Protein AF-A0A1Z4RL16-F1 (afdb_monomer_lite)

Structure (mmCIF, N/CA/C/O backbone):
data_AF-A0A1Z4RL16-F1
#
_entry.id   AF-A0A1Z4RL16-F1
#
loop_
_atom_site.group_PDB
_atom_site.id
_atom_site.type_symbol
_atom_site.label_atom_id
_atom_site.label_alt_id
_atom_site.label_comp_id
_atom_site.label_asym_id
_atom_site.label_entity_id
_atom_site.label_seq_id
_atom_site.pdbx_PDB_ins_code
_atom_site.Cartn_x
_atom_site.Cartn_y
_atom_site.Cartn_z
_atom_site.occupancy
_atom_site.B_iso_or_equiv
_atom_site.auth_seq_id
_atom_site.auth_comp_id
_atom_site.auth_asym_id
_atom_site.auth_atom_id
_atom_site.pdbx_PDB_model_num
ATOM 1 N N . MET A 1 1 ? -3.597 -40.484 41.826 1.00 46.09 1 MET A N 1
ATOM 2 C CA . MET A 1 1 ? -4.606 -40.121 40.819 1.00 46.09 1 MET A CA 1
ATOM 3 C C . MET A 1 1 ? -4.406 -38.639 40.612 1.00 46.09 1 MET A C 1
ATOM 5 O O . MET A 1 1 ? -4.756 -37.906 41.528 1.00 46.09 1 MET A O 1
ATOM 9 N N . SER A 1 2 ? -3.723 -38.219 39.541 1.00 47.56 2 SER A N 1
ATOM 10 C CA . SER A 1 2 ? -3.876 -36.822 39.123 1.00 47.56 2 SER A CA 1
ATOM 11 C C . SER A 1 2 ? -5.345 -36.683 38.713 1.00 47.56 2 SER A C 1
ATOM 13 O O . SER A 1 2 ? -5.941 -37.645 38.207 1.00 47.56 2 SER A O 1
ATOM 15 N N . SER A 1 3 ? -5.996 -35.601 39.124 1.00 54.75 3 SER A N 1
ATOM 16 C CA . SER A 1 3 ? -7.408 -35.393 38.807 1.00 54.75 3 SER A CA 1
ATOM 17 C C . SER A 1 3 ? -7.566 -35.248 37.293 1.00 54.75 3 SER A C 1
ATOM 19 O O . SER A 1 3 ? -6.622 -34.866 36.610 1.00 54.75 3 SER A O 1
ATOM 21 N N . LEU A 1 4 ? -8.760 -35.525 36.756 1.00 50.50 4 LEU A N 1
ATOM 22 C CA . LEU A 1 4 ? -9.071 -35.260 35.342 1.00 50.50 4 LEU A CA 1
ATOM 23 C C . LEU A 1 4 ? -8.690 -33.821 34.922 1.00 50.50 4 LEU A C 1
ATOM 25 O O . LEU A 1 4 ? -8.353 -33.607 33.768 1.00 50.50 4 LEU A O 1
ATOM 29 N N . SER A 1 5 ? -8.683 -32.868 35.864 1.00 49.59 5 SER A N 1
ATOM 30 C CA . SER A 1 5 ? -8.211 -31.491 35.662 1.00 49.59 5 SER A CA 1
ATOM 31 C C . SER A 1 5 ? -6.721 -31.384 35.314 1.00 49.59 5 SER A C 1
ATOM 33 O O . SER A 1 5 ? -6.378 -30.581 34.460 1.00 49.59 5 SER A O 1
ATOM 35 N N . ASP A 1 6 ? -5.853 -32.204 35.921 1.00 48.50 6 ASP A N 1
ATOM 36 C CA . ASP A 1 6 ? -4.407 -32.215 35.638 1.00 48.50 6 ASP A CA 1
ATOM 37 C C . ASP A 1 6 ? -4.097 -32.912 34.303 1.00 48.50 6 ASP A C 1
ATOM 39 O O . ASP A 1 6 ? -3.036 -32.706 33.733 1.00 48.50 6 ASP A O 1
ATOM 43 N N . GLN A 1 7 ? -4.994 -33.778 33.812 1.00 47.97 7 GLN A N 1
ATOM 44 C CA . GLN A 1 7 ? -4.851 -34.394 32.486 1.00 47.97 7 GLN A CA 1
ATOM 45 C C . GLN A 1 7 ? -5.452 -33.536 31.365 1.00 47.97 7 GLN A C 1
ATOM 47 O O . GLN A 1 7 ? -5.038 -33.679 30.223 1.00 47.97 7 GLN A O 1
ATOM 52 N N . LEU A 1 8 ? -6.411 -32.656 31.676 1.00 51.97 8 LEU A N 1
ATOM 53 C CA . LEU A 1 8 ? -6.945 -31.672 30.731 1.00 51.97 8 LEU A CA 1
ATOM 54 C C . LEU A 1 8 ? -5.970 -30.500 30.536 1.00 51.97 8 LEU A C 1
ATOM 56 O O . LEU A 1 8 ? -5.838 -30.022 29.418 1.00 51.97 8 LEU A O 1
ATOM 60 N N . SER A 1 9 ? -5.228 -30.086 31.571 1.00 54.47 9 SER A N 1
ATOM 61 C CA . SER A 1 9 ? -4.261 -28.978 31.471 1.00 54.47 9 SER A CA 1
ATOM 62 C C . SER A 1 9 ? -3.044 -29.253 30.579 1.00 54.47 9 SER A C 1
ATOM 64 O O . SER A 1 9 ? -2.392 -28.304 30.172 1.00 54.47 9 SER A O 1
ATOM 66 N N . ASP A 1 10 ? -2.729 -30.517 30.275 1.00 62.00 10 ASP A N 1
ATOM 67 C CA . ASP A 1 10 ? -1.640 -30.872 29.345 1.00 62.00 10 ASP A CA 1
ATOM 68 C C . ASP A 1 10 ? -2.061 -30.752 27.861 1.00 62.00 10 ASP A C 1
ATOM 70 O O . ASP A 1 10 ? -1.208 -30.841 26.979 1.00 62.00 10 ASP A O 1
ATOM 74 N N . HIS A 1 11 ? -3.360 -30.575 27.576 1.00 86.31 11 HIS A N 1
ATOM 75 C CA . HIS A 1 11 ? -3.903 -30.488 26.212 1.00 86.31 11 HIS A CA 1
ATOM 76 C C . HIS A 1 11 ? -4.146 -29.054 25.723 1.00 86.31 11 HIS A C 1
ATOM 78 O O . HIS A 1 11 ? -4.005 -28.809 24.531 1.00 86.31 11 HIS A O 1
ATOM 84 N N . PHE A 1 12 ? -4.477 -28.122 26.619 1.00 94.81 12 PHE A N 1
ATOM 85 C CA . PHE A 1 12 ? -4.678 -26.713 26.275 1.00 94.81 12 PHE A CA 1
ATOM 86 C C . PHE A 1 12 ? -3.371 -25.946 26.426 1.00 94.81 12 PHE A C 1
ATOM 88 O O . PHE A 1 12 ? -2.736 -25.993 27.482 1.00 94.81 12 PHE A O 1
ATOM 95 N N . THR A 1 13 ? -2.985 -25.215 25.389 1.00 96.69 13 THR A N 1
ATOM 96 C CA . THR A 1 13 ? -1.740 -24.444 25.367 1.00 96.69 13 THR A CA 1
ATOM 97 C C . THR A 1 13 ? -2.011 -22.973 25.084 1.00 96.69 13 THR A C 1
ATOM 99 O O . THR A 1 13 ? -3.010 -22.654 24.436 1.00 96.69 13 THR A O 1
ATOM 102 N N . PRO A 1 14 ? -1.144 -22.050 25.537 1.00 97.38 14 PRO A N 1
ATOM 103 C CA . PRO A 1 14 ? -1.227 -20.660 25.115 1.00 97.38 14 PRO A CA 1
ATOM 104 C C . PRO A 1 14 ? -1.166 -20.548 23.588 1.00 97.38 14 PRO A C 1
ATOM 106 O O . PRO A 1 14 ? -0.416 -21.288 22.942 1.00 97.38 14 PRO A O 1
ATOM 109 N N . GLY A 1 15 ? -1.941 -19.625 23.025 1.00 96.69 15 GLY A N 1
ATOM 110 C CA . GLY A 1 15 ? -1.717 -19.121 21.675 1.00 96.69 15 GLY A CA 1
ATOM 111 C C . GLY A 1 15 ? -0.345 -18.453 21.563 1.00 96.69 15 GLY A C 1
ATOM 112 O O . GLY A 1 15 ? 0.240 -18.031 22.568 1.00 96.69 15 GLY A O 1
ATOM 113 N N . ALA A 1 16 ? 0.190 -18.389 20.346 1.00 95.12 16 ALA A N 1
ATOM 114 C CA . ALA A 1 16 ? 1.455 -17.708 20.096 1.00 95.12 16 ALA A CA 1
ATOM 115 C C . ALA A 1 16 ? 1.289 -16.186 20.257 1.00 95.12 16 ALA A C 1
ATOM 117 O O . ALA A 1 16 ? 0.243 -15.639 19.916 1.00 95.12 16 ALA A O 1
ATOM 118 N N . SER A 1 17 ? 2.315 -15.513 20.775 1.00 91.44 17 SER A N 1
ATOM 119 C CA . SER A 1 17 ? 2.386 -14.050 20.955 1.00 91.44 17 SER A CA 1
ATOM 120 C C . SER A 1 17 ? 2.981 -13.333 19.732 1.00 91.44 17 SER A C 1
ATOM 122 O O . SER A 1 17 ? 3.855 -12.484 19.870 1.00 91.44 17 SER A O 1
ATOM 124 N N . GLY A 1 18 ? 2.712 -13.871 18.547 1.00 93.75 18 GLY A N 1
ATOM 125 C CA . GLY A 1 18 ? 3.384 -13.552 17.288 1.00 93.75 18 GLY A CA 1
ATOM 126 C C . GLY A 1 18 ? 2.968 -14.563 16.227 1.00 93.75 18 GLY A C 1
ATOM 127 O O . GLY A 1 18 ? 2.999 -15.769 16.504 1.00 93.75 18 GLY A O 1
ATOM 128 N N . VAL A 1 19 ? 2.590 -14.117 15.024 1.00 92.94 19 VAL A N 1
ATOM 129 C CA . VAL A 1 19 ? 2.260 -15.046 13.919 1.00 92.94 19 VAL A CA 1
ATOM 130 C C . VAL A 1 19 ? 3.497 -15.651 13.251 1.00 92.94 19 VAL A C 1
ATOM 132 O O . VAL A 1 19 ? 3.385 -16.664 12.562 1.00 92.94 19 VAL A O 1
ATOM 135 N N . GLY A 1 20 ? 4.682 -15.093 13.520 1.00 93.94 20 GLY A N 1
ATOM 136 C CA . GLY A 1 20 ? 5.961 -15.611 13.030 1.00 93.94 20 GLY A CA 1
ATOM 137 C C . GLY A 1 20 ? 6.491 -14.941 11.762 1.00 93.94 20 GLY A C 1
ATOM 138 O O . GLY A 1 20 ? 7.230 -15.596 11.032 1.00 93.94 20 GLY A O 1
ATOM 139 N N . ASP A 1 21 ? 6.136 -13.676 11.530 1.00 97.12 21 ASP A N 1
ATOM 140 C CA . ASP A 1 21 ? 6.697 -12.837 10.465 1.00 97.12 21 ASP A CA 1
ATOM 141 C C . ASP A 1 21 ? 8.231 -12.739 10.535 1.00 97.12 21 ASP A C 1
ATOM 143 O O . ASP A 1 21 ? 8.821 -12.711 11.626 1.00 97.12 21 ASP A O 1
ATOM 147 N N . SER A 1 22 ? 8.885 -12.693 9.373 1.00 96.44 22 SER A N 1
ATOM 148 C CA . SER A 1 22 ? 10.345 -12.730 9.277 1.00 96.44 22 SER A CA 1
ATOM 149 C C . SER A 1 22 ? 11.018 -11.438 9.752 1.00 96.44 22 SER A C 1
ATOM 151 O O . SER A 1 22 ? 12.104 -11.503 10.345 1.00 96.44 22 SER A O 1
ATOM 153 N N . LEU A 1 23 ? 10.389 -10.275 9.554 1.00 96.56 23 LEU A N 1
ATOM 154 C CA . LEU A 1 23 ? 10.912 -8.973 9.988 1.00 96.56 23 LEU A CA 1
ATOM 155 C C . LEU A 1 23 ? 10.402 -8.581 11.381 1.00 96.56 23 LEU A C 1
ATOM 157 O O . LEU A 1 23 ? 11.169 -8.056 12.204 1.00 96.56 23 LEU A O 1
ATOM 161 N N . TYR A 1 24 ? 9.140 -8.891 11.672 1.00 96.19 24 TYR A N 1
ATOM 162 C CA . TYR A 1 24 ? 8.414 -8.493 12.874 1.00 96.19 24 TYR A CA 1
ATOM 163 C C . TYR A 1 24 ? 7.803 -9.705 13.602 1.00 96.19 24 TYR A C 1
ATOM 165 O O . TYR A 1 24 ? 6.589 -9.816 13.745 1.00 96.19 24 TYR A O 1
ATOM 173 N N . PRO A 1 25 ? 8.618 -10.604 14.184 1.00 94.00 25 PRO A N 1
ATOM 174 C CA . PRO A 1 25 ? 8.148 -11.884 14.735 1.00 94.00 25 PRO A CA 1
ATOM 175 C C . PRO A 1 25 ? 7.175 -11.781 15.923 1.00 94.00 25 PRO A C 1
ATOM 177 O O . PRO A 1 25 ? 6.645 -12.804 16.354 1.00 94.00 25 PRO A O 1
ATOM 180 N N . ASN A 1 26 ? 6.975 -10.580 16.477 1.00 91.62 26 ASN A N 1
ATOM 181 C CA . ASN A 1 26 ? 6.018 -10.313 17.555 1.00 91.62 26 ASN A CA 1
ATOM 182 C C . ASN A 1 26 ? 4.738 -9.618 17.057 1.00 91.62 26 ASN A C 1
ATOM 184 O O . ASN A 1 26 ? 3.953 -9.189 17.889 1.00 91.62 26 ASN A O 1
ATOM 188 N N . PHE A 1 27 ? 4.566 -9.413 15.749 1.00 94.88 27 PHE A N 1
ATOM 189 C CA . PHE A 1 27 ? 3.315 -8.895 15.197 1.00 94.88 27 PHE A CA 1
ATOM 190 C C . PHE A 1 27 ? 2.300 -10.021 15.079 1.00 94.88 27 PHE A C 1
ATOM 192 O O . PHE A 1 27 ? 2.657 -11.173 14.794 1.00 94.88 27 PHE A O 1
ATOM 199 N N . GLY A 1 28 ? 1.039 -9.673 15.313 1.00 95.88 28 GLY A N 1
ATOM 200 C CA . GLY A 1 28 ? -0.064 -10.609 15.339 1.00 95.88 28 GLY A CA 1
ATOM 201 C C . GLY A 1 28 ? 0.079 -11.701 16.400 1.00 95.88 28 GLY A C 1
ATOM 202 O O . GLY A 1 28 ? 0.969 -11.721 17.241 1.00 95.88 28 GLY A O 1
ATOM 203 N N . ASN A 1 29 ? -0.845 -12.650 16.371 1.00 97.25 29 ASN A N 1
ATOM 204 C CA . ASN A 1 29 ? -1.088 -13.624 17.416 1.00 97.25 29 ASN A CA 1
ATOM 205 C C . ASN A 1 29 ? -1.552 -14.943 16.795 1.00 97.25 29 ASN A C 1
ATOM 207 O O . ASN A 1 29 ? -2.280 -14.974 15.806 1.00 97.25 29 ASN A O 1
ATOM 211 N N . GLY A 1 30 ? -1.138 -16.058 17.395 1.00 96.00 30 GLY A N 1
ATOM 212 C CA . GLY A 1 30 ? -1.488 -17.395 16.924 1.00 96.00 30 GLY A CA 1
ATOM 213 C C . GLY A 1 30 ? -2.537 -18.088 17.789 1.00 96.00 30 GLY A C 1
ATOM 214 O O . GLY A 1 30 ? -2.724 -17.779 18.967 1.00 96.00 30 GLY A O 1
ATOM 215 N N . GLY A 1 31 ? -3.154 -19.120 17.218 1.00 97.25 31 GLY A N 1
ATOM 216 C CA . GLY A 1 31 ? -4.061 -20.028 17.922 1.00 97.25 31 GLY A CA 1
ATOM 217 C C . GLY A 1 31 ? -5.547 -19.682 17.801 1.00 97.25 31 GLY A C 1
ATOM 218 O O . GLY A 1 31 ? -6.389 -20.451 18.271 1.00 97.25 31 GLY A O 1
ATOM 219 N N . TYR A 1 32 ? -5.880 -18.585 17.126 1.00 98.44 32 TYR A N 1
ATOM 220 C CA . TYR A 1 32 ? -7.228 -18.246 16.683 1.00 98.44 32 TYR A CA 1
ATOM 221 C C . TYR A 1 32 ? -7.178 -17.503 15.340 1.00 98.44 32 TYR A C 1
ATOM 223 O O . TYR A 1 32 ? -6.101 -17.134 14.886 1.00 98.44 32 TYR A O 1
ATOM 231 N N . ASP A 1 33 ? -8.344 -17.349 14.726 1.00 98.19 33 ASP A N 1
ATOM 232 C CA . ASP A 1 33 ? -8.618 -16.587 13.503 1.00 98.19 33 ASP A CA 1
ATOM 233 C C . ASP A 1 33 ? -9.735 -15.585 13.833 1.00 98.19 33 ASP A C 1
ATOM 235 O O . ASP A 1 33 ? -10.798 -15.995 14.329 1.00 98.19 33 ASP A O 1
ATOM 239 N N . ALA A 1 34 ? -9.477 -14.284 13.674 1.00 98.44 34 ALA A N 1
ATOM 240 C CA . ALA A 1 34 ? -10.465 -13.246 13.929 1.00 98.44 34 ALA A CA 1
ATOM 241 C C . ALA A 1 34 ? -11.373 -13.066 12.710 1.00 98.44 34 ALA A C 1
ATOM 243 O O . ALA A 1 34 ? -10.974 -12.663 11.631 1.00 98.44 34 ALA A O 1
ATOM 244 N N . THR A 1 35 ? -12.668 -13.283 12.910 1.00 98.56 35 THR A N 1
ATOM 245 C CA . THR A 1 35 ? -13.659 -13.242 11.823 1.00 98.56 35 THR A CA 1
ATOM 246 C C . THR A 1 35 ? -14.347 -11.884 11.680 1.00 98.56 35 THR A C 1
ATOM 248 O O . THR A 1 35 ? -14.820 -11.521 10.598 1.00 98.56 35 THR A O 1
ATOM 251 N N . HIS A 1 36 ? -14.457 -11.133 12.780 1.00 98.88 36 HIS A N 1
ATOM 252 C CA . HIS A 1 36 ? -15.128 -9.838 12.791 1.00 98.88 36 HIS A CA 1
ATOM 253 C C . HIS A 1 36 ? -14.705 -8.974 13.981 1.00 98.88 36 HIS A C 1
ATOM 255 O O . HIS A 1 36 ? -14.690 -9.461 15.117 1.00 98.88 36 HIS A O 1
ATOM 261 N N . TYR A 1 37 ? -14.485 -7.685 13.732 1.00 98.94 37 TYR A N 1
ATOM 262 C CA . TYR A 1 37 ? -14.291 -6.659 14.752 1.00 98.94 37 TYR A CA 1
ATOM 263 C C . TYR A 1 37 ? -15.437 -5.653 14.724 1.00 98.94 37 TYR A C 1
ATOM 265 O O . TYR A 1 37 ? -15.685 -4.990 13.723 1.00 98.94 37 TYR A O 1
ATOM 273 N N . GLN A 1 38 ? -16.086 -5.457 15.865 1.00 98.88 38 GLN A N 1
ATOM 274 C CA . GLN A 1 38 ? -16.971 -4.322 16.080 1.00 98.88 38 GLN A CA 1
ATOM 275 C C . GLN A 1 38 ? -16.283 -3.326 17.012 1.00 98.88 38 GLN A C 1
ATOM 277 O O . GLN A 1 38 ? -16.222 -3.541 18.228 1.00 98.88 38 GLN A O 1
ATOM 282 N N . VAL A 1 39 ? -15.781 -2.236 16.439 1.00 98.81 39 VAL A N 1
ATOM 283 C CA . VAL A 1 39 ? -15.038 -1.187 17.142 1.00 98.81 39 VAL A CA 1
ATOM 284 C C . VAL A 1 39 ? -16.005 -0.063 17.506 1.00 98.81 39 VAL A C 1
ATOM 286 O O . VAL A 1 39 ? -16.474 0.680 16.644 1.00 98.81 39 VAL A O 1
ATOM 289 N N . ASN A 1 40 ? -16.342 0.044 18.793 1.00 98.81 40 ASN A N 1
ATOM 290 C CA . ASN A 1 40 ? -17.255 1.064 19.305 1.00 98.81 40 ASN A CA 1
ATOM 291 C C . ASN A 1 40 ? -16.457 2.132 20.042 1.00 98.81 40 ASN A C 1
ATOM 293 O O . ASN A 1 40 ? -15.864 1.846 21.082 1.00 98.81 40 ASN A O 1
ATOM 297 N N . LEU A 1 41 ? -16.475 3.356 19.527 1.00 98.75 41 LEU A N 1
ATOM 298 C CA . LEU A 1 41 ? -15.722 4.484 20.056 1.00 98.75 41 LEU A CA 1
ATOM 299 C C . LEU A 1 41 ? -16.685 5.588 20.460 1.00 98.75 41 LEU A C 1
ATOM 301 O O . LEU A 1 41 ? -17.505 6.038 19.660 1.00 98.75 41 LEU A O 1
ATOM 305 N N . ASN A 1 42 ? -16.557 6.065 21.689 1.00 98.62 42 ASN A N 1
ATOM 306 C CA . ASN A 1 42 ? -17.190 7.291 22.138 1.00 98.62 42 ASN A CA 1
ATOM 307 C C . ASN A 1 42 ? -16.104 8.328 22.414 1.00 98.62 42 ASN A C 1
ATOM 309 O O . ASN A 1 42 ? -15.473 8.297 23.471 1.00 98.62 42 ASN A O 1
ATOM 313 N N . ILE A 1 43 ? -15.876 9.225 21.456 1.00 98.44 43 ILE A N 1
ATOM 314 C CA . ILE A 1 43 ? -14.893 10.298 21.575 1.00 98.44 43 ILE A CA 1
ATOM 315 C C . ILE A 1 43 ? -15.489 11.388 22.463 1.00 98.44 43 ILE A C 1
ATOM 317 O O . ILE A 1 43 ? -16.427 12.086 22.092 1.00 98.44 43 ILE A O 1
ATOM 321 N N . THR A 1 44 ? -14.952 11.518 23.669 1.00 96.88 44 THR A N 1
ATOM 322 C CA . THR A 1 44 ? -15.438 12.460 24.690 1.00 96.88 44 THR A CA 1
ATOM 323 C C . THR A 1 44 ? -14.758 13.826 24.616 1.00 96.88 44 THR A C 1
ATOM 325 O O . THR A 1 44 ? -15.338 14.823 25.043 1.00 96.88 44 THR A O 1
ATOM 328 N N . ASP A 1 45 ? -13.544 13.880 24.065 1.00 96.81 45 ASP A N 1
ATOM 329 C CA . ASP A 1 45 ? -12.791 15.107 23.806 1.00 96.81 45 ASP A CA 1
ATOM 330 C C . ASP A 1 45 ? -11.979 14.933 22.521 1.00 96.81 45 ASP A C 1
ATOM 332 O O . ASP A 1 45 ? -10.993 14.198 22.503 1.00 96.81 45 ASP A O 1
ATOM 336 N N . VAL A 1 46 ? -12.392 15.605 21.445 1.00 96.56 46 VAL A N 1
ATOM 337 C CA . VAL A 1 46 ? -11.753 15.475 20.127 1.00 96.56 46 VAL A CA 1
ATOM 338 C C . VAL A 1 46 ? -10.349 16.083 20.117 1.00 96.56 46 VAL A C 1
ATOM 340 O O . VAL A 1 46 ? -9.443 15.497 19.534 1.00 96.56 46 VAL A O 1
ATOM 343 N N . ALA A 1 47 ? -10.119 17.173 20.860 1.00 95.38 47 ALA A N 1
ATOM 344 C CA . ALA A 1 47 ? -8.826 17.866 20.880 1.00 95.38 47 ALA A CA 1
ATOM 345 C C . ALA A 1 47 ? -7.694 17.012 21.471 1.00 95.38 47 ALA A C 1
ATOM 347 O O . ALA A 1 47 ? -6.517 17.268 21.229 1.00 95.38 47 ALA A O 1
ATOM 348 N N . THR A 1 48 ? -8.042 16.012 22.281 1.00 95.94 48 THR A N 1
ATOM 349 C CA . THR A 1 48 ? -7.090 15.041 22.834 1.00 95.94 48 THR A CA 1
ATOM 350 C C . THR A 1 48 ? -7.366 13.614 22.365 1.00 95.94 48 THR A C 1
ATOM 352 O O . THR A 1 48 ? -6.660 12.699 22.782 1.00 95.94 48 THR A O 1
ATOM 355 N N . SER A 1 49 ? -8.392 13.415 21.528 1.00 96.69 49 SER A N 1
ATOM 356 C CA . SER A 1 49 ? -8.952 12.103 21.182 1.00 96.69 49 SER A CA 1
ATOM 357 C C . SER A 1 49 ? -9.188 11.210 22.410 1.00 96.69 49 SER A C 1
ATOM 359 O O . SER A 1 49 ? -8.977 9.999 22.373 1.00 96.69 49 SER A O 1
ATOM 361 N N . THR A 1 50 ? -9.615 11.806 23.530 1.00 97.88 50 THR A N 1
ATOM 362 C CA . THR A 1 50 ? -9.962 11.035 24.730 1.00 97.88 50 THR A CA 1
ATOM 363 C C . THR A 1 50 ? -11.276 10.305 24.490 1.00 97.88 50 THR A C 1
ATOM 365 O O . THR A 1 50 ? -12.285 10.931 24.156 1.00 97.88 50 THR A O 1
ATOM 368 N N . LEU A 1 51 ? -11.292 8.995 24.722 1.00 98.25 51 LEU A N 1
ATOM 369 C CA . LEU A 1 51 ? -12.427 8.129 24.424 1.00 98.25 51 LEU A CA 1
ATOM 370 C C . LEU A 1 51 ? -12.747 7.136 25.542 1.00 98.25 51 LEU A C 1
ATOM 372 O O . LEU A 1 51 ? -11.884 6.757 26.338 1.00 98.25 51 LEU A O 1
ATOM 376 N N . ASP A 1 52 ? -14.001 6.690 25.534 1.00 98.56 52 ASP A N 1
ATOM 377 C CA . ASP A 1 52 ? -14.455 5.437 26.134 1.00 98.56 52 ASP A CA 1
ATOM 378 C C . ASP A 1 52 ? -14.838 4.487 24.994 1.00 98.56 52 ASP A C 1
ATOM 380 O O . ASP A 1 52 ? -15.590 4.870 24.097 1.00 98.56 52 ASP A O 1
ATOM 384 N N . ALA A 1 53 ? -14.322 3.261 25.001 1.00 98.62 53 ALA A N 1
ATOM 385 C CA . ALA A 1 53 ? -14.486 2.348 23.879 1.00 98.62 53 ALA A CA 1
ATOM 386 C C . ALA A 1 53 ? -14.651 0.887 24.294 1.00 98.62 53 ALA A C 1
ATOM 388 O O . ALA A 1 53 ? -14.192 0.442 25.353 1.00 98.62 53 ALA A O 1
ATOM 389 N N . THR A 1 54 ? -15.291 0.140 23.399 1.00 98.81 54 THR A N 1
ATOM 390 C CA . THR A 1 54 ? -15.411 -1.312 23.470 1.00 98.81 54 THR A CA 1
ATOM 391 C C . THR A 1 54 ? -15.169 -1.903 22.091 1.00 98.81 54 THR A C 1
ATOM 393 O O . THR A 1 54 ? -15.943 -1.654 21.162 1.00 98.81 54 THR A O 1
ATOM 396 N N . THR A 1 55 ? -14.160 -2.761 21.981 1.00 98.88 55 THR A N 1
ATOM 397 C CA . THR A 1 55 ? -13.967 -3.598 20.793 1.00 98.88 55 THR A CA 1
ATOM 398 C C . THR A 1 55 ? -14.488 -4.994 21.085 1.00 98.88 55 THR A C 1
ATOM 400 O O . THR A 1 55 ? -14.028 -5.642 22.028 1.00 98.88 55 THR A O 1
ATOM 403 N N . ASN A 1 56 ? -15.462 -5.441 20.291 1.00 98.88 56 ASN A N 1
ATOM 404 C CA . ASN A 1 56 ? -15.960 -6.812 20.318 1.00 98.88 56 ASN A CA 1
ATOM 405 C C . ASN A 1 56 ? -15.346 -7.586 19.154 1.00 98.88 56 ASN A C 1
ATOM 407 O O . ASN A 1 56 ? -15.440 -7.149 18.012 1.00 98.88 56 ASN A O 1
ATOM 411 N N . ILE A 1 57 ? -14.756 -8.737 19.444 1.00 98.88 57 ILE A N 1
ATOM 412 C CA . ILE A 1 57 ? -14.014 -9.557 18.490 1.00 98.88 57 ILE A CA 1
ATOM 413 C C . ILE A 1 57 ? -14.685 -10.920 18.442 1.00 98.88 57 ILE A C 1
ATOM 415 O O . ILE A 1 57 ? -14.830 -11.571 19.477 1.00 98.88 57 ILE A O 1
ATOM 419 N N . ASN A 1 58 ? -15.100 -11.353 17.259 1.00 98.88 58 ASN A N 1
ATOM 420 C CA . ASN A 1 58 ? -15.544 -12.722 17.032 1.00 98.88 58 ASN A CA 1
ATOM 421 C C . ASN A 1 58 ? -14.388 -13.512 16.439 1.00 98.88 58 ASN A C 1
ATOM 423 O O . ASN A 1 58 ? -13.860 -13.124 15.400 1.00 98.88 58 ASN A O 1
ATOM 427 N N . ALA A 1 59 ? -14.038 -14.634 17.053 1.00 98.81 59 ALA A N 1
ATOM 428 C CA . ALA A 1 59 ? -12.913 -15.448 16.623 1.00 98.81 59 ALA A CA 1
ATOM 429 C C . ALA A 1 59 ? -13.246 -16.942 16.641 1.00 98.81 59 ALA A C 1
ATOM 431 O O . ALA A 1 59 ? -14.167 -17.385 17.334 1.00 98.81 59 ALA A O 1
ATOM 432 N N . ILE A 1 60 ? -12.480 -17.717 15.879 1.00 98.81 60 ILE A N 1
ATOM 433 C CA . ILE A 1 60 ? -12.512 -19.180 15.863 1.00 98.81 60 ILE A CA 1
ATOM 434 C C . ILE A 1 60 ? -11.164 -19.683 16.362 1.00 98.81 60 ILE A C 1
ATOM 436 O O . ILE A 1 60 ? -10.122 -19.312 15.833 1.00 98.81 60 ILE A O 1
ATOM 440 N N . ALA A 1 61 ? -11.159 -20.546 17.375 1.00 98.56 61 ALA A N 1
ATOM 441 C CA . ALA A 1 61 ? -9.916 -21.133 17.860 1.00 98.56 61 ALA A CA 1
ATOM 442 C C . ALA A 1 61 ? -9.334 -22.114 16.826 1.00 98.56 61 ALA A C 1
ATOM 444 O O . ALA A 1 61 ? -10.024 -23.019 16.355 1.00 98.56 61 ALA A O 1
ATOM 445 N N . THR A 1 62 ? -8.051 -21.979 16.499 1.00 97.88 62 THR A N 1
ATOM 446 C CA . THR A 1 62 ? -7.326 -22.881 15.582 1.00 97.88 62 THR A CA 1
ATOM 447 C C . THR A 1 62 ? -6.517 -23.945 16.330 1.00 97.88 62 THR A C 1
ATOM 449 O O . THR A 1 62 ? -5.984 -24.874 15.721 1.00 97.88 62 THR A O 1
ATOM 452 N N . GLN A 1 63 ? -6.493 -23.857 17.663 1.00 97.38 63 GLN A N 1
ATOM 453 C CA . GLN A 1 63 ? -5.940 -24.844 18.590 1.00 97.38 63 GLN A CA 1
ATOM 454 C C . GLN A 1 63 ? -6.749 -24.885 19.900 1.00 97.38 63 GLN A C 1
ATOM 456 O O . GLN A 1 63 ? -7.613 -24.044 20.138 1.00 97.38 63 GLN A O 1
ATOM 461 N N . ASP A 1 64 ? -6.428 -25.829 20.786 1.00 98.00 64 ASP A N 1
ATOM 462 C CA . ASP A 1 64 ? -6.950 -25.860 22.153 1.00 98.00 64 ASP A CA 1
ATOM 463 C C . ASP A 1 64 ? -6.221 -24.786 22.988 1.00 98.00 64 ASP A C 1
ATOM 465 O O . ASP A 1 64 ? -5.021 -24.897 23.259 1.00 98.00 64 ASP A O 1
ATOM 469 N N . LEU A 1 65 ? -6.931 -23.725 23.384 1.00 98.31 65 LEU A N 1
ATOM 470 C CA . LEU A 1 65 ? -6.366 -22.527 24.013 1.00 98.31 65 LEU A CA 1
ATOM 471 C C . LEU A 1 65 ? -6.529 -22.512 25.536 1.00 98.31 65 LEU A C 1
ATOM 473 O O . LEU A 1 65 ? -7.642 -22.530 26.069 1.00 98.31 65 LEU A O 1
ATOM 477 N N . SER A 1 66 ? -5.405 -22.369 26.243 1.00 98.00 66 SER A N 1
ATOM 478 C CA . SER A 1 66 ? -5.397 -21.996 27.668 1.00 98.00 66 SER A CA 1
ATOM 479 C C . SER A 1 66 ? -5.371 -20.480 27.896 1.00 98.00 66 SER A C 1
ATOM 481 O O . SER A 1 66 ? -5.701 -20.010 28.981 1.00 98.00 66 SER A O 1
ATOM 483 N N . SER A 1 67 ? -4.913 -19.732 26.893 1.00 98.44 67 SER A N 1
ATOM 484 C CA . SER A 1 67 ? -4.850 -18.270 26.823 1.00 98.44 67 SER A CA 1
ATOM 485 C C . SER A 1 67 ? -4.604 -17.866 25.371 1.00 98.44 67 SER A C 1
ATOM 487 O O . SER A 1 67 ? -4.086 -18.671 24.599 1.00 98.44 67 SER A O 1
ATOM 489 N N . PHE A 1 68 ? -4.916 -16.632 25.008 1.00 98.62 68 PHE A N 1
ATOM 490 C CA . PHE A 1 68 ? -4.604 -16.046 23.701 1.00 98.62 68 PHE A CA 1
ATOM 491 C C . PHE A 1 68 ? -4.184 -14.588 23.894 1.00 98.62 68 PHE A C 1
ATOM 493 O O . PHE A 1 68 ? -4.245 -14.078 25.016 1.00 98.62 68 PHE A O 1
ATOM 500 N N . ASN A 1 69 ? -3.737 -13.931 22.831 1.00 98.38 69 ASN A N 1
ATOM 501 C CA . ASN A 1 69 ? -3.221 -12.573 22.911 1.00 98.38 69 ASN A CA 1
ATOM 502 C C . ASN A 1 69 ? -3.851 -11.662 21.853 1.00 98.38 69 ASN A C 1
ATOM 504 O O . ASN A 1 69 ? -4.382 -12.144 20.853 1.00 98.38 69 ASN A O 1
ATOM 508 N N . LEU A 1 70 ? -3.797 -10.361 22.119 1.00 98.50 70 LEU A N 1
ATOM 509 C CA . LEU A 1 70 ? -4.099 -9.273 21.193 1.00 98.50 70 LEU A CA 1
ATOM 510 C C . LEU A 1 70 ? -2.950 -8.263 21.259 1.00 98.50 70 LEU A C 1
ATOM 512 O O . LEU A 1 70 ? -2.400 -8.031 22.337 1.00 98.50 70 LEU A O 1
ATOM 516 N N . ASP A 1 71 ? -2.658 -7.598 20.154 1.00 98.19 71 ASP A N 1
ATOM 517 C CA . ASP A 1 71 ? -1.823 -6.407 20.111 1.00 98.19 71 ASP A CA 1
ATOM 518 C C . ASP A 1 71 ? -2.643 -5.186 20.531 1.00 98.19 71 ASP A C 1
ATOM 520 O O . ASP A 1 71 ? -3.741 -4.943 20.026 1.00 98.19 71 ASP A O 1
ATOM 524 N N . PHE A 1 72 ? -2.136 -4.414 21.495 1.00 97.81 72 PHE A N 1
ATOM 525 C CA . PHE A 1 72 ? -2.788 -3.196 21.956 1.00 97.81 72 PHE A CA 1
ATOM 526 C C . PHE A 1 72 ? -1.832 -2.189 22.619 1.00 97.81 72 PHE A C 1
ATOM 528 O O . PHE A 1 72 ? -1.106 -2.493 23.574 1.00 97.81 72 PHE A O 1
ATOM 535 N N . ILE A 1 73 ? -1.867 -0.933 22.165 1.00 96.25 73 ILE A N 1
ATOM 536 C CA . ILE A 1 73 ? -0.937 0.150 22.517 1.00 96.25 73 ILE A CA 1
ATOM 537 C C . ILE A 1 73 ? -1.684 1.344 23.157 1.00 96.25 73 ILE A C 1
ATOM 539 O O . ILE A 1 73 ? -2.824 1.650 22.842 1.00 96.25 73 ILE A O 1
ATOM 543 N N . GLY A 1 74 ? -1.054 2.011 24.135 1.00 94.31 74 GLY A N 1
ATOM 544 C CA . GLY A 1 74 ? -1.545 3.267 24.728 1.00 94.31 74 GLY A CA 1
ATOM 545 C C . GLY A 1 74 ? -2.644 3.150 25.795 1.00 94.31 74 GLY A C 1
ATOM 546 O O . GLY A 1 74 ? -2.393 3.450 26.962 1.00 94.31 74 GLY A O 1
ATOM 547 N N . PHE A 1 75 ? -3.853 2.727 25.424 1.00 97.06 75 PHE A N 1
ATOM 548 C CA . PHE A 1 75 ? -5.047 2.905 26.265 1.00 97.06 75 PHE A CA 1
ATOM 549 C C . PHE A 1 75 ? -5.053 2.084 27.564 1.00 97.06 75 PHE A C 1
ATOM 551 O O . PHE A 1 75 ? -4.381 1.054 27.700 1.00 97.06 75 PHE A O 1
ATOM 558 N N . THR A 1 76 ? -5.862 2.533 28.530 1.00 97.56 76 THR A N 1
ATOM 559 C CA . THR A 1 76 ? -6.124 1.787 29.767 1.00 97.56 76 THR A CA 1
ATOM 560 C C . THR A 1 76 ? -7.177 0.720 29.504 1.00 97.56 76 THR A C 1
ATOM 562 O O . THR A 1 76 ? -8.295 1.045 29.120 1.00 97.56 76 THR A O 1
ATOM 565 N N . VAL A 1 77 ? -6.841 -0.548 29.750 1.00 98.50 77 VAL A N 1
ATOM 566 C CA . VAL A 1 77 ? -7.801 -1.661 29.695 1.00 98.50 77 VAL A CA 1
ATOM 567 C C . VAL A 1 77 ? -8.582 -1.709 31.008 1.00 98.50 77 VAL A C 1
ATOM 569 O O . VAL A 1 77 ? -8.003 -1.922 32.075 1.00 98.50 77 VAL A O 1
ATOM 572 N N . ASN A 1 78 ? -9.895 -1.509 30.926 1.00 98.25 78 ASN A N 1
ATOM 573 C CA . ASN A 1 78 ? -10.802 -1.456 32.070 1.00 98.25 78 ASN A CA 1
ATOM 574 C C . ASN A 1 78 ? -11.339 -2.846 32.438 1.00 98.25 78 ASN A C 1
ATOM 576 O O . ASN A 1 78 ? -11.387 -3.204 33.615 1.00 98.25 78 ASN A O 1
ATOM 580 N N . GLU A 1 79 ? -11.739 -3.626 31.435 1.00 98.56 79 GLU A N 1
ATOM 581 C CA . GLU A 1 79 ? -12.286 -4.974 31.591 1.00 98.56 79 GLU A CA 1
ATOM 582 C C . GLU A 1 79 ? -12.117 -5.756 30.288 1.00 98.56 79 GLU A C 1
ATOM 584 O O . GLU A 1 79 ? -12.216 -5.185 29.203 1.00 98.56 79 GLU A O 1
ATOM 589 N N . ILE A 1 80 ? -11.900 -7.066 30.404 1.00 98.88 80 ILE A N 1
ATOM 590 C CA . ILE A 1 80 ? -11.997 -7.996 29.281 1.00 98.88 80 ILE A CA 1
ATOM 591 C C . ILE A 1 80 ? -12.992 -9.085 29.658 1.00 98.88 80 ILE A C 1
ATOM 593 O O . ILE A 1 80 ? -12.922 -9.641 30.759 1.00 98.88 80 ILE A O 1
ATOM 597 N N . THR A 1 81 ? -13.900 -9.403 28.741 1.00 98.88 81 THR A N 1
ATOM 598 C CA . THR A 1 81 ? -14.761 -10.582 28.856 1.00 98.88 81 THR A CA 1
ATOM 599 C C . THR A 1 81 ? -14.528 -11.527 27.690 1.00 98.88 81 THR A C 1
ATOM 601 O O . THR A 1 81 ? -14.257 -11.083 26.576 1.00 98.88 81 THR A O 1
ATOM 604 N N . VAL A 1 82 ? -14.636 -12.825 27.954 1.00 98.88 82 VAL A N 1
ATOM 605 C CA . VAL A 1 82 ? -14.662 -13.880 26.941 1.00 98.88 82 VAL A CA 1
ATOM 606 C C . VAL A 1 82 ? -15.990 -14.608 27.090 1.00 98.88 82 VAL A C 1
ATOM 608 O O . VAL A 1 82 ? -16.330 -15.061 28.182 1.00 98.88 82 VAL A O 1
ATOM 611 N N . ASN A 1 83 ? -16.775 -14.662 26.016 1.00 98.25 83 ASN A N 1
ATOM 612 C CA . ASN A 1 83 ? -18.137 -15.202 26.003 1.00 98.25 83 ASN A CA 1
ATOM 613 C C . ASN A 1 83 ? -19.055 -14.570 27.073 1.00 98.25 83 ASN A C 1
ATOM 615 O O . ASN A 1 83 ? -19.936 -15.224 27.631 1.00 98.25 83 ASN A O 1
ATOM 619 N N . GLY A 1 84 ? -18.849 -13.278 27.358 1.00 98.00 84 GLY A N 1
ATOM 620 C CA . GLY A 1 84 ? -19.605 -12.516 28.358 1.00 98.00 84 GLY A CA 1
ATOM 621 C C . GLY A 1 84 ? -19.189 -12.759 29.814 1.00 98.00 84 GLY A C 1
ATOM 622 O O . GLY A 1 84 ? -19.785 -12.172 30.718 1.00 98.00 84 GLY A O 1
ATOM 623 N N . GLU A 1 85 ? -18.170 -13.584 30.063 1.00 98.56 85 GLU A N 1
ATOM 624 C CA . GLU A 1 85 ? -17.611 -13.825 31.393 1.00 98.56 85 GLU A CA 1
ATOM 625 C C . GLU A 1 85 ? -16.263 -13.115 31.571 1.00 98.56 85 GLU A C 1
ATOM 627 O O . GLU A 1 85 ? -15.451 -13.056 30.652 1.00 98.56 85 GLU A O 1
ATOM 632 N N . SER A 1 86 ? -16.009 -12.561 32.761 1.00 98.62 86 SER A N 1
ATOM 633 C CA . SER A 1 86 ? -14.784 -11.797 33.041 1.00 98.62 86 SER A CA 1
ATOM 634 C C . SER A 1 86 ? -13.530 -12.667 32.904 1.00 98.62 86 SER A C 1
ATOM 636 O O . SER A 1 86 ? -13.421 -13.719 33.538 1.00 98.62 86 SER A O 1
ATOM 638 N N . ALA A 1 87 ? -12.576 -12.202 32.099 1.00 98.62 87 ALA A N 1
ATOM 639 C CA . ALA A 1 87 ? -11.299 -12.858 31.855 1.00 98.62 87 ALA A CA 1
ATOM 640 C C . ALA A 1 87 ? -10.166 -12.181 32.639 1.00 98.62 87 ALA A C 1
ATOM 642 O O . ALA A 1 87 ? -10.192 -10.977 32.910 1.00 98.62 87 ALA A O 1
ATOM 643 N N . GLN A 1 88 ? -9.142 -12.956 33.000 1.00 98.69 88 GLN A N 1
ATOM 644 C CA . GLN A 1 88 ? -7.911 -12.379 33.539 1.00 98.69 88 GLN A CA 1
ATOM 645 C C . GLN A 1 88 ? -7.036 -11.896 32.389 1.00 98.69 88 GLN A C 1
ATOM 647 O O . GLN A 1 88 ? -7.010 -12.517 31.330 1.00 98.69 88 GLN A O 1
ATOM 652 N N . PHE A 1 89 ? -6.283 -10.820 32.605 1.00 98.56 89 PHE A N 1
ATOM 653 C CA . PHE A 1 89 ? -5.357 -10.326 31.597 1.00 98.56 89 PHE A CA 1
ATOM 654 C C . PHE A 1 89 ? -4.091 -9.730 32.201 1.00 98.56 89 PHE A C 1
ATOM 656 O O . PHE A 1 89 ? -4.054 -9.309 33.362 1.00 98.56 89 PHE A O 1
ATOM 663 N N . SER A 1 90 ? -3.045 -9.685 31.386 1.00 97.94 90 SER A N 1
ATOM 664 C CA . SER A 1 90 ? -1.797 -8.982 31.665 1.00 97.94 90 SER A CA 1
ATOM 665 C C . SER A 1 90 ? -1.262 -8.366 30.385 1.00 97.94 90 SER A C 1
ATOM 667 O O . SER A 1 90 ? -1.514 -8.891 29.307 1.00 97.94 90 SER A O 1
ATOM 669 N N . ARG A 1 91 ? -0.494 -7.284 30.507 1.00 96.12 91 ARG A N 1
ATOM 670 C CA . ARG A 1 91 ? 0.070 -6.581 29.357 1.00 96.12 91 ARG A CA 1
ATOM 671 C C . ARG A 1 91 ? 1.581 -6.432 29.469 1.00 96.12 91 ARG A C 1
ATOM 673 O O . ARG A 1 91 ? 2.075 -6.055 30.535 1.00 96.12 91 ARG A O 1
ATOM 680 N N . ASN A 1 92 ? 2.293 -6.693 28.376 1.00 94.56 92 ASN A N 1
ATOM 681 C CA . ASN A 1 92 ? 3.734 -6.501 28.249 1.00 94.56 92 ASN A CA 1
ATOM 682 C C . ASN A 1 92 ? 4.064 -5.791 26.927 1.00 94.56 92 ASN A C 1
ATOM 684 O O . ASN A 1 92 ? 4.132 -6.421 25.879 1.00 94.56 92 ASN A O 1
ATOM 688 N N . GLY A 1 93 ? 4.283 -4.475 26.977 1.00 91.69 93 GLY A N 1
ATOM 689 C CA . GLY A 1 93 ? 4.420 -3.675 25.756 1.00 91.69 93 GLY A CA 1
ATOM 690 C C . GLY A 1 93 ? 3.094 -3.615 24.992 1.00 91.69 93 GLY A C 1
ATOM 691 O O . GLY A 1 93 ? 2.076 -3.230 25.581 1.00 91.69 93 GLY A O 1
ATOM 692 N N . GLN A 1 94 ? 3.121 -3.986 23.708 1.00 93.44 94 GLN A N 1
ATOM 693 C CA . GLN A 1 94 ? 1.918 -4.131 22.880 1.00 93.44 94 GLN A CA 1
ATOM 694 C C . GLN A 1 94 ? 1.122 -5.402 23.210 1.00 93.44 94 GLN A C 1
ATOM 696 O O . GLN A 1 94 ? -0.088 -5.412 23.055 1.00 93.44 94 GLN A O 1
ATOM 701 N N . GLU A 1 95 ? 1.764 -6.432 23.756 1.00 96.88 95 GLU A N 1
ATOM 702 C CA . GLU A 1 95 ? 1.141 -7.741 23.948 1.00 96.88 95 GLU A CA 1
ATOM 703 C C . GLU A 1 95 ? 0.132 -7.739 25.108 1.00 96.88 95 GLU A C 1
ATOM 705 O O . GLU A 1 95 ? 0.511 -7.532 26.271 1.00 96.88 95 GLU A O 1
ATOM 710 N N . LEU A 1 96 ? -1.141 -8.013 24.821 1.00 98.12 96 LEU A N 1
ATOM 711 C CA . LEU A 1 96 ? -2.227 -8.179 25.787 1.00 98.12 96 LEU A CA 1
ATOM 712 C C . LEU A 1 96 ? -2.635 -9.655 25.887 1.00 98.12 96 LEU A C 1
ATOM 714 O O . LEU A 1 96 ? -3.474 -10.141 25.135 1.00 98.12 96 LEU A O 1
ATOM 718 N N . THR A 1 97 ? -2.082 -10.363 26.871 1.00 98.56 97 THR A N 1
ATOM 719 C CA . THR A 1 97 ? -2.414 -11.768 27.144 1.00 98.56 97 THR A CA 1
ATOM 720 C C . THR A 1 97 ? -3.719 -11.888 27.921 1.00 98.56 97 THR A C 1
ATOM 722 O O . THR A 1 97 ? -3.862 -11.298 28.996 1.00 98.56 97 THR A O 1
ATOM 725 N N . ILE A 1 98 ? -4.633 -12.718 27.422 1.00 98.81 98 ILE A N 1
ATOM 726 C CA . ILE A 1 98 ? -5.971 -12.966 27.962 1.00 98.81 98 ILE A CA 1
ATOM 727 C C . ILE A 1 98 ? -6.091 -14.438 28.359 1.00 98.81 98 ILE A C 1
ATOM 729 O O . ILE A 1 98 ? -5.862 -15.346 27.561 1.00 98.81 98 ILE A O 1
ATOM 733 N N . ILE A 1 99 ? -6.476 -14.682 29.610 1.00 98.69 99 ILE A N 1
ATOM 734 C CA . ILE A 1 99 ? -6.757 -16.013 30.150 1.00 98.69 99 ILE A CA 1
ATOM 735 C C . ILE A 1 99 ? -8.281 -16.138 30.289 1.00 98.69 99 ILE A C 1
ATOM 737 O O . ILE A 1 99 ? -8.860 -15.490 31.174 1.00 98.69 99 ILE A O 1
ATOM 741 N N . PRO A 1 100 ? -8.941 -16.936 29.428 1.00 98.19 100 PRO A N 1
ATOM 742 C CA . PRO A 1 100 ? -10.384 -17.107 29.481 1.00 98.19 100 PRO A CA 1
ATOM 743 C C . PRO A 1 100 ? -10.804 -17.880 30.749 1.00 98.19 100 PRO A C 1
ATOM 745 O O . PRO A 1 100 ? -10.015 -18.656 31.297 1.00 98.19 100 PRO A O 1
ATOM 748 N N . PRO A 1 101 ? -12.038 -17.676 31.247 1.00 97.12 101 PRO A N 1
ATOM 749 C CA . PRO A 1 101 ? -12.539 -18.364 32.441 1.00 97.12 101 PRO A CA 1
ATOM 750 C C . PRO A 1 101 ? -12.736 -19.871 32.221 1.00 97.12 101 PRO A C 1
ATOM 752 O O . PRO A 1 101 ? -12.558 -20.659 33.153 1.00 97.12 101 PRO A O 1
ATOM 755 N N . GLU A 1 102 ? -13.047 -20.269 30.987 1.00 96.06 102 GLU A N 1
ATOM 756 C CA . GLU A 1 102 ? -13.052 -21.651 30.515 1.00 96.06 102 GLU A CA 1
ATOM 757 C C . GLU A 1 102 ? -12.068 -21.790 29.349 1.00 96.06 102 GLU A C 1
ATOM 759 O O . GLU A 1 102 ? -11.890 -20.862 28.562 1.00 96.06 102 GLU A O 1
ATOM 764 N N . PHE A 1 103 ? -11.402 -22.941 29.246 1.00 96.69 103 PHE A N 1
ATOM 765 C CA . PHE A 1 103 ? -10.530 -23.208 28.107 1.00 96.69 103 PHE A CA 1
ATOM 766 C C . PHE A 1 103 ? -11.338 -23.306 26.811 1.00 96.69 103 PHE A C 1
ATOM 768 O O . PHE A 1 103 ? -12.439 -23.853 26.818 1.00 96.69 103 PHE A O 1
ATOM 775 N N . ILE A 1 104 ? -10.762 -22.827 25.709 1.00 97.94 104 ILE A N 1
ATOM 776 C CA . ILE A 1 104 ? -11.432 -22.770 24.405 1.00 97.94 104 ILE A CA 1
ATOM 777 C C . ILE A 1 104 ? -10.913 -23.921 23.552 1.00 97.94 104 ILE A C 1
ATOM 779 O O . ILE A 1 104 ? -9.704 -24.125 23.440 1.00 97.94 104 ILE A O 1
ATOM 783 N N . THR A 1 105 ? -11.816 -24.704 22.977 1.00 97.69 105 THR A N 1
ATOM 784 C CA . THR A 1 105 ? -11.450 -25.874 22.168 1.00 97.69 105 THR A CA 1
ATOM 785 C C . THR A 1 105 ? -11.241 -25.520 20.700 1.00 97.69 105 THR A C 1
ATOM 787 O O . THR A 1 105 ? -11.878 -24.617 20.169 1.00 97.69 105 THR A O 1
ATOM 790 N N . THR A 1 106 ? -10.370 -26.252 20.008 1.00 97.94 106 THR A N 1
ATOM 791 C CA . THR A 1 106 ? -10.137 -26.072 18.567 1.00 97.94 106 THR A CA 1
ATOM 792 C C . THR A 1 106 ? -11.455 -26.134 17.782 1.00 97.94 106 THR A C 1
ATOM 794 O O . THR A 1 106 ? -12.225 -27.088 17.917 1.00 97.94 106 THR A O 1
ATOM 797 N N . GLY A 1 107 ? -11.700 -25.148 16.918 1.00 98.25 107 GLY A N 1
ATOM 798 C CA . GLY A 1 107 ? -12.916 -24.996 16.117 1.00 98.25 107 GLY A CA 1
ATOM 799 C C . GLY A 1 107 ? -14.087 -24.332 16.850 1.00 98.25 107 GLY A C 1
ATOM 800 O O . GLY A 1 107 ? -15.145 -24.138 16.251 1.00 98.25 107 GLY A O 1
ATOM 801 N N . GLU A 1 108 ? -13.929 -23.990 18.129 1.00 98.31 108 GLU A N 1
ATOM 802 C CA . GLU A 1 108 ? -14.920 -23.240 18.894 1.00 98.31 108 GLU A CA 1
ATOM 803 C C . GLU A 1 108 ? -14.911 -21.762 18.498 1.00 98.31 108 GLU A C 1
ATOM 805 O O . GLU A 1 108 ? -13.860 -21.122 18.435 1.00 98.31 108 GLU A O 1
ATOM 810 N N . THR A 1 109 ? -16.101 -21.212 18.251 1.00 98.50 109 THR A N 1
ATOM 811 C CA . THR A 1 109 ? -16.302 -19.768 18.118 1.00 98.50 109 THR A CA 1
ATOM 812 C C . THR A 1 109 ? -16.364 -19.134 19.500 1.00 98.50 109 THR A C 1
ATOM 814 O O . THR A 1 109 ? -17.149 -19.589 20.337 1.00 98.50 109 THR A O 1
ATOM 817 N N . PHE A 1 110 ? -15.641 -18.045 19.714 1.00 98.75 110 PHE A N 1
ATOM 818 C CA . PHE A 1 110 ? -15.700 -17.275 20.949 1.00 98.75 110 PHE A CA 1
ATOM 819 C C . PHE A 1 110 ? -15.770 -15.776 20.656 1.00 98.75 110 PHE A C 1
ATOM 821 O O . PHE A 1 110 ? -15.351 -15.306 19.598 1.00 98.75 110 PHE A O 1
ATOM 828 N N . ASN A 1 111 ? -16.342 -15.031 21.597 1.00 98.69 111 ASN A N 1
ATOM 829 C CA . ASN A 1 111 ? -16.416 -13.578 21.544 1.00 98.69 111 ASN A CA 1
ATOM 830 C C . ASN A 1 111 ? -15.545 -12.971 22.645 1.00 98.69 111 ASN A C 1
ATOM 832 O O . ASN A 1 111 ? -15.595 -13.420 23.790 1.00 98.69 111 ASN A O 1
ATOM 836 N N . VAL A 1 112 ? -14.781 -11.941 22.303 1.00 98.88 112 VAL A N 1
ATOM 837 C CA . VAL A 1 112 ? -13.965 -11.168 23.239 1.00 98.88 112 VAL A CA 1
ATOM 838 C C . VAL A 1 112 ? -14.477 -9.741 23.243 1.00 98.88 112 VAL A C 1
ATOM 840 O O . VAL A 1 112 ? -14.555 -9.128 22.186 1.00 98.88 112 VAL A O 1
ATOM 843 N N . ALA A 1 113 ? -14.795 -9.191 24.410 1.00 98.88 113 ALA A N 1
ATOM 844 C CA . ALA A 1 113 ? -15.090 -7.768 24.547 1.00 98.88 113 ALA A CA 1
ATOM 845 C C . ALA A 1 113 ? -14.002 -7.114 25.392 1.00 98.88 113 ALA A C 1
ATOM 847 O O . ALA A 1 113 ? -13.827 -7.478 26.558 1.00 98.88 113 ALA A O 1
ATOM 848 N N . VAL A 1 114 ? -13.283 -6.158 24.809 1.00 98.94 114 VAL A N 1
ATOM 849 C CA . VAL A 1 114 ? -12.250 -5.373 25.490 1.00 98.94 114 VAL A CA 1
ATOM 850 C C . VAL A 1 114 ? -12.786 -3.966 25.710 1.00 98.94 114 VAL A C 1
ATOM 852 O O . VAL A 1 114 ? -12.994 -3.222 24.754 1.00 98.94 114 VAL A O 1
ATOM 855 N N . ASN A 1 115 ? -12.998 -3.601 26.972 1.00 98.81 115 ASN A N 1
ATOM 856 C CA . ASN A 1 115 ? -13.388 -2.257 27.386 1.00 98.81 115 ASN A CA 1
ATOM 857 C C . ASN A 1 115 ? -12.134 -1.450 27.715 1.00 98.81 115 ASN A C 1
ATOM 859 O O . ASN A 1 115 ? -11.343 -1.858 28.570 1.00 98.81 115 ASN A O 1
ATOM 863 N N . TYR A 1 116 ? -11.969 -0.288 27.094 1.00 98.69 116 TYR A N 1
ATOM 864 C CA . TYR A 1 116 ? -10.797 0.560 27.281 1.00 98.69 116 TYR A CA 1
ATOM 865 C C . TYR A 1 116 ? -11.149 2.043 27.241 1.00 98.69 116 TYR A C 1
ATOM 867 O O . TYR A 1 116 ? -12.201 2.439 26.744 1.00 98.69 116 TYR A O 1
ATOM 875 N N . SER A 1 117 ? -10.291 2.868 27.831 1.00 98.56 117 SER A N 1
ATOM 876 C CA . SER A 1 117 ? -10.473 4.317 27.825 1.00 98.56 117 SER A CA 1
ATOM 877 C C . SER A 1 117 ? -9.159 5.078 27.965 1.00 98.56 117 SER A C 1
ATOM 879 O O . SER A 1 117 ? -8.107 4.520 28.310 1.00 98.56 117 SER A O 1
ATOM 881 N N . GLY A 1 118 ? -9.228 6.376 27.685 1.00 98.12 118 GLY A N 1
ATOM 882 C CA . GLY A 1 118 ? -8.104 7.305 27.738 1.00 98.12 118 GLY A CA 1
ATOM 883 C C . GLY A 1 118 ? -7.876 7.995 26.400 1.00 98.12 118 GLY A C 1
ATOM 884 O O . GLY A 1 118 ? -8.751 7.992 25.544 1.00 98.12 118 GLY A O 1
ATOM 885 N N . ALA A 1 119 ? -6.700 8.592 26.243 1.00 96.75 119 ALA A N 1
ATOM 886 C CA . ALA A 1 119 ? -6.245 9.186 24.991 1.00 96.75 119 ALA A CA 1
ATOM 887 C C . ALA A 1 119 ? -5.193 8.274 24.336 1.00 96.75 119 ALA A C 1
ATOM 889 O O . ALA A 1 119 ? -4.439 7.610 25.067 1.00 96.75 119 ALA A O 1
ATOM 890 N N . PRO A 1 120 ? -5.108 8.248 22.996 1.00 95.00 120 PRO A N 1
ATOM 891 C CA . PRO A 1 120 ? -4.064 7.516 22.295 1.00 95.00 120 PRO A CA 1
ATOM 892 C C . PRO A 1 120 ? -2.686 8.042 22.704 1.00 95.00 120 PRO A C 1
ATOM 894 O O . PRO A 1 120 ? -2.486 9.228 22.974 1.00 95.00 120 PRO A O 1
ATOM 897 N N . THR A 1 121 ? -1.716 7.135 22.792 1.00 94.06 121 THR A N 1
ATOM 898 C CA . THR A 1 121 ? -0.316 7.508 23.018 1.00 94.06 121 THR A CA 1
ATOM 899 C C . THR A 1 121 ? 0.366 7.609 21.661 1.00 94.06 121 THR A C 1
ATOM 901 O O . THR A 1 121 ? 0.376 6.593 20.971 1.00 94.06 121 THR A O 1
ATOM 904 N N . PRO A 1 122 ? 0.961 8.759 21.290 1.00 95.06 122 PRO A N 1
ATOM 905 C CA . PRO A 1 122 ? 1.684 8.873 20.030 1.00 95.06 122 PRO A CA 1
ATOM 906 C C . PRO A 1 122 ? 2.796 7.827 19.936 1.00 95.06 122 PRO A C 1
ATOM 908 O O . PRO A 1 122 ? 3.595 7.681 20.870 1.00 95.06 122 PRO A O 1
ATOM 911 N N . ILE A 1 123 ? 2.848 7.125 18.810 1.00 95.94 123 ILE A N 1
ATOM 912 C CA . ILE A 1 123 ? 3.904 6.173 18.473 1.00 95.94 123 ILE A CA 1
ATOM 913 C C . ILE A 1 123 ? 4.527 6.543 17.130 1.00 95.94 123 ILE A C 1
ATOM 915 O O . ILE A 1 123 ? 3.962 7.328 16.372 1.00 95.94 123 ILE A O 1
ATOM 919 N N . ASN A 1 124 ? 5.710 5.994 16.868 1.00 95.62 124 ASN A N 1
ATOM 920 C CA . ASN A 1 124 ? 6.323 6.053 15.550 1.00 95.62 124 ASN A CA 1
ATOM 921 C C . ASN A 1 124 ? 6.445 4.637 15.014 1.00 95.62 124 ASN A C 1
ATOM 923 O O . ASN A 1 124 ? 6.688 3.722 15.807 1.00 95.62 124 ASN A O 1
ATOM 927 N N . SER A 1 125 ? 6.319 4.505 13.701 1.00 95.88 125 SER A N 1
ATOM 928 C CA . SER A 1 125 ? 6.446 3.223 13.033 1.00 95.88 125 SER A CA 1
ATOM 929 C C . SER A 1 125 ? 7.852 2.652 13.187 1.00 95.88 125 SER A C 1
ATOM 931 O O . SER A 1 125 ? 8.851 3.380 13.182 1.00 95.88 125 SER A O 1
ATOM 933 N N . VAL A 1 126 ? 7.925 1.330 13.324 1.00 95.44 126 VAL A N 1
ATOM 934 C CA . VAL A 1 126 ? 9.188 0.581 13.320 1.00 95.44 126 VAL A CA 1
ATOM 935 C C . VAL A 1 126 ? 9.822 0.453 11.933 1.00 95.44 126 VAL A C 1
ATOM 937 O O . VAL A 1 126 ? 10.978 0.042 11.859 1.00 95.44 126 VAL A O 1
ATOM 940 N N . ALA A 1 127 ? 9.085 0.780 10.869 1.00 96.56 127 ALA A N 1
ATOM 941 C CA . ALA A 1 127 ? 9.442 0.520 9.475 1.00 96.56 127 ALA A CA 1
ATOM 942 C C . ALA A 1 127 ? 10.372 1.565 8.835 1.00 96.56 127 ALA A C 1
ATOM 944 O O . ALA A 1 127 ? 10.794 1.380 7.695 1.00 96.56 127 ALA A O 1
ATOM 945 N N . PHE A 1 128 ? 10.696 2.642 9.560 1.00 95.06 128 PHE A N 1
ATOM 946 C CA . PHE A 1 128 ? 11.480 3.769 9.056 1.00 95.06 128 PHE A CA 1
ATOM 947 C C . PHE A 1 128 ? 12.711 4.062 9.920 1.00 95.06 128 PHE A C 1
ATOM 949 O O . PHE A 1 128 ? 12.679 4.011 11.154 1.00 95.06 128 PHE A O 1
ATOM 956 N N . THR A 1 129 ? 13.794 4.486 9.264 1.00 92.75 129 THR A N 1
ATOM 957 C CA . THR A 1 129 ? 15.066 4.836 9.923 1.00 92.75 129 THR A CA 1
ATOM 958 C C . THR A 1 129 ? 14.995 6.164 10.687 1.00 92.75 129 THR A C 1
ATOM 960 O O . THR A 1 129 ? 15.891 6.507 11.469 1.00 92.75 129 THR A O 1
ATOM 963 N N . PHE A 1 130 ? 13.914 6.919 10.490 1.00 91.75 130 PHE A N 1
ATOM 964 C CA . PHE A 1 130 ? 13.593 8.177 11.149 1.00 91.75 130 PHE A CA 1
ATOM 965 C C . PHE A 1 130 ? 12.177 8.125 11.752 1.00 91.75 130 PHE A C 1
ATOM 967 O O . PHE A 1 130 ? 11.357 7.317 11.329 1.00 91.75 130 PHE A O 1
ATOM 974 N N . PRO A 1 131 ? 11.860 8.962 12.760 1.00 92.75 131 PRO A N 1
ATOM 975 C CA . PRO A 1 131 ? 10.550 8.923 13.404 1.00 92.75 131 PRO A CA 1
ATOM 976 C C . PRO A 1 131 ? 9.429 9.342 12.442 1.00 92.75 131 PRO A C 1
ATOM 978 O O . PRO A 1 131 ? 9.333 10.519 12.095 1.00 92.75 131 PRO A O 1
ATOM 981 N N . VAL A 1 132 ? 8.576 8.388 12.065 1.00 94.00 132 VAL A N 1
ATOM 982 C CA . VAL A 1 132 ? 7.337 8.614 11.306 1.00 94.00 132 VAL A CA 1
ATOM 983 C C . VAL A 1 132 ? 6.149 8.280 12.209 1.00 94.00 132 VAL A C 1
ATOM 985 O O . VAL A 1 132 ? 6.053 7.131 12.644 1.00 94.00 132 VAL A O 1
ATOM 988 N N . PRO A 1 133 ? 5.270 9.245 12.543 1.00 94.38 133 PRO A N 1
ATOM 989 C CA . PRO A 1 133 ? 4.073 8.973 13.332 1.00 94.38 133 PRO A CA 1
ATOM 990 C C . PRO A 1 133 ? 3.182 7.910 12.679 1.00 94.38 133 PRO A C 1
ATOM 992 O O . PRO A 1 133 ? 2.940 7.964 11.480 1.00 94.38 133 PRO A O 1
ATOM 995 N N . THR A 1 134 ? 2.667 6.975 13.476 1.00 95.62 134 THR A N 1
ATOM 996 C CA . THR A 1 134 ? 1.695 5.954 13.042 1.00 95.62 134 THR A CA 1
ATOM 997 C C . THR A 1 134 ? 0.660 5.719 14.144 1.00 95.62 134 THR A C 1
ATOM 999 O O . THR A 1 134 ? 0.807 6.198 15.274 1.00 95.62 134 THR A O 1
ATOM 1002 N N . GLY A 1 135 ? -0.400 4.990 13.828 1.00 96.69 135 GLY A N 1
ATOM 1003 C CA . GLY A 1 135 ? -1.562 4.779 14.673 1.00 96.69 135 GLY A CA 1
ATOM 1004 C C . GLY A 1 135 ? -2.522 5.963 14.654 1.00 96.69 135 GLY A C 1
ATOM 1005 O O . GLY A 1 135 ? -2.831 6.530 13.606 1.00 96.69 135 GLY A O 1
ATOM 1006 N N . TRP A 1 136 ? -3.021 6.335 15.834 1.00 97.38 136 TRP A N 1
ATOM 1007 C CA . TRP A 1 136 ? -3.969 7.435 15.977 1.00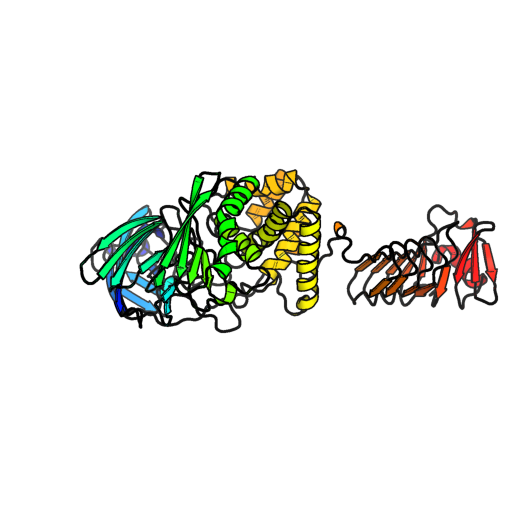 97.38 136 TRP A CA 1
ATOM 1008 C C . TRP A 1 136 ? -3.246 8.780 16.099 1.00 97.38 136 TRP A C 1
ATOM 1010 O O . TRP A 1 136 ? -2.580 9.064 17.101 1.00 97.38 136 TRP A O 1
ATOM 1020 N N . ILE A 1 137 ? -3.435 9.647 15.107 1.00 96.56 137 ILE A N 1
ATOM 1021 C CA . ILE A 1 137 ? -2.756 10.937 14.988 1.00 96.56 137 ILE A CA 1
ATOM 1022 C C . ILE A 1 137 ? -3.758 12.068 15.233 1.00 96.56 137 ILE A C 1
ATOM 1024 O O . ILE A 1 137 ? -4.798 12.168 14.587 1.00 96.56 137 ILE A O 1
ATOM 1028 N N . ILE A 1 138 ? -3.442 12.933 16.199 1.00 95.38 138 ILE A N 1
ATOM 1029 C CA . ILE A 1 138 ? -4.273 14.081 16.586 1.00 95.38 138 ILE A CA 1
ATOM 1030 C C . ILE A 1 138 ? -3.821 15.313 15.800 1.00 95.38 138 ILE A C 1
ATOM 1032 O O . ILE A 1 138 ? -2.628 15.618 15.759 1.00 95.38 138 ILE A O 1
ATOM 1036 N N . THR A 1 139 ? -4.774 16.048 15.233 1.00 92.44 139 THR A N 1
ATOM 1037 C CA . THR A 1 139 ? -4.548 17.291 14.483 1.00 92.44 139 THR A CA 1
ATOM 1038 C C . THR A 1 139 ? -5.187 18.483 15.202 1.00 92.44 139 THR A C 1
ATOM 1040 O O . THR A 1 139 ? -5.808 18.336 16.255 1.00 92.44 139 THR A O 1
ATOM 1043 N N . GLU A 1 140 ? -5.027 19.696 14.665 1.00 86.81 140 GLU A N 1
ATOM 1044 C CA . GLU A 1 140 ? -5.682 20.888 15.229 1.00 86.81 140 GLU A CA 1
ATOM 1045 C C . GLU A 1 140 ? -7.217 20.808 15.136 1.00 86.81 140 GLU A C 1
ATOM 1047 O O . GLU A 1 140 ? -7.911 21.239 16.060 1.00 86.81 140 GLU A O 1
ATOM 1052 N N . ASN A 1 141 ? -7.731 20.216 14.053 1.00 84.31 141 ASN A N 1
ATOM 1053 C CA . ASN A 1 141 ? -9.157 20.188 13.716 1.00 84.31 141 ASN A CA 1
ATOM 1054 C C . ASN A 1 141 ? -9.815 18.816 13.923 1.00 84.31 141 ASN A C 1
ATOM 1056 O O . ASN A 1 141 ? -10.997 18.668 13.629 1.00 84.31 141 ASN A O 1
ATOM 1060 N N . GLY A 1 142 ? -9.092 17.828 14.456 1.00 94.50 142 GLY A N 1
ATOM 1061 C CA . GLY A 1 142 ? -9.626 16.490 14.675 1.00 94.50 142 GLY A CA 1
ATOM 1062 C C . GLY A 1 142 ? -8.541 15.428 14.812 1.00 94.50 142 GLY A C 1
ATOM 1063 O O . GLY A 1 142 ? -7.595 15.584 15.587 1.00 94.50 142 GLY A O 1
ATOM 1064 N N . SER A 1 143 ? -8.697 14.321 14.094 1.00 97.00 143 SER A N 1
ATOM 1065 C CA . SER A 1 143 ? -7.740 13.214 14.114 1.00 97.00 143 SER A CA 1
ATOM 1066 C C . SER A 1 143 ? -7.894 12.308 12.902 1.00 97.00 143 SER A C 1
ATOM 1068 O O . SER A 1 143 ? -8.977 12.219 12.331 1.00 97.00 143 SER A O 1
ATOM 1070 N N . PHE A 1 144 ? -6.847 11.568 12.569 1.00 97.25 144 PHE A N 1
ATOM 1071 C CA . PHE A 1 144 ? -6.892 10.506 11.570 1.00 97.25 144 PHE A CA 1
ATOM 1072 C C . PHE A 1 144 ? -6.083 9.293 12.032 1.00 97.25 144 PHE A C 1
ATOM 1074 O O . PHE A 1 144 ? -5.317 9.377 12.997 1.00 97.25 144 PHE A O 1
ATOM 1081 N N . VAL A 1 145 ? -6.261 8.162 11.353 1.00 97.31 145 VAL A N 1
ATOM 1082 C CA . VAL A 1 145 ? -5.528 6.922 11.629 1.00 97.31 145 VAL A CA 1
ATOM 1083 C C . VAL A 1 145 ? -4.773 6.485 10.376 1.00 97.31 145 VAL A C 1
ATOM 1085 O O . VAL A 1 145 ? -5.385 6.290 9.326 1.00 97.31 145 VAL A O 1
ATOM 1088 N N . LEU A 1 146 ? -3.458 6.311 10.520 1.00 96.00 146 LEU A N 1
ATOM 1089 C CA . LEU A 1 146 ? -2.556 5.632 9.579 1.00 96.00 146 LEU A CA 1
ATOM 1090 C C . LEU A 1 146 ? -1.975 4.438 10.310 1.00 96.00 146 LEU A C 1
ATOM 1092 O O . LEU A 1 146 ? -1.614 4.595 11.470 1.00 96.00 146 LEU A O 1
ATOM 1096 N N . SER A 1 147 ? -1.925 3.250 9.719 1.00 96.50 147 SER A N 1
ATOM 1097 C CA . SER A 1 147 ? -1.578 2.063 10.510 1.00 96.50 147 SER A CA 1
ATOM 1098 C C . SER A 1 147 ? -0.582 1.107 9.889 1.00 96.50 147 SER A C 1
ATOM 1100 O O . SER A 1 147 ? -0.252 0.123 10.541 1.00 96.50 147 SER A O 1
ATOM 1102 N N . GLU A 1 148 ? -0.044 1.388 8.708 1.00 96.88 148 GLU A N 1
ATOM 1103 C CA . GLU A 1 148 ? 0.955 0.505 8.116 1.00 96.88 148 GLU A CA 1
ATOM 1104 C C . GLU A 1 148 ? 2.361 0.715 8.712 1.00 96.88 148 GLU A C 1
ATOM 1106 O O . GLU A 1 148 ? 2.785 1.863 8.888 1.00 96.88 148 GLU A O 1
ATOM 1111 N N . PRO A 1 149 ? 3.103 -0.363 9.039 1.00 95.81 149 PRO A N 1
ATOM 1112 C CA . PRO A 1 149 ? 2.657 -1.751 9.227 1.00 95.81 149 PRO A CA 1
ATOM 1113 C C . PRO A 1 149 ? 2.130 -2.038 10.650 1.00 95.81 149 PRO A C 1
ATOM 1115 O O . PRO A 1 149 ? 1.660 -3.142 10.908 1.00 95.81 149 PRO A O 1
ATOM 1118 N N . ASP A 1 150 ? 2.276 -1.095 11.592 1.00 94.06 150 ASP A N 1
ATOM 1119 C CA . ASP A 1 150 ? 2.258 -1.350 13.043 1.00 94.06 150 ASP A CA 1
ATOM 1120 C C . ASP A 1 150 ? 1.386 -0.397 13.886 1.00 94.06 150 ASP A C 1
ATOM 1122 O O . ASP A 1 150 ? 1.550 -0.281 15.106 1.00 94.06 150 ASP A O 1
ATOM 1126 N N . GLY A 1 151 ? 0.468 0.331 13.252 1.00 96.31 151 GLY A N 1
ATOM 1127 C CA . GLY A 1 151 ? -0.344 1.348 13.921 1.00 96.31 151 GLY A CA 1
ATOM 1128 C C . GLY A 1 151 ? -1.726 0.889 14.390 1.00 96.31 151 GLY A C 1
ATOM 1129 O O . GLY A 1 151 ? -2.300 1.553 15.259 1.00 96.31 151 GLY A O 1
ATOM 1130 N N . ALA A 1 152 ? -2.269 -0.234 13.905 1.00 97.50 152 ALA A N 1
ATOM 1131 C CA . ALA A 1 152 ? -3.657 -0.604 14.208 1.00 97.50 152 ALA A CA 1
ATOM 1132 C C . ALA A 1 152 ? -3.841 -0.944 15.697 1.00 97.50 152 ALA A C 1
ATOM 1134 O O . ALA A 1 152 ? -4.834 -0.548 16.317 1.00 97.50 152 ALA A O 1
ATOM 1135 N N . ALA A 1 153 ? -2.829 -1.553 16.323 1.00 97.44 153 ALA A N 1
ATOM 1136 C CA . ALA A 1 153 ? -2.783 -1.781 17.765 1.00 97.44 153 ALA A CA 1
ATOM 1137 C C . ALA A 1 153 ? -2.840 -0.488 18.605 1.00 97.44 153 ALA A C 1
ATOM 1139 O O . ALA A 1 153 ? -3.202 -0.530 19.784 1.00 97.44 153 ALA A O 1
ATOM 1140 N N . ASN A 1 154 ? -2.493 0.679 18.048 1.00 96.56 154 ASN A N 1
ATOM 1141 C CA . ASN A 1 154 ? -2.640 1.985 18.709 1.00 96.56 154 ASN A CA 1
ATOM 1142 C C . ASN A 1 154 ? -4.055 2.568 18.596 1.00 96.56 154 ASN A C 1
ATOM 1144 O O . ASN A 1 154 ? -4.356 3.575 19.235 1.00 96.56 154 ASN A O 1
ATOM 1148 N N . PHE A 1 155 ? -4.923 1.925 17.822 1.00 92.56 155 PHE A N 1
ATOM 1149 C CA . PHE A 1 155 ? -6.299 2.326 17.590 1.00 92.56 155 PHE A CA 1
ATOM 1150 C C . PHE A 1 155 ? -7.277 1.407 18.360 1.00 92.56 155 PHE A C 1
ATOM 1152 O O . PHE A 1 155 ? -8.098 1.893 19.149 1.00 92.56 155 PHE A O 1
ATOM 1159 N N . TYR A 1 156 ? -7.159 0.084 18.217 1.00 98.25 156 TYR A N 1
ATOM 1160 C CA . TYR A 1 156 ? -8.012 -0.914 18.882 1.00 98.25 156 TYR A CA 1
ATOM 1161 C C . TYR A 1 156 ? -7.222 -2.197 19.197 1.00 98.25 156 TYR A C 1
ATOM 1163 O O . TYR A 1 156 ? -6.176 -2.432 18.601 1.00 98.25 156 TYR A O 1
ATOM 1171 N N . PRO A 1 157 ? -7.676 -3.035 20.150 1.00 98.44 157 PRO A N 1
ATOM 1172 C CA . PRO A 1 157 ? -7.040 -4.324 20.407 1.00 98.44 157 PRO A CA 1
ATOM 1173 C C . PRO A 1 157 ? -7.305 -5.282 19.238 1.00 98.44 157 PRO A C 1
ATOM 1175 O O . PRO A 1 157 ? -8.464 -5.556 18.913 1.00 98.44 157 PRO A O 1
ATOM 1178 N N . VAL A 1 158 ? -6.240 -5.786 18.621 1.00 98.38 158 VAL A N 1
ATOM 1179 C CA . VAL A 1 158 ? -6.283 -6.435 17.302 1.00 98.38 158 VAL A CA 1
ATOM 1180 C C . VAL A 1 158 ? -5.303 -7.604 17.219 1.00 98.38 158 VAL A C 1
ATOM 1182 O O . VAL A 1 158 ? -4.429 -7.744 18.066 1.00 98.38 158 VAL A O 1
ATOM 1185 N N . ASN A 1 159 ? -5.463 -8.470 16.226 1.00 97.81 159 ASN A N 1
ATOM 1186 C CA . ASN A 1 159 ? -4.406 -9.373 15.797 1.00 97.81 159 ASN A CA 1
ATOM 1187 C C . ASN A 1 159 ? -3.626 -8.676 14.670 1.00 97.81 159 ASN A C 1
ATOM 1189 O O . ASN A 1 159 ? -4.079 -8.684 13.529 1.00 97.81 159 ASN A O 1
ATOM 1193 N N . ASP A 1 160 ? -2.548 -7.956 15.000 1.00 96.81 160 ASP A N 1
ATOM 1194 C CA . ASP A 1 160 ? -1.991 -6.941 14.092 1.00 96.81 160 ASP A CA 1
ATOM 1195 C C . ASP A 1 160 ? -1.052 -7.538 13.033 1.00 96.81 160 ASP A C 1
ATOM 1197 O O . ASP A 1 160 ? 0.170 -7.418 13.123 1.00 96.81 160 ASP A O 1
ATOM 1201 N N . HIS A 1 161 ? -1.608 -8.260 12.056 1.00 97.38 161 HIS A N 1
ATOM 1202 C CA . HIS A 1 161 ? -0.833 -8.815 10.949 1.00 97.38 161 HIS A CA 1
ATOM 1203 C C . HIS A 1 161 ? -1.677 -9.054 9.685 1.00 97.38 161 HIS A C 1
ATOM 1205 O O . HIS A 1 161 ? -2.805 -9.536 9.801 1.00 97.38 161 HIS A O 1
ATOM 1211 N N . PRO A 1 162 ? -1.111 -8.880 8.470 1.00 96.62 162 PRO A N 1
ATOM 1212 C CA . PRO A 1 162 ? -1.755 -9.243 7.200 1.00 96.62 162 PRO A CA 1
ATOM 1213 C C . PRO A 1 162 ? -2.394 -10.633 7.121 1.00 96.62 162 PRO A C 1
ATOM 1215 O O . PRO A 1 162 ? -3.363 -10.824 6.390 1.00 96.62 162 PRO A O 1
ATOM 1218 N N . LEU A 1 163 ? -1.878 -11.597 7.887 1.00 96.62 163 LEU A N 1
ATOM 1219 C CA . LEU A 1 163 ? -2.348 -12.988 7.893 1.00 96.62 163 LEU A CA 1
ATOM 1220 C C . LEU A 1 163 ? -3.708 -13.183 8.581 1.00 96.62 163 LEU A C 1
ATOM 1222 O O . LEU A 1 163 ? -4.337 -14.211 8.344 1.00 96.62 163 LEU A O 1
ATOM 1226 N N . ASP A 1 164 ? -4.153 -12.246 9.424 1.00 96.81 164 ASP A N 1
ATOM 1227 C CA . ASP A 1 164 ? -5.445 -12.329 10.115 1.00 96.81 164 ASP A CA 1
ATOM 1228 C C . ASP A 1 164 ? -6.367 -11.209 9.626 1.00 96.81 164 ASP A C 1
ATOM 1230 O O . ASP A 1 164 ? -6.331 -10.077 10.108 1.00 96.81 164 ASP A O 1
ATOM 1234 N N . ARG A 1 165 ? -7.173 -11.521 8.608 1.00 96.44 165 ARG A N 1
ATOM 1235 C CA . ARG A 1 165 ? -8.121 -10.578 8.005 1.00 96.44 165 ARG A CA 1
ATOM 1236 C C . ARG A 1 165 ? -9.517 -10.812 8.539 1.00 96.44 165 ARG A C 1
ATOM 1238 O O . ARG A 1 165 ? -9.992 -11.941 8.594 1.00 96.44 165 ARG A O 1
ATOM 1245 N N . ALA A 1 166 ? -10.220 -9.721 8.802 1.00 98.31 166 ALA A N 1
ATOM 1246 C CA . ALA A 1 166 ? -11.555 -9.760 9.373 1.00 98.31 166 ALA A CA 1
ATOM 1247 C C . ALA A 1 166 ? -12.490 -8.769 8.684 1.00 98.31 166 ALA A C 1
ATOM 1249 O O . ALA A 1 166 ? -12.060 -7.828 8.026 1.00 98.31 166 ALA A O 1
ATOM 1250 N N . SER A 1 167 ? -13.794 -8.959 8.865 1.00 98.69 167 SER A N 1
ATOM 1251 C CA . SER A 1 167 ? -14.771 -7.902 8.569 1.00 98.69 167 SER A CA 1
ATOM 1252 C C . SER A 1 167 ? -14.857 -6.908 9.732 1.00 98.69 167 SER A C 1
ATOM 1254 O O . SER A 1 167 ? -14.545 -7.258 10.874 1.00 98.69 167 SER A O 1
ATOM 1256 N N . TYR A 1 168 ? -15.320 -5.684 9.475 1.00 98.81 168 TYR A N 1
ATOM 1257 C CA . TYR A 1 168 ? -15.365 -4.623 10.481 1.00 98.81 168 TYR A CA 1
ATOM 1258 C C . TYR A 1 168 ? -16.701 -3.883 10.510 1.00 98.81 168 TYR A C 1
ATOM 1260 O O . TYR A 1 168 ? -17.263 -3.533 9.475 1.00 98.81 168 TYR A O 1
ATOM 1268 N N . THR A 1 169 ? -17.153 -3.561 11.719 1.00 98.88 169 THR A N 1
ATOM 1269 C CA . THR A 1 169 ? -18.164 -2.532 11.970 1.00 98.88 169 THR A CA 1
ATOM 1270 C C . THR A 1 169 ? -17.538 -1.433 12.823 1.00 98.88 169 THR A C 1
ATOM 1272 O O . THR A 1 169 ? -17.090 -1.694 13.944 1.00 98.88 169 THR A O 1
ATOM 1275 N N . PHE A 1 170 ? -17.560 -0.191 12.344 1.00 98.88 170 PHE A N 1
ATOM 1276 C CA . PHE A 1 170 ? -17.103 0.975 13.103 1.00 98.88 170 PHE A CA 1
ATOM 1277 C C . PHE A 1 170 ? -18.303 1.778 13.591 1.00 98.88 170 PHE A C 1
ATOM 1279 O O . PHE A 1 170 ? -19.037 2.342 12.785 1.00 98.88 170 PHE A O 1
ATOM 1286 N N . ASN A 1 171 ? -18.487 1.855 14.909 1.00 98.88 171 ASN A N 1
ATOM 1287 C CA . ASN A 1 171 ? -19.480 2.718 15.544 1.00 98.88 171 ASN A CA 1
ATOM 1288 C C . ASN A 1 171 ? -18.760 3.868 16.240 1.00 98.88 171 ASN A C 1
ATOM 1290 O O . ASN A 1 171 ? -18.235 3.697 17.341 1.00 98.88 171 ASN A O 1
ATOM 1294 N N . VAL A 1 172 ? -18.742 5.039 15.614 1.00 98.88 172 VAL A N 1
ATOM 1295 C CA . VAL A 1 172 ? -17.967 6.186 16.093 1.00 98.88 172 VAL A CA 1
ATOM 1296 C C . VAL A 1 172 ? -18.918 7.286 16.527 1.00 98.88 172 VAL A C 1
ATOM 1298 O O . VAL A 1 172 ? -19.658 7.839 15.719 1.00 98.88 172 VAL A O 1
ATOM 1301 N N . THR A 1 173 ? -18.915 7.586 17.820 1.00 98.88 173 THR A N 1
ATOM 1302 C CA . THR A 1 173 ? -19.687 8.679 18.410 1.00 98.88 173 THR A CA 1
ATOM 1303 C C . THR A 1 173 ? -18.768 9.858 18.674 1.00 98.88 173 THR A C 1
ATOM 1305 O O . THR A 1 173 ? -17.778 9.716 19.391 1.00 98.88 173 THR A O 1
ATOM 1308 N N . VAL A 1 174 ? -19.108 11.015 18.113 1.00 98.69 174 VAL A N 1
ATOM 1309 C CA . VAL A 1 174 ? -18.355 12.268 18.248 1.00 98.69 174 VAL A CA 1
ATOM 1310 C C . VAL A 1 174 ? -19.283 13.403 18.696 1.00 98.69 174 VAL A C 1
ATOM 1312 O O . VAL A 1 174 ? -20.481 13.362 18.398 1.00 98.69 174 VAL A O 1
ATOM 1315 N N . PRO A 1 175 ? -18.790 14.405 19.444 1.00 97.75 175 PRO A N 1
ATOM 1316 C CA . PRO A 1 175 ? -19.570 15.591 19.770 1.00 97.75 175 PRO A CA 1
ATOM 1317 C C . PRO A 1 175 ? -19.800 16.454 18.527 1.00 97.75 175 PRO A C 1
ATOM 1319 O O . PRO A 1 175 ? -18.974 16.484 17.621 1.00 97.75 175 PRO A O 1
ATOM 1322 N N . GLU A 1 176 ? -20.886 17.221 18.516 1.00 94.44 176 GLU A N 1
ATOM 1323 C CA . GLU A 1 176 ? -21.066 18.287 17.524 1.00 94.44 176 GLU A CA 1
ATOM 1324 C C . GLU A 1 176 ? -19.917 19.323 17.618 1.00 94.44 176 GLU A C 1
ATOM 1326 O O . GLU A 1 176 ? -19.509 19.676 18.734 1.00 94.44 176 GLU A O 1
ATOM 1331 N N . PRO A 1 177 ? -19.403 19.865 16.495 1.00 93.88 177 PRO A N 1
ATOM 1332 C CA . PRO A 1 177 ? -19.870 19.693 15.113 1.00 93.88 177 PRO A CA 1
ATOM 1333 C C . PRO A 1 177 ? -19.097 18.623 14.312 1.00 93.88 177 PRO A C 1
ATOM 1335 O O . PRO A 1 177 ? -19.044 18.718 13.096 1.00 93.88 177 PRO A O 1
ATOM 1338 N N . TYR A 1 178 ? -18.432 17.660 14.956 1.00 97.12 178 TYR A N 1
ATOM 1339 C CA . TYR A 1 178 ? -17.516 16.761 14.250 1.00 97.12 178 TYR A CA 1
ATOM 1340 C C . TYR A 1 178 ? -18.233 15.685 13.418 1.00 97.12 178 TYR A C 1
ATOM 1342 O O . TYR A 1 178 ? -19.280 15.148 13.794 1.00 97.12 178 TYR A O 1
ATOM 1350 N N . GLU A 1 179 ? -17.608 15.327 12.303 1.00 97.50 179 GLU A N 1
ATOM 1351 C CA . GLU A 1 179 ? -18.013 14.295 11.356 1.00 97.50 179 GLU A CA 1
ATOM 1352 C C . GLU A 1 179 ? -16.977 13.167 11.308 1.00 97.50 179 GLU A C 1
ATOM 1354 O O . GLU A 1 179 ? -15.850 13.316 11.780 1.00 97.50 179 GLU A O 1
ATOM 1359 N N . VAL A 1 180 ? -17.368 12.014 10.758 1.00 98.50 180 VAL A N 1
ATOM 1360 C CA . VAL A 1 180 ? -16.508 10.826 10.674 1.00 98.50 180 VAL A CA 1
ATOM 1361 C C . VAL A 1 180 ? -16.489 10.283 9.249 1.00 98.50 180 VAL A C 1
ATOM 1363 O O . VAL A 1 180 ? -17.547 10.089 8.652 1.00 98.50 180 VAL A O 1
ATOM 1366 N N . ALA A 1 181 ? -15.298 9.958 8.747 1.00 98.56 181 ALA A N 1
ATOM 1367 C CA . ALA A 1 181 ? -15.079 9.158 7.546 1.00 98.56 181 ALA A CA 1
ATOM 1368 C C . ALA A 1 181 ? -14.213 7.933 7.888 1.00 98.56 181 ALA A C 1
ATOM 1370 O O . ALA A 1 181 ? -13.124 8.066 8.444 1.00 98.56 181 ALA A O 1
ATOM 1371 N N . ALA A 1 182 ? -14.699 6.733 7.578 1.00 98.56 182 ALA A N 1
ATOM 1372 C CA . ALA A 1 182 ? -14.016 5.468 7.864 1.00 98.56 182 ALA A CA 1
ATOM 1373 C C . ALA A 1 182 ? -14.162 4.485 6.692 1.00 98.56 182 ALA A C 1
ATOM 1375 O O . ALA A 1 182 ? -14.921 4.761 5.752 1.00 98.56 182 ALA A O 1
ATOM 1376 N N . ASN A 1 183 ? -13.462 3.346 6.746 1.00 98.62 183 ASN A N 1
ATOM 1377 C CA . ASN A 1 183 ? -13.607 2.262 5.764 1.00 98.62 183 ASN A CA 1
ATOM 1378 C C . ASN A 1 183 ? -15.061 1.758 5.677 1.00 98.62 183 ASN A C 1
ATOM 1380 O O . ASN A 1 183 ? -15.822 1.841 6.641 1.00 98.62 183 ASN A O 1
ATOM 1384 N N . GLY A 1 184 ? -15.423 1.160 4.543 1.00 98.00 184 GLY A N 1
ATOM 1385 C CA . GLY A 1 184 ? -16.719 0.521 4.327 1.00 98.00 184 GLY A CA 1
ATOM 1386 C C . GLY A 1 184 ? -17.852 1.489 3.983 1.00 98.00 184 GLY A C 1
ATOM 1387 O O . GLY A 1 184 ? -17.647 2.653 3.649 1.00 98.00 184 GLY A O 1
ATOM 1388 N N . VAL A 1 185 ? -19.088 1.005 4.030 1.00 98.25 185 VAL A N 1
ATOM 1389 C CA . VAL A 1 185 ? -20.277 1.785 3.661 1.00 98.25 185 VAL A CA 1
ATOM 1390 C C . VAL A 1 185 ? -20.879 2.443 4.902 1.00 98.25 185 VAL A C 1
ATOM 1392 O O . VAL A 1 185 ? -21.095 1.776 5.910 1.00 98.25 185 VAL A O 1
ATOM 1395 N N . LEU A 1 186 ? -21.195 3.742 4.829 1.00 98.12 186 LEU A N 1
ATOM 1396 C CA . LEU A 1 186 ? -21.964 4.432 5.871 1.00 98.12 186 LEU A CA 1
ATOM 1397 C C . LEU A 1 186 ? -23.419 3.937 5.858 1.00 98.12 186 LEU A C 1
ATOM 1399 O O . LEU A 1 186 ? -24.197 4.297 4.975 1.00 98.12 186 LEU A O 1
ATOM 1403 N N . GLU A 1 187 ? -23.798 3.139 6.851 1.00 98.12 187 GLU A N 1
ATOM 1404 C CA . GLU A 1 187 ? -25.141 2.554 6.963 1.00 98.12 187 GLU A CA 1
ATOM 1405 C C . GLU A 1 187 ? -26.091 3.409 7.804 1.00 98.12 187 GLU A C 1
ATOM 1407 O O . GLU A 1 187 ? -27.308 3.420 7.590 1.00 98.12 187 GLU A O 1
ATOM 1412 N N . GLN A 1 188 ? -25.552 4.117 8.798 1.00 98.44 188 GLN A N 1
ATOM 1413 C CA . GLN A 1 188 ? -26.360 4.893 9.728 1.00 98.44 188 GLN A CA 1
ATOM 1414 C C . GLN A 1 188 ? -25.619 6.123 10.247 1.00 98.44 188 GLN A C 1
ATOM 1416 O O . GLN A 1 188 ? -24.466 6.051 10.661 1.00 98.44 188 GLN A O 1
ATOM 1421 N N . THR A 1 189 ? -26.353 7.233 10.308 1.00 98.44 189 THR A N 1
ATOM 1422 C CA . THR A 1 189 ? -26.015 8.418 11.100 1.00 98.44 189 THR A CA 1
ATOM 1423 C C . THR A 1 189 ? -27.131 8.626 12.116 1.00 98.44 189 THR A C 1
ATOM 1425 O O . THR A 1 189 ? -28.299 8.778 11.743 1.00 98.44 189 THR A O 1
ATOM 1428 N N . LEU A 1 190 ? -26.788 8.592 13.399 1.00 98.50 190 LEU A N 1
ATOM 1429 C CA . LEU A 1 190 ? -27.719 8.748 14.510 1.00 98.50 190 LEU A CA 1
ATOM 1430 C C . LEU A 1 190 ? -27.392 10.022 15.294 1.00 98.50 190 LEU A C 1
ATOM 1432 O O . LEU A 1 190 ? -26.392 10.079 16.002 1.00 98.50 190 LEU A O 1
ATOM 1436 N N . ASP A 1 191 ? -28.273 11.014 15.196 1.00 97.81 191 ASP A N 1
ATOM 1437 C CA . ASP A 1 191 ? -28.255 12.220 16.030 1.00 97.81 191 ASP A CA 1
ATOM 1438 C C . ASP A 1 191 ? -28.742 11.878 17.453 1.00 97.81 191 ASP A C 1
ATOM 1440 O O . ASP A 1 191 ? -29.897 11.482 17.657 1.00 97.81 191 ASP A O 1
ATOM 1444 N N . ASN A 1 192 ? -27.853 12.024 18.439 1.00 97.50 192 ASN A N 1
ATOM 1445 C CA . ASN A 1 192 ? -28.129 11.807 19.862 1.00 97.50 192 ASN A CA 1
ATOM 1446 C C . ASN A 1 192 ? -28.342 13.127 20.636 1.00 97.50 192 ASN A C 1
ATOM 1448 O O . ASN A 1 192 ? -28.451 13.116 21.867 1.00 97.50 192 ASN A O 1
ATOM 1452 N N . GLY A 1 193 ? -28.406 14.269 19.951 1.00 96.31 193 GLY A N 1
ATOM 1453 C CA . GLY A 1 193 ? -28.586 15.604 20.512 1.00 96.31 193 GLY A CA 1
ATOM 1454 C C . GLY A 1 193 ? -27.279 16.377 20.694 1.00 96.31 193 GLY A C 1
ATOM 1455 O O . GLY A 1 193 ? -27.085 17.396 20.045 1.00 96.31 193 GLY A O 1
ATOM 1456 N N . GLU A 1 194 ? -26.413 15.951 21.619 1.00 96.81 194 GLU A N 1
ATOM 1457 C CA . GLU A 1 194 ? -25.096 16.593 21.844 1.00 96.81 194 GLU A CA 1
ATOM 1458 C C . GLU A 1 194 ? -23.953 15.886 21.096 1.00 96.81 194 GLU A C 1
ATOM 1460 O O . GLU A 1 194 ? -22.859 16.435 20.960 1.00 96.81 194 GLU A O 1
ATOM 1465 N N . THR A 1 195 ? -24.209 14.667 20.620 1.00 98.50 195 THR A N 1
ATOM 1466 C CA . THR A 1 195 ? -23.268 13.836 19.871 1.00 98.50 195 THR A CA 1
ATOM 1467 C C . THR A 1 195 ? -23.972 13.195 18.683 1.00 98.50 195 THR A C 1
ATOM 1469 O O . THR A 1 195 ? -25.190 13.001 18.707 1.00 98.50 195 THR A O 1
ATOM 1472 N N . THR A 1 196 ? -23.193 12.780 17.694 1.00 98.62 196 THR A N 1
ATOM 1473 C CA . THR A 1 196 ? -23.663 12.025 16.533 1.00 98.62 196 THR A CA 1
ATOM 1474 C C . THR A 1 196 ? -22.878 10.721 16.437 1.00 98.62 196 THR A C 1
ATOM 1476 O O . THR A 1 196 ? -21.661 10.708 16.623 1.00 98.62 196 THR A O 1
ATOM 1479 N N . THR A 1 197 ? -23.575 9.607 16.201 1.00 98.75 197 THR A N 1
ATOM 1480 C CA . THR A 1 197 ? -22.968 8.287 15.980 1.00 98.75 197 THR A CA 1
ATOM 1481 C C . THR A 1 197 ? -23.019 7.934 14.500 1.00 98.75 197 THR A C 1
ATOM 1483 O O . THR A 1 197 ? -24.098 7.911 13.908 1.00 98.75 197 THR A O 1
ATOM 1486 N N . TYR A 1 198 ? -21.865 7.614 13.925 1.00 98.81 198 TYR A N 1
ATOM 1487 C CA . TYR A 1 198 ? -21.717 7.110 12.564 1.00 98.81 198 TYR A CA 1
ATOM 1488 C C . TYR A 1 198 ? -21.415 5.612 12.609 1.00 98.81 198 TYR A C 1
ATOM 1490 O O . TYR A 1 198 ? -20.513 5.189 13.335 1.00 98.81 198 TYR A O 1
ATOM 1498 N N . THR A 1 199 ? -22.166 4.824 11.842 1.00 98.88 199 THR A N 1
ATOM 1499 C CA . THR A 1 199 ? -21.956 3.380 11.697 1.00 98.88 199 THR A CA 1
ATOM 1500 C C . THR A 1 199 ? -21.515 3.067 10.278 1.00 98.88 199 THR A C 1
ATOM 1502 O O . THR A 1 199 ? -22.300 3.223 9.337 1.00 98.88 199 THR A O 1
ATOM 1505 N N . PHE A 1 200 ? -20.278 2.600 10.146 1.00 98.81 200 PHE A N 1
ATOM 1506 C CA . PHE A 1 200 ? -19.718 2.103 8.896 1.00 98.81 200 PHE A CA 1
ATOM 1507 C C . PHE A 1 200 ? -19.585 0.580 8.933 1.00 98.81 200 PHE A C 1
ATOM 1509 O O . PHE A 1 200 ? -19.170 0.020 9.949 1.00 98.81 200 PHE A O 1
ATOM 1516 N N . GLU A 1 201 ? -19.908 -0.075 7.820 1.00 98.69 201 GLU A N 1
ATOM 1517 C CA . GLU A 1 201 ? -19.772 -1.523 7.640 1.00 98.69 201 GLU A CA 1
ATOM 1518 C C . GLU A 1 201 ? -18.760 -1.822 6.528 1.00 98.69 201 GLU A C 1
ATOM 1520 O O . GLU A 1 201 ? -19.019 -1.541 5.356 1.00 98.69 201 GLU A O 1
ATOM 1525 N N . ALA A 1 202 ? -17.619 -2.410 6.888 1.00 98.00 202 ALA A N 1
ATOM 1526 C CA . ALA A 1 202 ? -16.633 -2.958 5.960 1.00 98.00 202 ALA A CA 1
ATOM 1527 C C . ALA A 1 202 ? -16.779 -4.486 5.950 1.00 98.00 202 ALA A C 1
ATOM 1529 O O . ALA A 1 202 ? -16.294 -5.195 6.835 1.00 98.00 202 ALA A O 1
ATOM 1530 N N . ARG A 1 203 ? -17.553 -4.985 4.984 1.00 96.69 203 ARG A N 1
ATOM 1531 C CA . ARG A 1 203 ? -17.987 -6.391 4.940 1.00 96.69 203 ARG A CA 1
ATOM 1532 C C . ARG A 1 203 ? -16.931 -7.321 4.370 1.00 96.69 203 ARG A C 1
ATOM 1534 O O . ARG A 1 203 ? -16.863 -8.477 4.785 1.00 96.69 203 ARG A O 1
ATOM 1541 N N . ASP A 1 204 ? -16.146 -6.812 3.433 1.00 96.56 204 ASP A N 1
ATOM 1542 C CA . ASP A 1 204 ? -15.045 -7.545 2.831 1.00 96.56 204 ASP A CA 1
ATOM 1543 C C . ASP A 1 204 ? -13.904 -7.689 3.852 1.00 96.56 204 ASP A C 1
ATOM 1545 O O . ASP A 1 204 ? -13.612 -6.719 4.562 1.00 96.56 204 ASP A O 1
ATOM 1549 N N . PRO A 1 205 ? -13.272 -8.874 3.965 1.00 96.38 205 PRO A N 1
ATOM 1550 C CA . PRO A 1 205 ? -12.139 -9.070 4.860 1.00 96.38 205 PRO A CA 1
ATOM 1551 C C . PRO A 1 205 ? -11.044 -8.037 4.598 1.00 96.38 205 PRO A C 1
ATOM 1553 O O . PRO A 1 205 ? -10.646 -7.827 3.457 1.00 96.38 205 PRO A O 1
ATOM 1556 N N . MET A 1 206 ? -10.569 -7.407 5.663 1.00 97.81 206 MET A N 1
ATOM 1557 C CA . MET A 1 206 ? -9.589 -6.331 5.632 1.00 97.81 206 MET A CA 1
ATOM 1558 C C . MET A 1 206 ? -8.439 -6.670 6.574 1.00 97.81 206 MET A C 1
ATOM 1560 O O . MET A 1 206 ? -8.649 -7.251 7.643 1.00 97.81 206 MET A O 1
ATOM 1564 N N . VAL A 1 207 ? -7.223 -6.312 6.168 1.00 96.75 207 VAL A N 1
ATOM 1565 C CA . VAL A 1 207 ? -6.036 -6.378 7.027 1.00 96.75 207 VAL A CA 1
ATOM 1566 C C . VAL A 1 207 ? -6.104 -5.278 8.090 1.00 96.75 207 VAL A C 1
ATOM 1568 O O . VAL A 1 207 ? -6.549 -4.167 7.808 1.00 96.75 207 VAL A O 1
ATOM 1571 N N . SER A 1 208 ? -5.626 -5.553 9.305 1.00 97.19 208 SER A N 1
ATOM 1572 C CA . SER A 1 208 ? -5.659 -4.613 10.434 1.00 97.19 208 SER A CA 1
ATOM 1573 C C . SER A 1 208 ? -5.110 -3.219 10.107 1.00 97.19 208 SER A C 1
ATOM 1575 O O . SER A 1 208 ? -5.757 -2.220 10.439 1.00 97.19 208 SER A O 1
ATOM 1577 N N . TYR A 1 209 ? -3.962 -3.133 9.428 1.00 96.38 209 TYR A N 1
ATOM 1578 C CA . TYR A 1 209 ? -3.297 -1.865 9.116 1.00 96.38 209 TYR A CA 1
ATOM 1579 C C . TYR A 1 209 ? -4.073 -0.982 8.126 1.00 96.38 209 TYR A C 1
ATOM 1581 O O . TYR A 1 209 ? -3.883 0.232 8.100 1.00 96.38 209 TYR A O 1
ATOM 1589 N N . LEU A 1 210 ? -4.986 -1.571 7.349 1.00 98.31 210 LEU A N 1
ATOM 1590 C CA . LEU A 1 210 ? -5.810 -0.863 6.367 1.00 98.31 210 LEU A CA 1
ATOM 1591 C C . LEU A 1 210 ? -7.010 -0.154 6.999 1.00 98.31 210 LEU A C 1
ATOM 1593 O O . LEU A 1 210 ? -7.746 0.562 6.312 1.00 98.31 210 LEU A O 1
ATOM 1597 N N . THR A 1 211 ? -7.222 -0.348 8.302 1.00 98.19 211 THR A N 1
ATOM 1598 C CA . THR A 1 211 ? -8.261 0.356 9.049 1.00 98.19 211 THR A CA 1
ATOM 1599 C C . THR A 1 211 ? -7.922 1.835 9.223 1.00 98.19 211 THR A C 1
ATOM 1601 O O . THR A 1 211 ? -6.803 2.209 9.563 1.00 98.19 211 THR A O 1
ATOM 1604 N N . THR A 1 212 ? -8.920 2.693 9.037 1.00 98.31 212 THR A N 1
ATOM 1605 C CA . THR A 1 212 ? -8.815 4.131 9.252 1.00 98.31 212 THR A CA 1
ATOM 1606 C C . THR A 1 212 ? -10.116 4.721 9.788 1.00 98.31 212 THR A C 1
ATOM 1608 O O . THR A 1 212 ? -11.225 4.316 9.426 1.00 98.31 212 THR A O 1
ATOM 1611 N N . ILE A 1 213 ? -9.969 5.719 10.656 1.00 98.00 213 ILE A N 1
ATOM 1612 C CA . ILE A 1 213 ? -11.031 6.615 11.103 1.00 98.00 213 ILE A CA 1
ATOM 1613 C C . ILE A 1 213 ? -10.485 8.030 11.015 1.00 98.00 213 ILE A C 1
ATOM 1615 O O . ILE A 1 213 ? -9.429 8.333 11.565 1.00 98.00 213 ILE A O 1
ATOM 1619 N N . ASN A 1 214 ? -11.252 8.896 10.369 1.00 98.38 214 ASN A N 1
ATOM 1620 C CA . ASN A 1 214 ? -10.920 10.288 10.130 1.00 98.38 214 ASN A CA 1
ATOM 1621 C C . ASN A 1 214 ? -12.030 11.139 10.728 1.00 98.38 214 ASN A C 1
ATOM 1623 O O . ASN A 1 214 ? -13.207 10.907 10.452 1.00 98.38 214 ASN A O 1
ATOM 1627 N N . ILE A 1 215 ? -11.653 12.087 11.576 1.00 98.19 215 ILE A N 1
ATOM 1628 C CA . ILE A 1 215 ? -12.551 12.974 12.305 1.00 98.19 215 ILE A CA 1
ATOM 1629 C C . ILE A 1 215 ? -12.143 14.400 11.974 1.00 98.19 215 ILE A C 1
ATOM 1631 O O . ILE A 1 215 ? -10.995 14.773 12.204 1.00 98.19 215 ILE A O 1
ATOM 1635 N N . ASP A 1 216 ? -13.091 15.188 11.483 1.00 96.25 216 ASP A N 1
ATOM 1636 C CA . ASP A 1 216 ? -12.926 16.615 11.198 1.00 96.25 216 ASP A CA 1
ATOM 1637 C C . ASP A 1 216 ? -14.231 17.350 11.550 1.00 96.25 216 ASP A C 1
ATOM 1639 O O . ASP A 1 216 ? -15.252 16.719 11.820 1.00 96.25 216 ASP A O 1
ATOM 1643 N N . GLN A 1 217 ? -14.210 18.676 11.621 1.00 92.25 217 GLN A N 1
ATOM 1644 C CA . GLN A 1 217 ? -15.393 19.501 11.872 1.00 92.25 217 GLN A CA 1
ATOM 1645 C C . GLN A 1 217 ? -16.304 19.628 10.649 1.00 92.25 217 GLN A C 1
ATOM 1647 O O . GLN A 1 217 ? -17.468 19.985 10.815 1.00 92.25 217 GLN A O 1
ATOM 1652 N N . ASP A 1 218 ? -15.776 19.424 9.441 1.00 90.50 218 ASP A N 1
ATOM 1653 C CA . ASP A 1 218 ? -16.535 19.611 8.203 1.00 90.50 218 ASP A CA 1
ATOM 1654 C C . ASP A 1 218 ? -15.879 18.858 7.036 1.00 90.50 218 ASP A C 1
ATOM 1656 O O . ASP A 1 218 ? -14.830 19.267 6.523 1.00 90.50 218 ASP A O 1
ATOM 1660 N N . PHE A 1 219 ? -16.505 17.761 6.596 1.00 95.94 219 PHE A N 1
ATOM 1661 C CA . PHE A 1 219 ? -16.121 17.082 5.365 1.00 95.94 219 PHE A CA 1
ATOM 1662 C C . PHE A 1 219 ? -17.029 17.492 4.206 1.00 95.94 219 PHE A C 1
ATOM 1664 O O . PHE A 1 219 ? -18.246 17.296 4.194 1.00 95.94 219 PHE A O 1
ATOM 1671 N N . LYS A 1 220 ? -16.409 17.938 3.117 1.00 96.50 220 LYS A N 1
ATOM 1672 C CA . LYS A 1 220 ? -17.058 18.002 1.815 1.00 96.50 220 LYS A CA 1
ATOM 1673 C C . LYS A 1 220 ? -17.092 16.601 1.202 1.00 96.50 220 LYS A C 1
ATOM 1675 O O . LYS A 1 220 ? -16.100 16.137 0.645 1.00 96.50 220 LYS A O 1
ATOM 1680 N N . LEU A 1 221 ? -18.253 15.953 1.280 1.00 97.06 221 LEU A N 1
ATOM 1681 C CA . LEU A 1 221 ? -18.505 14.684 0.599 1.00 97.06 221 LEU A CA 1
ATOM 1682 C C . LEU A 1 221 ? -18.785 14.903 -0.897 1.00 97.06 221 LEU A C 1
ATOM 1684 O O . LEU A 1 221 ? -19.795 15.508 -1.271 1.00 97.06 221 LEU A O 1
ATOM 1688 N N . GLU A 1 222 ? -17.933 14.348 -1.751 1.00 97.62 222 GLU A N 1
ATOM 1689 C CA . GLU A 1 222 ? -18.141 14.242 -3.194 1.00 97.62 222 GLU A CA 1
ATOM 1690 C C . GLU A 1 222 ? -18.379 12.785 -3.586 1.00 97.62 222 GLU A C 1
ATOM 1692 O O . GLU A 1 222 ? -17.771 11.871 -3.039 1.00 97.62 222 GLU A O 1
ATOM 1697 N N . THR A 1 223 ? -19.310 12.545 -4.511 1.00 98.00 223 THR A N 1
ATOM 1698 C CA . THR A 1 223 ? -19.635 11.180 -4.945 1.00 98.00 223 THR A CA 1
ATOM 1699 C C . THR A 1 223 ? -19.733 11.090 -6.455 1.00 98.00 223 THR A C 1
ATOM 1701 O O . THR A 1 223 ? -20.264 11.988 -7.115 1.00 98.00 223 THR A O 1
ATOM 1704 N N . SER A 1 224 ? -19.259 9.976 -6.994 1.00 97.94 224 SER A N 1
ATOM 1705 C CA . SER A 1 224 ? -19.363 9.614 -8.405 1.00 97.94 224 SER A CA 1
ATOM 1706 C C . SER A 1 224 ? -19.507 8.095 -8.531 1.00 97.94 224 SER A C 1
ATOM 1708 O O . SER A 1 224 ? -19.485 7.372 -7.538 1.00 97.94 224 SER A O 1
ATOM 1710 N N . ILE A 1 225 ? -19.774 7.598 -9.736 1.00 98.06 225 ILE A N 1
ATOM 1711 C CA . ILE A 1 225 ? -19.940 6.164 -9.995 1.00 98.06 225 ILE A CA 1
ATOM 1712 C C . ILE A 1 225 ? -19.105 5.835 -11.228 1.00 98.06 225 ILE A C 1
ATOM 1714 O O . ILE A 1 225 ? -19.232 6.534 -12.237 1.00 98.06 225 ILE A O 1
ATOM 1718 N N . SER A 1 226 ? -18.270 4.802 -11.137 1.00 98.06 226 SER A N 1
ATOM 1719 C CA . SER A 1 226 ? -17.487 4.287 -12.265 1.00 98.06 226 SER A CA 1
ATOM 1720 C C . SER A 1 226 ? -18.385 3.646 -13.331 1.00 98.06 226 SER A C 1
ATOM 1722 O O . SER A 1 226 ? -19.546 3.311 -13.078 1.00 98.06 226 SER A O 1
ATOM 1724 N N . GLU A 1 227 ? -17.876 3.440 -14.543 1.00 97.00 227 GLU A N 1
ATOM 1725 C CA . GLU A 1 227 ? -18.614 2.749 -15.604 1.00 97.00 227 GLU A CA 1
ATOM 1726 C C . GLU A 1 227 ? -18.930 1.291 -15.231 1.00 97.00 227 GLU A C 1
ATOM 1728 O O . GLU A 1 227 ? -19.994 0.773 -15.590 1.00 97.00 227 GLU A O 1
ATOM 1733 N N . SER A 1 228 ? -18.053 0.652 -14.451 1.00 93.31 228 SER A N 1
ATOM 1734 C CA . SER A 1 228 ? -18.259 -0.676 -13.857 1.00 93.31 228 SER A CA 1
ATOM 1735 C C . SER A 1 228 ? -19.270 -0.699 -12.698 1.00 93.31 228 SER A C 1
ATOM 1737 O O . SER A 1 228 ? -19.716 -1.777 -12.300 1.00 93.31 228 SER A O 1
ATOM 1739 N N . GLY A 1 229 ? -19.712 0.464 -12.207 1.00 97.00 229 GLY A N 1
ATOM 1740 C CA . GLY A 1 229 ? -20.758 0.597 -11.190 1.00 97.00 229 GLY A CA 1
ATOM 1741 C C . GLY A 1 229 ? -20.259 0.690 -9.747 1.00 97.00 229 GLY A C 1
ATOM 1742 O O . GLY A 1 229 ? -21.076 0.593 -8.829 1.00 97.00 229 GLY A O 1
ATOM 1743 N N . VAL A 1 230 ? -18.957 0.894 -9.538 1.00 98.25 230 VAL A N 1
ATOM 1744 C CA . VAL A 1 230 ? -18.364 1.127 -8.216 1.00 98.25 230 VAL A CA 1
ATOM 1745 C C . VAL A 1 230 ? -18.703 2.546 -7.767 1.00 98.25 230 VAL A C 1
ATOM 1747 O O . VAL A 1 230 ? -18.487 3.514 -8.499 1.00 98.25 230 VAL A O 1
ATOM 1750 N N . LEU A 1 231 ? -19.260 2.680 -6.563 1.00 98.31 231 LEU A N 1
ATOM 1751 C CA . LEU A 1 231 ? -19.484 3.983 -5.943 1.00 98.31 231 LEU A CA 1
ATOM 1752 C C . LEU A 1 231 ? -18.143 4.550 -5.467 1.00 98.31 231 LEU A C 1
ATOM 1754 O O . LEU A 1 231 ? -17.444 3.896 -4.696 1.00 98.31 231 LEU A O 1
ATOM 1758 N N . ILE A 1 232 ? -17.835 5.778 -5.875 1.00 98.56 232 ILE A N 1
ATOM 1759 C CA . ILE A 1 232 ? -16.710 6.559 -5.361 1.00 98.56 232 ILE A CA 1
ATOM 1760 C C . ILE A 1 232 ? -17.249 7.587 -4.360 1.00 98.56 232 ILE A C 1
ATOM 1762 O O . ILE A 1 232 ? -18.195 8.315 -4.679 1.00 98.56 232 ILE A O 1
ATOM 1766 N N . ARG A 1 233 ? -16.676 7.642 -3.152 1.00 98.00 233 ARG A N 1
ATOM 1767 C CA . ARG A 1 233 ? -17.011 8.605 -2.088 1.00 98.00 233 ARG A CA 1
ATOM 1768 C C . ARG A 1 233 ? -15.755 9.303 -1.563 1.00 98.00 233 ARG A C 1
ATOM 1770 O O . ARG A 1 233 ? -14.967 8.725 -0.826 1.00 98.00 233 ARG A O 1
ATOM 1777 N N . ASN A 1 234 ? -15.595 10.570 -1.900 1.00 98.56 234 ASN A N 1
ATOM 1778 C CA . ASN A 1 234 ? -14.455 11.356 -1.465 1.00 98.56 234 ASN A CA 1
ATOM 1779 C C . ASN A 1 234 ? -14.838 12.278 -0.313 1.00 98.56 234 ASN A C 1
ATOM 1781 O O . ASN A 1 234 ? -15.829 12.999 -0.407 1.00 98.56 234 ASN A O 1
ATOM 1785 N N . TYR A 1 235 ? -14.063 12.253 0.767 1.00 98.38 235 TYR A N 1
ATOM 1786 C CA . TYR A 1 235 ? -14.232 13.123 1.929 1.00 98.38 235 TYR A CA 1
ATOM 1787 C C . TYR A 1 235 ? -13.085 14.122 1.958 1.00 98.38 235 TYR A C 1
ATOM 1789 O O . TYR A 1 235 ? -11.950 13.765 2.256 1.00 98.38 235 TYR A O 1
ATOM 1797 N N . PHE A 1 236 ? -13.364 15.383 1.658 1.00 97.81 236 PHE A N 1
ATOM 1798 C CA . PHE A 1 236 ? -12.340 16.423 1.657 1.00 97.81 236 PHE A CA 1
ATOM 1799 C C . PHE A 1 236 ? -12.547 17.367 2.832 1.00 97.81 236 PHE A C 1
ATOM 1801 O O . PHE A 1 236 ? -13.658 17.866 3.010 1.00 97.81 236 PHE A O 1
ATOM 1808 N N . ALA A 1 237 ? -11.506 17.635 3.622 1.00 95.56 237 ALA A N 1
ATOM 1809 C CA . ALA A 1 237 ? -11.570 18.686 4.636 1.00 95.56 237 ALA A CA 1
ATOM 1810 C C . ALA A 1 237 ? -11.988 20.014 3.975 1.00 95.56 237 ALA A C 1
ATOM 1812 O O . ALA A 1 237 ? -11.449 20.407 2.935 1.00 95.56 237 ALA A O 1
ATOM 1813 N N . SER A 1 238 ? -13.004 20.681 4.529 1.00 92.62 238 SER A N 1
ATOM 1814 C CA . SER A 1 238 ? -13.706 21.763 3.821 1.00 92.62 238 SER A CA 1
ATOM 1815 C C . SER A 1 238 ? -12.895 23.050 3.638 1.00 92.62 238 SER A C 1
ATOM 1817 O O . SER A 1 238 ? -13.272 23.922 2.847 1.00 92.62 238 SER A O 1
ATOM 1819 N N . ASP A 1 239 ? -11.778 23.179 4.349 1.00 91.12 239 ASP A N 1
ATOM 1820 C CA . ASP A 1 239 ? -10.840 24.293 4.262 1.00 91.12 239 ASP A CA 1
ATOM 1821 C C . ASP A 1 239 ? -9.744 24.100 3.198 1.00 91.12 239 ASP A C 1
ATOM 1823 O O . ASP A 1 239 ? -8.948 25.017 2.961 1.00 91.12 239 ASP A O 1
ATOM 1827 N N . ILE A 1 240 ? -9.750 22.966 2.488 1.00 94.31 240 ILE A N 1
ATOM 1828 C CA . ILE A 1 240 ? -8.905 22.714 1.318 1.00 94.31 240 ILE A CA 1
ATOM 1829 C C . ILE A 1 240 ? -9.536 23.343 0.067 1.00 94.31 240 ILE A C 1
ATOM 1831 O O . ILE A 1 240 ? -10.734 23.234 -0.201 1.00 94.31 240 ILE A O 1
ATOM 1835 N N . ALA A 1 241 ? -8.713 24.031 -0.726 1.00 94.25 241 ALA A N 1
ATOM 1836 C CA . ALA A 1 241 ? -9.162 24.699 -1.944 1.00 94.25 241 ALA A CA 1
ATOM 1837 C C . ALA A 1 241 ? -9.510 23.686 -3.052 1.00 94.25 241 ALA A C 1
ATOM 1839 O O . ALA A 1 241 ? -8.728 22.777 -3.325 1.00 94.25 241 ALA A O 1
ATOM 1840 N N . GLN A 1 242 ? -10.657 23.871 -3.719 1.00 93.62 242 GLN A N 1
ATOM 1841 C CA . GLN A 1 242 ? -11.179 22.913 -4.704 1.00 93.62 242 GLN A CA 1
ATOM 1842 C C . GLN A 1 242 ? -10.207 22.630 -5.852 1.00 93.62 242 GLN A C 1
ATOM 1844 O O . GLN A 1 242 ? -10.140 21.500 -6.317 1.00 93.62 242 GLN A O 1
ATOM 1849 N N . GLU A 1 243 ? -9.451 23.632 -6.303 1.00 93.94 243 GLU A N 1
ATOM 1850 C CA . GLU A 1 243 ? -8.486 23.473 -7.395 1.00 93.94 243 GLU A CA 1
ATOM 1851 C C . GLU A 1 243 ? -7.393 22.433 -7.095 1.00 93.94 243 GLU A C 1
ATOM 1853 O O . GLU A 1 243 ? -6.825 21.865 -8.021 1.00 93.94 243 GLU A O 1
ATOM 1858 N N . LYS A 1 244 ? -7.113 22.153 -5.814 1.00 94.50 244 LYS A N 1
ATOM 1859 C CA . LYS A 1 244 ? -6.156 21.117 -5.398 1.00 94.50 244 LYS A CA 1
ATOM 1860 C C . LYS A 1 244 ? -6.738 19.702 -5.435 1.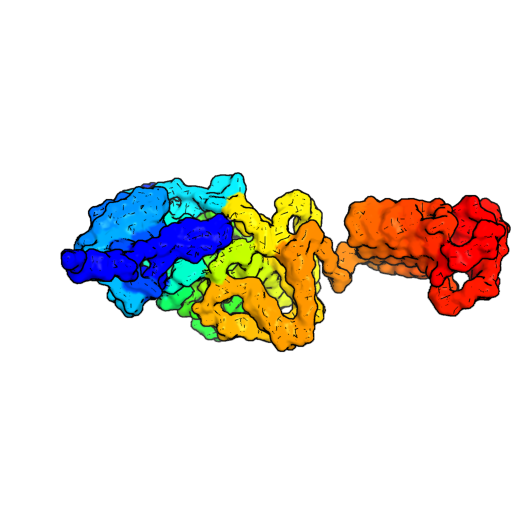00 94.50 244 LYS A C 1
ATOM 1862 O O . LYS A 1 244 ? -6.005 18.737 -5.271 1.00 94.50 244 LYS A O 1
ATOM 1867 N N . LEU A 1 245 ? -8.053 19.583 -5.603 1.00 96.69 245 LEU A N 1
ATOM 1868 C CA . LEU A 1 245 ? -8.793 18.327 -5.501 1.00 96.69 245 LEU A CA 1
ATOM 1869 C C . LEU A 1 245 ? -9.264 17.816 -6.873 1.00 96.69 245 LEU A C 1
ATOM 1871 O O . LEU A 1 245 ? -9.823 16.729 -6.957 1.00 96.69 245 LEU A O 1
ATOM 1875 N N . GLU A 1 246 ? -9.027 18.569 -7.954 1.00 95.88 246 GLU A N 1
ATOM 1876 C CA . GLU A 1 246 ? -9.538 18.256 -9.299 1.00 95.88 246 GLU A CA 1
ATOM 1877 C C . GLU A 1 246 ? -9.055 16.894 -9.829 1.00 95.88 246 GLU A C 1
ATOM 1879 O O . GLU A 1 246 ? -9.795 16.221 -10.540 1.00 95.88 246 GLU A O 1
ATOM 1884 N N . LEU A 1 247 ? -7.849 16.443 -9.461 1.00 97.69 247 LEU A N 1
ATOM 1885 C CA . LEU A 1 247 ? -7.316 15.155 -9.928 1.00 97.69 247 LEU A CA 1
ATOM 1886 C C . LEU A 1 247 ? -8.040 13.936 -9.331 1.00 97.69 247 LEU A C 1
ATOM 1888 O O . LEU A 1 247 ? -8.033 12.870 -9.946 1.00 97.69 247 LEU A O 1
ATOM 1892 N N . PHE A 1 248 ? -8.736 14.078 -8.198 1.00 98.38 248 PHE A N 1
ATOM 1893 C CA . PHE A 1 248 ? -9.534 12.985 -7.628 1.00 98.38 248 PHE A CA 1
ATOM 1894 C C . PHE A 1 248 ? -10.757 12.632 -8.496 1.00 98.38 248 PHE A C 1
ATOM 1896 O O . PHE A 1 248 ? -11.280 11.522 -8.389 1.00 98.38 248 PHE A O 1
ATOM 1903 N N . ASP A 1 249 ? -11.167 13.509 -9.424 1.00 97.69 249 ASP A N 1
ATOM 1904 C CA . ASP A 1 249 ? -12.219 13.212 -10.408 1.00 97.69 249 ASP A CA 1
ATOM 1905 C C . ASP A 1 249 ? -11.830 12.072 -11.376 1.00 97.69 249 ASP A C 1
ATOM 1907 O O . ASP A 1 249 ? -12.698 11.526 -12.061 1.00 97.69 249 ASP A O 1
ATOM 1911 N N . LEU A 1 250 ? -10.546 11.684 -11.430 1.00 98.25 250 LEU A N 1
ATOM 1912 C CA . LEU A 1 250 ? -10.044 10.579 -12.256 1.00 98.25 250 LEU A CA 1
ATOM 1913 C C . LEU A 1 250 ? -10.243 9.193 -11.624 1.00 98.25 250 LEU A C 1
ATOM 1915 O O . LEU A 1 250 ? -10.214 8.196 -12.347 1.00 98.25 250 LEU A O 1
ATOM 1919 N N . GLN A 1 251 ? -10.501 9.103 -10.314 1.00 98.38 251 GLN A N 1
ATOM 1920 C CA . GLN A 1 251 ? -10.619 7.820 -9.605 1.00 98.38 251 GLN A CA 1
ATOM 1921 C C . GLN A 1 251 ? -11.628 6.836 -10.229 1.00 98.38 251 GLN A C 1
ATOM 1923 O O . GLN A 1 251 ? -11.286 5.659 -10.342 1.00 98.38 251 GLN A O 1
ATOM 1928 N N . PRO A 1 252 ? -12.831 7.247 -10.694 1.00 98.69 252 PRO A N 1
ATOM 1929 C CA . PRO A 1 252 ? -13.735 6.330 -11.388 1.00 98.69 252 PRO A CA 1
ATOM 1930 C C . PRO A 1 252 ? -13.092 5.671 -12.617 1.00 98.69 252 PRO A C 1
ATOM 1932 O O . PRO A 1 252 ? -13.232 4.466 -12.804 1.00 98.69 252 PRO A O 1
ATOM 1935 N N . ALA A 1 253 ? -12.354 6.446 -13.420 1.00 98.75 253 ALA A N 1
ATOM 1936 C CA . ALA A 1 253 ? -11.693 5.952 -14.625 1.00 98.75 253 ALA A CA 1
ATOM 1937 C C . ALA A 1 253 ? -10.501 5.041 -14.295 1.00 98.75 253 ALA A C 1
ATOM 1939 O O . ALA A 1 253 ? -10.301 4.037 -14.973 1.00 98.75 253 ALA A O 1
ATOM 1940 N N . MET A 1 254 ? -9.750 5.348 -13.233 1.00 98.81 254 MET A N 1
ATOM 1941 C CA . MET A 1 254 ? -8.672 4.483 -12.739 1.00 98.81 254 MET A CA 1
ATOM 1942 C C . MET A 1 254 ? -9.218 3.136 -12.248 1.00 98.81 254 MET A C 1
ATOM 1944 O O . MET A 1 254 ? -8.687 2.091 -12.616 1.00 98.81 254 MET A O 1
ATOM 1948 N N . VAL A 1 255 ? -10.321 3.140 -11.487 1.00 98.88 255 VAL A N 1
ATOM 1949 C CA . VAL A 1 255 ? -11.002 1.908 -11.051 1.00 98.88 255 VAL A CA 1
ATOM 1950 C C . VAL A 1 255 ? -11.451 1.072 -12.249 1.00 98.88 255 VAL A C 1
ATOM 1952 O O . VAL A 1 255 ? -11.259 -0.144 -12.245 1.00 98.88 255 VAL A O 1
ATOM 1955 N N . ASP A 1 256 ? -12.031 1.694 -13.277 1.00 98.81 256 ASP A N 1
ATOM 1956 C CA . ASP A 1 256 ? -12.468 0.985 -14.484 1.00 98.81 256 ASP A CA 1
ATOM 1957 C C . ASP A 1 256 ? -11.289 0.401 -15.273 1.00 98.81 256 ASP A C 1
ATOM 1959 O O . ASP A 1 256 ? -11.331 -0.768 -15.661 1.00 98.81 256 ASP A O 1
ATOM 1963 N N . PHE A 1 257 ? -10.220 1.178 -15.460 1.00 98.81 257 PHE A N 1
ATOM 1964 C CA . PHE A 1 257 ? -9.017 0.730 -16.156 1.00 98.81 257 PHE A CA 1
ATOM 1965 C C . PHE A 1 257 ? -8.337 -0.434 -15.430 1.00 98.81 257 PHE A C 1
ATOM 1967 O O . PHE A 1 257 ? -8.102 -1.483 -16.030 1.00 98.81 257 PHE A O 1
ATOM 1974 N N . PHE A 1 258 ? -8.078 -0.304 -14.127 1.00 98.88 258 PHE A N 1
ATOM 1975 C CA . PHE A 1 258 ? -7.485 -1.387 -13.342 1.00 98.88 258 PHE A CA 1
ATOM 1976 C C . PHE A 1 258 ? -8.401 -2.611 -13.275 1.00 98.88 258 PHE A C 1
ATOM 1978 O O . PHE A 1 258 ? -7.916 -3.741 -13.352 1.00 98.88 258 PHE A O 1
ATOM 1985 N N . SER A 1 259 ? -9.724 -2.414 -13.277 1.00 98.62 259 SER A N 1
ATOM 1986 C CA . SER A 1 259 ? -10.669 -3.529 -13.387 1.00 98.62 259 SER A CA 1
ATOM 1987 C C . SER A 1 259 ? -10.534 -4.307 -14.702 1.00 98.62 259 SER A C 1
ATOM 1989 O O . SER A 1 259 ? -10.724 -5.525 -14.724 1.00 98.62 259 SER A O 1
ATOM 1991 N N . GLU A 1 260 ? -10.211 -3.628 -15.806 1.00 97.94 260 GLU A N 1
ATOM 1992 C CA . GLU A 1 260 ? -9.992 -4.253 -17.115 1.00 97.94 260 GLU A CA 1
ATOM 1993 C C . GLU A 1 260 ? -8.710 -5.100 -17.139 1.00 97.94 260 GLU A C 1
ATOM 1995 O O . GLU A 1 260 ? -8.702 -6.217 -17.676 1.00 97.94 260 GLU A O 1
ATOM 2000 N N . ILE A 1 261 ? -7.626 -4.592 -16.547 1.00 98.12 261 ILE A N 1
ATOM 2001 C CA . ILE A 1 261 ? -6.311 -5.234 -16.641 1.00 98.12 261 ILE A CA 1
ATOM 2002 C C . ILE A 1 261 ? -6.003 -6.217 -15.507 1.00 98.12 261 ILE A C 1
ATOM 2004 O O . ILE A 1 261 ? -5.220 -7.138 -15.740 1.00 98.12 261 ILE A O 1
ATOM 2008 N N . TYR A 1 262 ? -6.635 -6.095 -14.335 1.00 98.25 262 TYR A N 1
ATOM 2009 C CA . TYR A 1 262 ? -6.404 -6.978 -13.179 1.00 98.25 262 TYR A CA 1
ATOM 2010 C C . TYR A 1 262 ? -7.568 -7.925 -12.898 1.00 98.25 262 TYR A C 1
ATOM 2012 O O . TYR A 1 262 ? -7.345 -9.068 -12.516 1.00 98.25 262 TYR A O 1
ATOM 2020 N N . GLY A 1 263 ? -8.805 -7.491 -13.128 1.00 97.12 263 GLY A N 1
ATOM 2021 C CA . GLY A 1 263 ? -10.010 -8.214 -12.723 1.00 97.12 263 GLY A CA 1
ATOM 2022 C C . GLY A 1 263 ? -10.952 -7.308 -11.937 1.00 97.12 263 GLY A C 1
ATOM 2023 O O . GLY A 1 263 ? -10.593 -6.197 -11.576 1.00 97.12 263 GLY A O 1
ATOM 2024 N N . THR A 1 264 ? -12.182 -7.758 -11.686 1.00 96.69 264 THR A N 1
ATOM 2025 C CA . THR A 1 264 ? -13.237 -6.919 -11.078 1.00 96.69 264 THR A CA 1
ATOM 2026 C C . THR A 1 264 ? -12.781 -6.251 -9.777 1.00 96.69 264 THR A C 1
ATOM 2028 O O . THR A 1 264 ? -12.135 -6.897 -8.964 1.00 96.69 264 THR A O 1
ATOM 2031 N N . TYR A 1 265 ? -13.144 -4.982 -9.562 1.00 98.38 265 TYR A N 1
ATOM 2032 C CA . TYR A 1 265 ? -12.885 -4.298 -8.292 1.00 98.38 265 TYR A CA 1
ATOM 2033 C C . TYR A 1 265 ? -13.414 -5.113 -7.090 1.00 98.38 265 TYR A C 1
ATOM 2035 O O . TYR A 1 265 ? -14.578 -5.529 -7.120 1.00 98.38 265 TYR A O 1
ATOM 2043 N N . PRO A 1 266 ? -12.595 -5.361 -6.048 1.00 97.12 266 PRO A N 1
ATOM 2044 C CA . PRO A 1 266 ? -12.927 -6.342 -5.014 1.00 97.12 266 PRO A CA 1
ATOM 2045 C C . PRO A 1 266 ? -13.926 -5.876 -3.945 1.00 97.12 266 PRO A C 1
ATOM 2047 O O . PRO A 1 266 ? -14.438 -6.730 -3.226 1.00 97.12 266 PRO A O 1
ATOM 2050 N N . PHE A 1 267 ? -14.212 -4.574 -3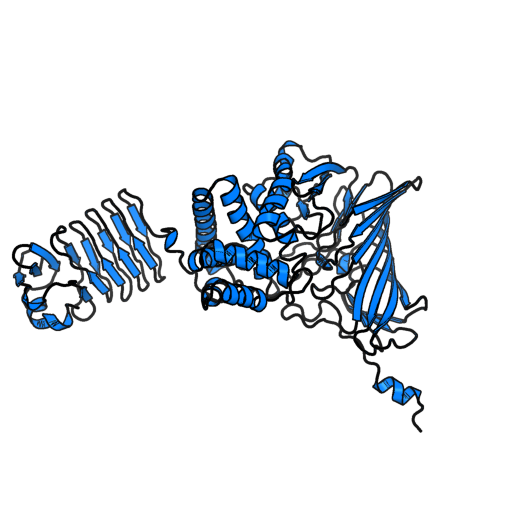.820 1.00 97.94 267 PHE A N 1
ATOM 2051 C CA . PHE A 1 267 ? -14.951 -4.029 -2.670 1.00 97.94 267 PHE A CA 1
ATOM 2052 C C . PHE A 1 267 ? -16.261 -3.313 -3.039 1.00 97.94 267 PHE A C 1
ATOM 2054 O O . PHE A 1 267 ? -16.507 -2.942 -4.187 1.00 97.94 267 PHE A O 1
ATOM 2061 N N . GLU A 1 268 ? -17.121 -3.083 -2.041 1.00 95.38 268 GLU A N 1
ATOM 2062 C CA . GLU A 1 268 ? -18.444 -2.451 -2.225 1.00 95.38 268 GLU A CA 1
ATOM 2063 C C . GLU A 1 268 ? -18.388 -0.959 -2.616 1.00 95.38 268 GLU A C 1
ATOM 2065 O O . GLU A 1 268 ? -19.330 -0.428 -3.212 1.00 95.38 268 GLU A O 1
ATOM 2070 N N . VAL A 1 269 ? -17.314 -0.262 -2.236 1.00 98.19 269 VAL A N 1
ATOM 2071 C CA . VAL A 1 269 ? -17.145 1.188 -2.391 1.00 98.19 269 VAL A CA 1
ATOM 2072 C C . VAL A 1 269 ? -15.659 1.534 -2.451 1.00 98.19 269 VAL A C 1
ATOM 2074 O O . VAL A 1 269 ? -14.845 0.839 -1.847 1.00 98.19 269 VAL A O 1
ATOM 2077 N N . TYR A 1 270 ? -15.318 2.626 -3.130 1.00 98.75 270 TYR A N 1
ATOM 2078 C CA . TYR A 1 270 ? -13.983 3.221 -3.094 1.00 98.75 270 TYR A CA 1
ATOM 2079 C C . TYR A 1 270 ? -14.057 4.728 -2.825 1.00 98.75 270 TYR A C 1
ATOM 2081 O O . TYR A 1 270 ? -15.135 5.322 -2.838 1.00 98.75 270 TYR A O 1
ATOM 2089 N N . GLY A 1 271 ? -12.914 5.361 -2.598 1.00 98.50 271 GLY A N 1
ATOM 2090 C CA . GLY A 1 271 ? -12.774 6.804 -2.521 1.00 98.50 271 GLY A CA 1
ATOM 2091 C C . GLY A 1 271 ? -11.493 7.208 -1.816 1.00 98.50 271 GLY A C 1
ATOM 2092 O O . GLY A 1 271 ? -10.679 6.362 -1.449 1.00 98.50 271 GLY A O 1
ATOM 2093 N N . ALA A 1 272 ? -11.334 8.509 -1.621 1.00 98.56 272 ALA A N 1
ATOM 2094 C CA . ALA A 1 272 ? -10.250 9.099 -0.861 1.00 98.56 272 ALA A CA 1
ATOM 2095 C C . ALA A 1 272 ? -10.764 9.964 0.295 1.00 98.56 272 ALA A C 1
ATOM 2097 O O . ALA A 1 272 ? -11.827 10.580 0.217 1.00 98.56 272 ALA A O 1
ATOM 2098 N N . VAL A 1 273 ? -9.981 10.058 1.360 1.00 98.56 273 VAL A N 1
ATOM 2099 C CA . VAL A 1 273 ? -10.114 11.090 2.384 1.00 98.56 273 VAL A CA 1
ATOM 2100 C C . VAL A 1 273 ? -8.895 12.001 2.325 1.00 98.56 273 VAL A C 1
ATOM 2102 O O . VAL A 1 273 ? -7.764 11.535 2.407 1.00 98.56 273 VAL A O 1
ATOM 2105 N N . VAL A 1 274 ? -9.119 13.305 2.170 1.00 97.81 274 VAL A N 1
ATOM 2106 C CA . VAL A 1 274 ? -8.045 14.304 2.180 1.00 97.81 274 VAL A CA 1
ATOM 2107 C C . VAL A 1 274 ? -8.171 15.124 3.453 1.00 97.81 274 VAL A C 1
ATOM 2109 O O . VAL A 1 274 ? -9.127 15.887 3.616 1.00 97.81 274 VAL A O 1
ATOM 2112 N N . VAL A 1 275 ? -7.213 14.948 4.359 1.00 95.69 275 VAL A N 1
ATOM 2113 C CA . VAL A 1 275 ? -7.182 15.628 5.658 1.00 95.69 275 VAL A CA 1
ATOM 2114 C C . VAL A 1 275 ? -6.336 16.893 5.575 1.00 95.69 275 VAL A C 1
ATOM 2116 O O . VAL A 1 275 ? -5.288 16.905 4.929 1.00 95.69 275 VAL A O 1
ATOM 2119 N N . ASN A 1 276 ? -6.742 17.962 6.269 1.00 93.00 276 ASN A N 1
ATOM 2120 C CA . ASN A 1 276 ? -5.932 19.180 6.376 1.00 93.00 276 ASN A CA 1
ATOM 2121 C C . ASN A 1 276 ? -4.822 19.042 7.433 1.00 93.00 276 ASN A C 1
ATOM 2123 O O . ASN A 1 276 ? -4.766 19.762 8.431 1.00 93.00 276 ASN A O 1
ATOM 2127 N N . ALA A 1 277 ? -3.957 18.054 7.230 1.00 92.62 277 ALA A N 1
ATOM 2128 C CA . ALA A 1 277 ? -2.773 17.794 8.028 1.00 92.62 277 ALA A CA 1
ATOM 2129 C C . ALA A 1 277 ? -1.685 17.157 7.158 1.00 92.62 277 ALA A C 1
ATOM 2131 O O . ALA A 1 277 ? -1.986 16.558 6.126 1.00 92.62 277 ALA A O 1
ATOM 2132 N N . GLU A 1 278 ? -0.429 17.297 7.579 1.00 91.75 278 GLU A N 1
ATOM 2133 C CA . GLU A 1 278 ? 0.683 16.592 6.944 1.00 91.75 278 GLU A CA 1
ATOM 2134 C C . GLU A 1 278 ? 0.640 15.121 7.370 1.00 91.75 278 GLU A C 1
ATOM 2136 O O . GLU A 1 278 ? 0.733 14.817 8.564 1.00 91.75 278 GLU A O 1
ATOM 2141 N N . THR A 1 279 ? 0.477 14.219 6.405 1.00 89.81 279 THR A N 1
ATOM 2142 C CA . THR A 1 279 ? 0.495 12.767 6.648 1.00 89.81 279 THR A CA 1
ATOM 2143 C C . THR A 1 279 ? 1.868 12.165 6.361 1.00 89.81 279 THR A C 1
ATOM 2145 O O . THR A 1 279 ? 2.168 11.078 6.846 1.00 89.81 279 THR A O 1
ATOM 2148 N N . GLY A 1 280 ? 2.719 12.862 5.599 1.00 84.38 280 GLY A N 1
ATOM 2149 C CA . GLY A 1 280 ? 4.033 12.392 5.152 1.00 84.38 280 GLY A CA 1
ATOM 2150 C C . GLY A 1 280 ? 3.960 11.541 3.881 1.00 84.38 280 GLY A C 1
ATOM 2151 O O . GLY A 1 280 ? 4.832 11.648 3.018 1.00 84.38 280 GLY A O 1
ATOM 2152 N N . SER A 1 281 ? 2.902 10.742 3.729 1.00 83.31 281 SER A N 1
ATOM 2153 C CA . SER A 1 281 ? 2.564 10.009 2.504 1.00 83.31 281 SER A CA 1
ATOM 2154 C C . SER A 1 281 ? 1.052 9.815 2.367 1.00 83.31 281 SER A C 1
ATOM 2156 O O . SER A 1 281 ? 0.301 10.088 3.309 1.00 83.31 281 SER A O 1
ATOM 2158 N N . ALA A 1 282 ? 0.608 9.362 1.197 1.00 95.12 282 ALA A N 1
ATOM 2159 C CA . ALA A 1 282 ? -0.698 8.730 1.063 1.00 95.12 282 ALA A CA 1
ATOM 2160 C C . ALA A 1 282 ? -0.636 7.283 1.595 1.00 95.12 282 ALA A C 1
ATOM 2162 O O . ALA A 1 282 ? 0.460 6.748 1.774 1.00 95.12 282 ALA A O 1
ATOM 2163 N N . LEU A 1 283 ? -1.793 6.704 1.922 1.00 97.69 283 LEU A N 1
ATOM 2164 C CA . LEU A 1 283 ? -1.909 5.302 2.336 1.00 97.69 283 LEU A CA 1
ATOM 2165 C C . LEU A 1 283 ? -3.192 4.682 1.773 1.00 97.69 283 LEU A C 1
ATOM 2167 O O . LEU A 1 283 ? -4.260 5.309 1.756 1.00 97.69 283 LEU A O 1
ATOM 2171 N N . GLU A 1 284 ? -3.113 3.414 1.395 1.00 98.25 284 GLU A N 1
ATOM 2172 C CA . GLU A 1 284 ? -4.087 2.696 0.582 1.00 98.25 284 GLU A CA 1
ATOM 2173 C C . GLU A 1 284 ? -5.305 2.171 1.349 1.00 98.25 284 GLU A C 1
ATOM 2175 O O . GLU A 1 284 ? -6.005 1.269 0.868 1.00 98.25 284 GLU A O 1
ATOM 2180 N N . THR A 1 285 ? -5.561 2.706 2.546 1.00 98.50 285 THR A N 1
ATOM 2181 C CA . THR A 1 285 ? -6.564 2.217 3.502 1.00 98.50 285 THR A CA 1
ATOM 2182 C C . THR A 1 285 ? -7.839 1.747 2.800 1.00 98.50 285 THR A C 1
ATOM 2184 O O . THR A 1 285 ? -8.467 2.482 2.033 1.00 98.50 285 THR A O 1
ATOM 2187 N N . GLN A 1 286 ? -8.208 0.479 3.016 1.00 98.62 286 GLN A N 1
ATOM 2188 C CA . GLN A 1 286 ? -9.150 -0.243 2.156 1.00 98.62 286 GLN A CA 1
ATOM 2189 C C . GLN A 1 286 ? -10.468 0.516 2.000 1.00 98.62 286 GLN A C 1
ATOM 2191 O O . GLN A 1 286 ? -11.075 0.922 2.993 1.00 98.62 286 GLN A O 1
ATOM 2196 N N . THR A 1 287 ? -10.953 0.673 0.767 1.00 98.50 287 THR A N 1
ATOM 2197 C CA . THR A 1 287 ? -12.178 1.422 0.395 1.00 98.50 287 THR A CA 1
ATOM 2198 C C . THR A 1 287 ? -12.149 2.946 0.604 1.00 98.50 287 THR A C 1
ATOM 2200 O O . THR A 1 287 ? -13.121 3.608 0.229 1.00 98.50 287 THR A O 1
ATOM 2203 N N . LEU A 1 288 ? -11.101 3.512 1.215 1.00 98.75 288 LEU A N 1
ATOM 2204 C CA . LEU A 1 288 ? -10.986 4.945 1.501 1.00 98.75 288 LEU A CA 1
ATOM 2205 C C . LEU A 1 288 ? -9.512 5.348 1.684 1.00 98.75 288 LEU A C 1
ATOM 2207 O O . LEU A 1 288 ? -9.065 5.474 2.819 1.00 98.75 288 LEU A O 1
ATOM 2211 N N . SER A 1 289 ? -8.766 5.543 0.596 1.00 98.75 289 SER A N 1
ATOM 2212 C CA . SER A 1 289 ? -7.343 5.924 0.643 1.00 98.75 289 SER A CA 1
ATOM 2213 C C . SER A 1 289 ? -7.157 7.301 1.288 1.00 98.75 289 SER A C 1
ATOM 2215 O O . SER A 1 289 ? -7.921 8.223 1.011 1.00 98.75 289 SER A O 1
ATOM 2217 N N . ILE A 1 290 ? -6.152 7.477 2.137 1.00 98.31 290 ILE A N 1
ATOM 2218 C CA . ILE A 1 290 ? -5.932 8.720 2.888 1.00 98.31 290 ILE A CA 1
ATOM 2219 C C . ILE A 1 290 ? -4.789 9.542 2.298 1.00 98.31 290 ILE A C 1
ATOM 2221 O O . ILE A 1 290 ? -3.742 9.010 1.951 1.00 98.31 290 ILE A O 1
ATOM 2225 N N . PHE A 1 291 ? -4.995 10.856 2.220 1.00 98.12 291 PHE A N 1
ATOM 2226 C CA . PHE A 1 291 ? -4.049 11.836 1.696 1.00 98.12 291 PHE A CA 1
ATOM 2227 C C . PHE A 1 291 ? -3.939 13.026 2.653 1.00 98.12 291 PHE A C 1
ATOM 2229 O O . PHE A 1 291 ? -4.950 13.562 3.116 1.00 98.12 291 PHE A O 1
ATOM 2236 N N . GLY A 1 292 ? -2.717 13.476 2.924 1.00 95.50 292 GLY A N 1
ATOM 2237 C CA . GLY A 1 292 ? -2.451 14.737 3.614 1.00 95.50 292 GLY A CA 1
ATOM 2238 C C . GLY A 1 292 ? -2.341 15.912 2.650 1.00 95.50 292 GLY A C 1
ATOM 2239 O O . GLY A 1 292 ? -2.114 15.740 1.450 1.00 95.50 292 GLY A O 1
ATOM 2240 N N . VAL A 1 293 ? -2.453 17.137 3.161 1.00 93.62 293 VAL A N 1
ATOM 2241 C CA . VAL A 1 293 ? -2.309 18.353 2.333 1.00 93.62 293 VAL A CA 1
ATOM 2242 C C . VAL A 1 293 ? -0.924 18.514 1.713 1.00 93.62 293 VAL A C 1
ATOM 2244 O O . VAL A 1 293 ? -0.797 19.195 0.698 1.00 93.62 293 VAL A O 1
ATOM 2247 N N . ASP A 1 294 ? 0.094 17.876 2.287 1.00 92.88 294 ASP A N 1
ATOM 2248 C CA . ASP A 1 294 ? 1.455 17.801 1.755 1.00 92.88 294 ASP A CA 1
ATOM 2249 C C . ASP A 1 294 ? 1.552 16.973 0.465 1.00 92.88 294 ASP A C 1
ATOM 2251 O O . ASP A 1 294 ? 2.453 17.201 -0.343 1.00 92.88 294 ASP A O 1
ATOM 2255 N N . THR A 1 295 ? 0.608 16.058 0.227 1.00 93.62 295 THR A N 1
ATOM 2256 C CA . THR A 1 295 ? 0.553 15.265 -1.012 1.00 93.62 295 THR A CA 1
ATOM 2257 C C . THR A 1 295 ? -0.039 16.048 -2.187 1.00 93.62 295 THR A C 1
ATOM 2259 O O . THR A 1 295 ? 0.338 15.815 -3.331 1.00 93.62 295 THR A O 1
ATOM 2262 N N . LEU A 1 296 ? -0.908 17.032 -1.922 1.00 93.81 296 LEU A N 1
ATOM 2263 C CA . LEU A 1 296 ? -1.662 17.748 -2.960 1.00 93.81 296 LEU A CA 1
ATOM 2264 C C . LEU A 1 296 ? -0.807 18.660 -3.850 1.00 93.81 296 LEU A C 1
ATOM 2266 O O . LEU A 1 296 ? -1.237 19.042 -4.934 1.00 93.81 296 LEU A O 1
ATOM 2270 N N . ASP A 1 297 ? 0.372 19.056 -3.368 1.00 88.12 297 ASP A N 1
ATOM 2271 C CA . ASP A 1 297 ? 1.299 19.930 -4.095 1.00 88.12 297 ASP A CA 1
ATOM 2272 C C . ASP A 1 297 ? 2.421 19.139 -4.805 1.00 88.12 297 ASP A C 1
ATOM 2274 O O . ASP A 1 297 ? 3.336 19.750 -5.363 1.00 88.12 297 ASP A O 1
ATOM 2278 N N . ARG A 1 298 ? 2.374 17.796 -4.785 1.00 88.44 298 ARG A N 1
ATOM 2279 C CA . ARG A 1 298 ? 3.330 16.942 -5.506 1.00 88.44 298 ARG A CA 1
ATOM 2280 C C . ARG A 1 298 ? 3.101 17.031 -7.017 1.00 88.44 298 ARG A C 1
ATOM 2282 O O . ARG A 1 298 ? 1.961 17.090 -7.476 1.00 88.44 298 ARG A O 1
ATOM 2289 N N . GLU A 1 299 ? 4.189 17.034 -7.791 1.00 87.50 299 GLU A N 1
ATOM 2290 C CA . GLU A 1 299 ? 4.115 17.090 -9.262 1.00 87.50 299 GLU A CA 1
ATOM 2291 C C . GLU A 1 299 ? 3.408 15.857 -9.851 1.00 87.50 299 GLU A C 1
ATOM 2293 O O . GLU A 1 299 ? 2.755 15.962 -10.887 1.00 87.50 299 GLU A O 1
ATOM 2298 N N . ASP A 1 300 ? 3.476 14.721 -9.157 1.00 91.50 300 ASP A N 1
ATOM 2299 C CA . ASP A 1 300 ? 2.955 13.417 -9.558 1.00 91.50 300 ASP A CA 1
ATOM 2300 C C . ASP A 1 300 ? 1.689 12.993 -8.788 1.00 91.50 300 ASP A C 1
ATOM 2302 O O . ASP A 1 300 ? 1.397 11.801 -8.693 1.00 91.50 300 ASP A O 1
ATOM 2306 N N . LEU A 1 301 ? 0.893 13.938 -8.261 1.00 96.69 301 LEU A N 1
ATOM 2307 C CA . LEU A 1 301 ? -0.332 13.617 -7.507 1.00 96.69 301 LEU A CA 1
ATOM 2308 C C . LEU A 1 301 ? -1.264 12.653 -8.265 1.00 96.69 301 LEU A C 1
ATOM 2310 O O . LEU A 1 301 ? -1.847 11.761 -7.656 1.00 96.69 301 LEU A O 1
ATOM 2314 N N . GLU A 1 302 ? -1.392 12.791 -9.589 1.00 97.88 302 GLU A N 1
ATOM 2315 C CA . GLU A 1 302 ? -2.173 11.853 -10.411 1.00 97.88 302 GLU A CA 1
ATOM 2316 C C . GLU A 1 302 ? -1.624 10.418 -10.331 1.00 97.88 302 GLU A C 1
ATOM 2318 O O . GLU A 1 302 ? -2.397 9.472 -10.180 1.00 97.88 302 GLU A O 1
ATOM 2323 N N . GLY A 1 303 ? -0.297 10.264 -10.375 1.00 97.88 303 GLY A N 1
ATOM 2324 C CA . GLY A 1 303 ? 0.387 8.988 -10.182 1.00 97.88 303 GLY A CA 1
ATOM 2325 C C . GLY A 1 303 ? 0.167 8.435 -8.776 1.00 97.88 303 GLY A C 1
ATOM 2326 O O . GLY A 1 303 ? -0.181 7.268 -8.641 1.00 97.88 303 GLY A O 1
ATOM 2327 N N . THR A 1 304 ? 0.240 9.279 -7.741 1.00 98.12 304 THR A N 1
ATOM 2328 C CA . THR A 1 304 ? -0.072 8.862 -6.361 1.00 98.12 304 THR A CA 1
ATOM 2329 C C . THR A 1 304 ? -1.527 8.379 -6.247 1.00 98.12 304 THR A C 1
ATOM 2331 O O . THR A 1 304 ? -1.786 7.323 -5.686 1.00 98.12 304 THR A O 1
ATOM 2334 N N . ILE A 1 305 ? -2.502 9.081 -6.837 1.00 98.75 305 ILE A N 1
ATOM 2335 C CA . ILE A 1 305 ? -3.909 8.636 -6.825 1.00 98.75 305 ILE A CA 1
ATOM 2336 C C . ILE A 1 305 ? -4.067 7.284 -7.544 1.00 98.75 305 ILE A C 1
ATOM 2338 O O . ILE A 1 305 ? -4.804 6.415 -7.066 1.00 98.75 305 ILE A O 1
ATOM 2342 N N . ALA A 1 306 ? -3.365 7.079 -8.663 1.00 98.81 306 ALA A N 1
ATOM 2343 C CA . ALA A 1 306 ? -3.349 5.799 -9.368 1.00 98.81 306 ALA A CA 1
ATOM 2344 C C . ALA A 1 306 ? -2.728 4.676 -8.513 1.00 98.81 306 ALA A C 1
ATOM 2346 O O . ALA A 1 306 ? -3.285 3.579 -8.471 1.00 98.81 306 ALA A O 1
ATOM 2347 N N . HIS A 1 307 ? -1.637 4.965 -7.797 1.00 98.81 307 HIS A N 1
ATOM 2348 C CA . HIS A 1 307 ? -0.960 4.055 -6.862 1.00 98.81 307 HIS A CA 1
ATOM 2349 C C . HIS A 1 307 ? -1.913 3.552 -5.775 1.00 98.81 307 HIS A C 1
ATOM 2351 O O . HIS A 1 307 ? -2.181 2.354 -5.680 1.00 98.81 307 HIS A O 1
ATOM 2357 N N . GLU A 1 308 ? -2.542 4.478 -5.046 1.00 98.75 308 GLU A N 1
ATOM 2358 C CA . GLU A 1 308 ? -3.473 4.142 -3.962 1.00 98.75 308 GLU A CA 1
ATOM 2359 C C . GLU A 1 308 ? -4.730 3.401 -4.451 1.00 98.75 308 GLU A C 1
ATOM 2361 O O . GLU A 1 308 ? -5.341 2.605 -3.725 1.00 98.75 308 GLU A O 1
ATOM 2366 N N . THR A 1 309 ? -5.135 3.656 -5.700 1.00 98.88 309 THR A N 1
ATOM 2367 C CA . THR A 1 309 ? -6.246 2.942 -6.340 1.00 98.88 309 THR A CA 1
ATOM 2368 C C . THR A 1 309 ? -5.841 1.510 -6.702 1.00 98.88 309 THR A C 1
ATOM 2370 O O . THR A 1 309 ? -6.624 0.581 -6.494 1.00 98.88 309 THR A O 1
ATOM 2373 N N . ALA A 1 310 ? -4.626 1.299 -7.217 1.00 98.81 310 ALA A N 1
ATOM 2374 C CA . ALA A 1 310 ? -4.123 -0.024 -7.587 1.00 98.81 310 ALA A CA 1
ATOM 2375 C C . ALA A 1 310 ? -3.956 -0.947 -6.373 1.00 98.81 310 ALA A C 1
ATOM 2377 O O . ALA A 1 310 ? -4.266 -2.141 -6.451 1.00 98.81 310 ALA A O 1
ATOM 2378 N N . HIS A 1 311 ? -3.570 -0.386 -5.227 1.00 98.81 311 HIS A N 1
ATOM 2379 C CA . HIS A 1 311 ? -3.447 -1.132 -3.981 1.00 98.81 311 HIS A CA 1
ATOM 2380 C C . HIS A 1 311 ? -4.737 -1.823 -3.513 1.00 98.81 311 HIS A C 1
ATOM 2382 O O . HIS A 1 311 ? -4.700 -2.828 -2.799 1.00 98.81 311 HIS A O 1
ATOM 2388 N N . GLN A 1 312 ? -5.904 -1.355 -3.972 1.00 98.75 312 GLN A N 1
ATOM 2389 C CA . GLN A 1 312 ? -7.165 -2.032 -3.674 1.00 98.75 312 GLN A CA 1
ATOM 2390 C C . GLN A 1 312 ? -7.175 -3.486 -4.195 1.00 98.75 312 GLN A C 1
ATOM 2392 O O . GLN A 1 312 ? -7.836 -4.336 -3.601 1.00 98.75 312 GLN A O 1
ATOM 2397 N N . TRP A 1 313 ? -6.401 -3.800 -5.242 1.00 98.75 313 TRP A N 1
ATOM 2398 C CA . TRP A 1 313 ? -6.134 -5.172 -5.684 1.00 98.75 313 TRP A CA 1
ATOM 2399 C C . TRP A 1 313 ? -4.913 -5.778 -4.981 1.00 98.75 313 TRP A C 1
ATOM 2401 O O . TRP A 1 313 ? -5.020 -6.881 -4.441 1.00 98.75 313 TRP A O 1
ATOM 2411 N N . PHE A 1 314 ? -3.775 -5.075 -4.994 1.00 98.31 314 PHE A N 1
ATOM 2412 C CA . PHE A 1 314 ? -2.477 -5.582 -4.530 1.00 98.31 314 PHE A CA 1
ATOM 2413 C C . PHE A 1 314 ? -2.066 -4.939 -3.200 1.00 98.31 314 PHE A C 1
ATOM 2415 O O . PHE A 1 314 ? -1.768 -3.753 -3.144 1.00 98.31 314 PHE A O 1
ATOM 2422 N N . GLY A 1 315 ? -2.050 -5.723 -2.127 1.00 96.25 315 GLY A N 1
ATOM 2423 C CA . GLY A 1 315 ? -1.859 -5.255 -0.753 1.00 96.25 315 GLY A CA 1
ATOM 2424 C C . GLY A 1 315 ? -3.137 -5.343 0.069 1.00 96.25 315 GLY A C 1
ATOM 2425 O O . GLY A 1 315 ? -3.119 -5.925 1.153 1.00 96.25 315 GLY A O 1
ATOM 2426 N N . ASN A 1 316 ? -4.271 -4.916 -0.497 1.00 98.25 316 ASN A N 1
ATOM 2427 C CA . ASN A 1 316 ? -5.556 -5.003 0.200 1.00 98.25 316 ASN A CA 1
ATOM 2428 C C . ASN A 1 316 ? -6.227 -6.364 -0.001 1.00 98.25 316 ASN A C 1
ATOM 2430 O O . ASN A 1 316 ? -6.352 -7.162 0.931 1.00 98.25 316 ASN A O 1
ATOM 2434 N N . HIS A 1 317 ? -6.679 -6.645 -1.227 1.00 98.00 317 HIS A N 1
ATOM 2435 C CA . HIS A 1 317 ? -7.421 -7.877 -1.518 1.00 98.00 317 HIS A CA 1
ATOM 2436 C C . HIS A 1 317 ? -6.512 -9.107 -1.605 1.00 98.00 317 HIS A C 1
ATOM 2438 O O . HIS A 1 317 ? -6.859 -10.179 -1.100 1.00 98.00 317 HIS A O 1
ATOM 2444 N N . LEU A 1 318 ? -5.343 -8.945 -2.229 1.00 98.06 318 LEU A N 1
ATOM 2445 C CA . LEU A 1 318 ? -4.225 -9.886 -2.174 1.00 98.06 318 LEU A CA 1
ATOM 2446 C C . LEU A 1 318 ? -3.219 -9.340 -1.160 1.00 98.06 318 LEU A C 1
ATOM 2448 O O . LEU A 1 318 ? -2.374 -8.519 -1.507 1.00 98.06 318 LEU A O 1
ATOM 2452 N N . ALA A 1 319 ? -3.351 -9.767 0.093 1.00 96.44 319 ALA A N 1
ATOM 2453 C CA . ALA A 1 319 ? -2.534 -9.281 1.202 1.00 96.44 319 ALA A CA 1
ATOM 2454 C C . ALA A 1 319 ? -1.242 -10.092 1.350 1.00 96.44 319 ALA A C 1
ATOM 2456 O O . ALA A 1 319 ? -1.193 -11.264 0.987 1.00 96.44 319 ALA A O 1
ATOM 2457 N N . LEU A 1 320 ? -0.189 -9.524 1.931 1.00 96.75 320 LEU A N 1
ATOM 2458 C CA . LEU A 1 320 ? 1.076 -10.247 2.098 1.00 96.75 320 LEU A CA 1
ATOM 2459 C C . LEU A 1 320 ? 0.961 -11.390 3.108 1.00 96.75 320 LEU A C 1
ATOM 2461 O O . LEU A 1 320 ? 0.164 -11.355 4.048 1.00 96.75 320 LEU A O 1
ATOM 2465 N N . SER A 1 321 ? 1.789 -12.414 2.925 1.00 97.31 321 SER A N 1
ATOM 2466 C CA . SER A 1 321 ? 2.005 -13.437 3.954 1.00 97.31 321 SER A CA 1
ATOM 2467 C C . SER A 1 321 ? 3.121 -13.076 4.936 1.00 97.31 321 SER A C 1
ATOM 2469 O O . SER A 1 321 ? 3.125 -13.608 6.044 1.00 97.31 321 SER A O 1
ATOM 2471 N N . ASP A 1 322 ? 4.072 -12.242 4.514 1.00 97.50 322 ASP A N 1
ATOM 2472 C CA . ASP A 1 322 ? 5.251 -11.824 5.277 1.00 97.50 322 ASP A CA 1
ATOM 2473 C C . ASP A 1 322 ? 5.657 -10.411 4.832 1.00 97.50 322 ASP A C 1
ATOM 2475 O O . ASP A 1 322 ? 5.636 -10.104 3.637 1.00 97.50 322 ASP A O 1
ATOM 2479 N N . TRP A 1 323 ? 6.018 -9.548 5.778 1.00 97.81 323 TRP A N 1
ATOM 2480 C CA . TRP A 1 323 ? 6.387 -8.160 5.507 1.00 97.81 323 TRP A CA 1
ATOM 2481 C C . TRP A 1 323 ? 7.665 -8.021 4.683 1.00 97.81 323 TRP A C 1
ATOM 2483 O O . TRP A 1 323 ? 7.819 -7.026 3.981 1.00 97.81 323 TRP A O 1
ATOM 2493 N N . GLN A 1 324 ? 8.573 -9.005 4.699 1.00 96.88 324 GLN A N 1
ATOM 2494 C CA . GLN A 1 324 ? 9.775 -8.948 3.854 1.00 96.88 324 GLN A CA 1
ATOM 2495 C C . GLN A 1 324 ? 9.441 -8.846 2.353 1.00 96.88 324 GLN A C 1
ATOM 2497 O O . GLN A 1 324 ? 10.269 -8.401 1.561 1.00 96.88 324 GLN A O 1
ATOM 2502 N N . ASP A 1 325 ? 8.236 -9.276 1.968 1.00 97.38 325 ASP A N 1
ATOM 2503 C CA . ASP A 1 325 ? 7.778 -9.348 0.587 1.00 97.38 325 ASP A CA 1
ATOM 2504 C C . ASP A 1 325 ? 7.014 -8.080 0.152 1.00 97.38 325 ASP A C 1
ATOM 2506 O O . ASP A 1 325 ? 6.327 -8.107 -0.867 1.00 97.38 325 ASP A O 1
ATOM 2510 N N . ILE A 1 326 ? 7.143 -6.965 0.888 1.00 97.94 326 ILE A N 1
ATOM 2511 C CA . ILE A 1 326 ? 6.435 -5.691 0.642 1.00 97.94 326 ILE A CA 1
ATOM 2512 C C . ILE A 1 326 ? 6.573 -5.152 -0.785 1.00 97.94 326 ILE A C 1
ATOM 2514 O O . ILE A 1 326 ? 5.636 -4.547 -1.305 1.00 97.94 326 ILE A O 1
ATOM 2518 N N . TRP A 1 327 ? 7.682 -5.456 -1.470 1.00 97.62 327 TRP A N 1
ATOM 2519 C CA . TRP A 1 327 ? 7.860 -5.119 -2.884 1.00 97.62 327 TRP A CA 1
ATOM 2520 C C . TRP A 1 327 ? 6.714 -5.650 -3.754 1.00 97.62 327 TRP A C 1
ATOM 2522 O O . TRP A 1 327 ? 6.369 -5.029 -4.749 1.00 97.62 327 TRP A O 1
ATOM 2532 N N . LEU A 1 328 ? 6.092 -6.779 -3.399 1.00 97.50 328 LEU A N 1
ATOM 2533 C CA . LEU A 1 328 ? 4.999 -7.343 -4.181 1.00 97.50 328 LEU A CA 1
ATOM 2534 C C . LEU A 1 328 ? 3.788 -6.404 -4.203 1.00 97.50 328 LEU A C 1
ATOM 2536 O O . LEU A 1 328 ? 3.164 -6.267 -5.249 1.00 97.50 328 LEU A O 1
ATOM 2540 N N . ASN A 1 329 ? 3.496 -5.719 -3.095 1.00 98.12 329 ASN A N 1
ATOM 2541 C CA . ASN A 1 329 ? 2.467 -4.681 -3.057 1.00 98.12 329 ASN A CA 1
ATOM 2542 C C . ASN A 1 329 ? 2.957 -3.431 -3.791 1.00 98.12 329 ASN A C 1
ATOM 2544 O O . ASN A 1 329 ? 2.337 -2.981 -4.755 1.00 98.12 329 ASN A O 1
ATOM 2548 N N . GLU A 1 330 ? 4.100 -2.907 -3.349 1.00 98.56 330 GLU A N 1
ATOM 2549 C CA . GLU A 1 330 ? 4.552 -1.564 -3.710 1.00 98.56 330 GLU A CA 1
ATOM 2550 C C . GLU A 1 330 ? 5.019 -1.465 -5.152 1.00 98.56 330 GLU A C 1
ATOM 2552 O O . GLU A 1 330 ? 4.679 -0.527 -5.863 1.00 98.56 330 GLU A O 1
ATOM 2557 N N . SER A 1 331 ? 5.726 -2.473 -5.653 1.00 98.38 331 SER A N 1
ATOM 2558 C CA . SER A 1 331 ? 6.143 -2.501 -7.050 1.00 98.38 331 SER A CA 1
ATOM 2559 C C . SER A 1 331 ? 4.955 -2.659 -7.995 1.00 98.38 331 SER A C 1
ATOM 2561 O O . SER A 1 331 ? 4.947 -2.036 -9.056 1.00 98.38 331 SER A O 1
ATOM 2563 N N . LEU A 1 332 ? 3.948 -3.476 -7.644 1.00 98.56 332 LEU A N 1
ATOM 2564 C CA . LEU A 1 332 ? 2.741 -3.629 -8.469 1.00 98.56 332 LEU A CA 1
ATOM 2565 C C . LEU A 1 332 ? 1.931 -2.328 -8.500 1.00 98.56 332 LEU A C 1
ATOM 2567 O O . LEU A 1 332 ? 1.483 -1.923 -9.577 1.00 98.56 332 LEU A O 1
ATOM 2571 N N . ALA A 1 333 ? 1.776 -1.648 -7.364 1.00 98.81 333 ALA A N 1
ATOM 2572 C CA . ALA A 1 333 ? 1.114 -0.348 -7.298 1.00 98.81 333 ALA A CA 1
ATOM 2573 C C . ALA A 1 333 ? 1.910 0.741 -8.044 1.00 98.81 333 ALA A C 1
ATOM 2575 O O . ALA A 1 333 ? 1.347 1.421 -8.905 1.00 98.81 333 ALA A O 1
ATOM 2576 N N . THR A 1 334 ? 3.232 0.812 -7.866 1.00 98.81 334 THR A N 1
ATOM 2577 C CA . THR A 1 334 ? 4.096 1.771 -8.577 1.00 98.81 334 THR A CA 1
ATOM 2578 C C . THR A 1 334 ? 4.082 1.528 -10.081 1.00 98.81 334 THR A C 1
ATOM 2580 O O . THR A 1 334 ? 3.925 2.460 -10.868 1.00 98.81 334 THR A O 1
ATOM 2583 N N . TYR A 1 335 ? 4.159 0.272 -10.528 1.00 98.81 335 TYR A N 1
ATOM 2584 C CA . TYR A 1 335 ? 4.067 -0.026 -11.955 1.00 98.81 335 TYR A CA 1
ATOM 2585 C C . TYR A 1 335 ? 2.674 0.278 -12.529 1.00 98.81 335 TYR A C 1
ATOM 2587 O O . TYR A 1 335 ? 2.553 0.643 -13.700 1.00 98.81 335 TYR A O 1
ATOM 2595 N N . SER A 1 336 ? 1.622 0.220 -11.706 1.00 98.88 336 SER A N 1
ATOM 2596 C CA . SER A 1 336 ? 0.272 0.646 -12.098 1.00 98.88 336 SER A CA 1
ATOM 2597 C C . SER A 1 336 ? 0.200 2.135 -12.441 1.00 98.88 336 SER A C 1
ATOM 2599 O O . SER A 1 336 ? -0.609 2.511 -13.290 1.00 98.88 336 SER A O 1
ATOM 2601 N N . GLN A 1 337 ? 1.068 2.972 -11.861 1.00 98.62 337 GLN A N 1
ATOM 2602 C CA . GLN A 1 337 ? 1.211 4.374 -12.263 1.00 98.62 337 GLN A CA 1
ATOM 2603 C C . GLN A 1 337 ? 1.675 4.470 -13.723 1.00 98.62 337 GLN A C 1
ATOM 2605 O O . GLN A 1 337 ? 1.033 5.135 -14.534 1.00 98.62 337 GLN A O 1
ATOM 2610 N N . GLY A 1 338 ? 2.730 3.732 -14.090 1.00 98.44 338 GLY A N 1
ATOM 2611 C CA . GLY A 1 338 ? 3.212 3.645 -15.471 1.00 98.44 338 GLY A CA 1
ATOM 2612 C C . GLY A 1 338 ? 2.148 3.101 -16.433 1.00 98.44 338 GLY A C 1
ATOM 2613 O O . GLY A 1 338 ? 1.955 3.642 -17.521 1.00 98.44 338 GLY A O 1
ATOM 2614 N N . LEU A 1 339 ? 1.389 2.079 -16.020 1.00 98.88 339 LEU A N 1
ATOM 2615 C CA . LEU A 1 339 ? 0.273 1.539 -16.809 1.00 98.88 339 LEU A CA 1
ATOM 2616 C C . LEU A 1 339 ? -0.860 2.562 -16.999 1.00 98.88 339 LEU A C 1
ATOM 2618 O O . LEU A 1 339 ? -1.448 2.636 -18.079 1.00 98.88 339 LEU A O 1
ATOM 2622 N N . TRP A 1 340 ? -1.152 3.383 -15.987 1.00 98.81 340 TRP A N 1
ATOM 2623 C CA . TRP A 1 340 ? -2.106 4.487 -16.107 1.00 98.81 340 TRP A CA 1
ATOM 2624 C C . TRP A 1 340 ? -1.595 5.595 -17.039 1.00 98.81 340 TRP A C 1
ATOM 2626 O O . TRP A 1 340 ? -2.353 6.100 -17.874 1.00 98.81 340 TRP A O 1
ATOM 2636 N N . VAL A 1 341 ? -0.307 5.944 -16.960 1.00 98.31 341 VAL A N 1
ATOM 2637 C CA . VAL A 1 341 ? 0.347 6.871 -17.899 1.00 98.31 341 VAL A CA 1
ATOM 2638 C C . VAL A 1 341 ? 0.228 6.348 -19.332 1.00 98.31 341 VAL A C 1
ATOM 2640 O O . VAL A 1 341 ? -0.183 7.084 -20.229 1.00 98.31 341 VAL A O 1
ATOM 2643 N N . GLU A 1 342 ? 0.497 5.062 -19.561 1.00 97.75 342 GLU A N 1
ATOM 2644 C CA . GLU A 1 342 ? 0.326 4.443 -20.876 1.00 97.75 342 GLU A CA 1
ATOM 2645 C C . GLU A 1 342 ? -1.124 4.524 -21.366 1.00 97.75 342 GLU A C 1
ATOM 2647 O O . GLU A 1 342 ? -1.373 4.889 -22.516 1.00 97.75 342 GLU A O 1
ATOM 2652 N N . HIS A 1 343 ? -2.090 4.209 -20.501 1.00 98.25 343 HIS A N 1
ATOM 2653 C CA . HIS A 1 343 ? -3.509 4.245 -20.840 1.00 98.25 343 HIS A CA 1
ATOM 2654 C C . HIS A 1 343 ? -3.977 5.653 -21.230 1.00 98.25 343 HIS A C 1
ATOM 2656 O O . HIS A 1 343 ? -4.682 5.833 -22.227 1.00 98.25 343 HIS A O 1
ATOM 2662 N N . SER A 1 344 ? -3.577 6.657 -20.450 1.00 96.75 344 SER A N 1
ATOM 2663 C CA . SER A 1 344 ? -4.044 8.037 -20.592 1.00 96.75 344 SER A CA 1
ATOM 2664 C C . SER A 1 344 ? -3.279 8.835 -21.656 1.00 96.75 344 SER A C 1
ATOM 2666 O O . SER A 1 344 ? -3.856 9.726 -22.287 1.00 96.75 344 SER A O 1
ATOM 2668 N N . GLN A 1 345 ? -1.999 8.521 -21.889 1.00 92.75 345 GLN A N 1
ATOM 2669 C CA . GLN A 1 345 ? -1.082 9.335 -22.702 1.00 92.75 345 GLN A CA 1
ATOM 2670 C C . GLN A 1 345 ? -0.351 8.548 -23.809 1.00 92.75 345 GLN A C 1
ATOM 2672 O O . GLN A 1 345 ? 0.173 9.153 -24.749 1.00 92.75 345 GLN A O 1
ATOM 2677 N N . GLY A 1 346 ? -0.384 7.214 -23.772 1.00 89.00 346 GLY A N 1
ATOM 2678 C CA . GLY A 1 346 ? 0.185 6.315 -24.780 1.00 89.00 346 GLY A CA 1
ATOM 2679 C C . GLY A 1 346 ? 1.588 5.791 -24.451 1.00 89.00 346 GLY A C 1
ATOM 2680 O O . GLY A 1 346 ? 2.260 6.269 -23.543 1.00 89.00 346 GLY A O 1
ATOM 2681 N N . ALA A 1 347 ? 2.059 4.824 -25.245 1.00 84.19 347 ALA A N 1
ATOM 2682 C CA . ALA A 1 347 ? 3.313 4.093 -25.005 1.00 84.19 347 ALA A CA 1
ATOM 2683 C C . ALA A 1 347 ? 4.568 4.978 -24.889 1.00 84.19 347 ALA A C 1
ATOM 2685 O O . ALA A 1 347 ? 5.430 4.703 -24.069 1.00 84.19 347 ALA A O 1
ATOM 2686 N N . LEU A 1 348 ? 4.655 6.082 -25.642 1.00 79.88 348 LEU A N 1
ATOM 2687 C CA . LEU A 1 348 ? 5.796 7.001 -25.519 1.00 79.88 348 LEU A CA 1
ATOM 2688 C C . LEU A 1 348 ? 5.859 7.677 -24.142 1.00 79.88 348 LEU A C 1
ATOM 2690 O O . LEU A 1 348 ? 6.946 7.992 -23.678 1.00 79.88 348 LEU A O 1
ATOM 2694 N N . ALA A 1 349 ? 4.714 7.917 -23.498 1.00 82.00 349 ALA A N 1
ATOM 2695 C CA . ALA A 1 349 ? 4.690 8.474 -22.150 1.00 82.00 349 ALA A CA 1
ATOM 2696 C C . ALA A 1 349 ? 5.123 7.430 -21.109 1.00 82.00 349 ALA A C 1
ATOM 2698 O O . ALA A 1 349 ? 5.803 7.783 -20.152 1.00 82.00 349 ALA A O 1
ATOM 2699 N N . LEU A 1 350 ? 4.798 6.149 -21.330 1.00 89.50 350 LEU A N 1
ATOM 2700 C CA . LEU A 1 350 ? 5.341 5.052 -20.527 1.00 89.50 350 LEU A CA 1
ATOM 2701 C C . LEU A 1 350 ? 6.865 4.965 -20.668 1.00 89.50 350 LEU A C 1
ATOM 2703 O O . LEU A 1 350 ? 7.543 4.860 -19.654 1.00 89.50 350 LEU A O 1
ATOM 2707 N N . ASP A 1 351 ? 7.407 5.053 -21.886 1.00 83.00 351 ASP A N 1
ATOM 2708 C CA . ASP A 1 351 ? 8.861 5.015 -22.104 1.00 83.00 351 ASP A CA 1
ATOM 2709 C C . ASP A 1 351 ? 9.583 6.135 -21.335 1.00 83.00 351 ASP A C 1
ATOM 2711 O O . ASP A 1 351 ? 10.632 5.897 -20.736 1.00 83.00 351 ASP A O 1
ATOM 2715 N N . GLU A 1 352 ? 9.028 7.353 -21.327 1.00 80.12 352 GLU A N 1
ATOM 2716 C CA . GLU A 1 352 ? 9.581 8.470 -20.550 1.00 80.12 352 GLU A CA 1
ATOM 2717 C C . GLU A 1 352 ? 9.434 8.246 -19.040 1.00 80.12 352 GLU A C 1
ATOM 2719 O O . GLU A 1 352 ? 10.413 8.409 -18.317 1.00 80.12 352 GLU A O 1
ATOM 2724 N N . TRP A 1 353 ? 8.279 7.764 -18.567 1.00 91.62 353 TRP A N 1
ATOM 2725 C CA . TRP A 1 353 ? 8.095 7.411 -17.155 1.00 91.62 353 TRP A CA 1
ATOM 2726 C C . TRP A 1 353 ? 9.112 6.353 -16.699 1.00 91.62 353 TRP A C 1
ATOM 2728 O O . TRP A 1 353 ? 9.747 6.514 -15.661 1.00 91.62 353 TRP A O 1
ATOM 2738 N N . VAL A 1 354 ? 9.345 5.302 -17.496 1.00 91.69 354 VAL A N 1
ATOM 2739 C CA . VAL A 1 354 ? 10.335 4.260 -17.172 1.00 91.69 354 VAL A CA 1
ATOM 2740 C C . VAL A 1 354 ? 11.756 4.832 -17.148 1.00 91.69 354 VAL A C 1
ATOM 2742 O O . VAL A 1 354 ? 12.535 4.477 -16.262 1.00 91.69 354 VAL A O 1
ATOM 2745 N N . LYS A 1 355 ? 12.109 5.739 -18.071 1.00 82.81 355 LYS A N 1
ATOM 2746 C CA . LYS A 1 355 ? 13.409 6.438 -18.058 1.00 82.81 355 LYS A CA 1
ATOM 2747 C C . LYS A 1 355 ? 13.589 7.298 -16.812 1.00 82.81 355 LYS A C 1
ATOM 2749 O O . LYS A 1 355 ? 14.692 7.331 -16.266 1.00 82.81 355 LYS A O 1
ATOM 2754 N N . GLU A 1 356 ? 12.538 7.977 -16.363 1.00 85.50 356 GLU A N 1
ATOM 2755 C CA . GLU A 1 356 ? 12.548 8.773 -15.133 1.00 85.50 356 GLU A CA 1
ATOM 2756 C C . GLU A 1 356 ? 12.772 7.878 -13.907 1.00 85.50 356 GLU A C 1
ATOM 2758 O O . GLU A 1 356 ? 13.704 8.134 -13.141 1.00 85.50 356 GLU A O 1
ATOM 2763 N N . GLN A 1 357 ? 12.023 6.773 -13.782 1.00 92.62 357 GLN A N 1
ATOM 2764 C CA . GLN A 1 357 ? 12.217 5.800 -12.698 1.00 92.62 357 GLN A CA 1
ATOM 2765 C C . GLN A 1 357 ? 13.629 5.203 -12.717 1.00 92.62 357 GLN A C 1
ATOM 2767 O O . GLN A 1 357 ? 14.293 5.107 -11.686 1.00 92.62 357 GLN A O 1
ATOM 2772 N N . TYR A 1 358 ? 14.132 4.845 -13.902 1.00 89.31 358 TYR A N 1
ATOM 2773 C CA . TYR A 1 358 ? 15.485 4.316 -14.054 1.00 89.31 358 TYR A CA 1
ATOM 2774 C C . TYR A 1 358 ? 16.549 5.334 -13.640 1.00 89.31 358 TYR A C 1
ATOM 2776 O O . TYR A 1 358 ? 17.481 4.987 -12.918 1.00 89.31 358 TYR A O 1
ATOM 2784 N N . SER A 1 359 ? 16.406 6.590 -14.071 1.00 82.25 359 SER A N 1
ATOM 2785 C CA . SER A 1 359 ? 17.338 7.669 -13.727 1.00 82.25 359 SER A CA 1
ATOM 2786 C C . SER A 1 359 ? 17.354 7.910 -12.221 1.00 82.25 359 SER A C 1
ATOM 2788 O O . SER A 1 359 ? 18.428 7.988 -11.630 1.00 82.25 359 SER A O 1
ATOM 2790 N N . PHE A 1 360 ? 16.182 7.933 -11.582 1.00 85.38 360 PHE A N 1
ATOM 2791 C CA . PHE A 1 360 ? 16.074 8.050 -10.132 1.00 85.38 360 PHE A CA 1
ATOM 2792 C C . PHE A 1 360 ? 16.800 6.905 -9.409 1.00 85.38 360 PHE A C 1
ATOM 2794 O O . PHE A 1 360 ? 17.618 7.161 -8.521 1.00 85.38 360 PHE A O 1
ATOM 2801 N N . ILE A 1 361 ? 16.568 5.651 -9.812 1.00 88.25 361 ILE A N 1
ATOM 2802 C CA . ILE A 1 361 ? 17.234 4.492 -9.206 1.00 88.25 361 ILE A CA 1
ATOM 2803 C C . ILE A 1 361 ? 18.748 4.537 -9.435 1.00 88.25 361 ILE A C 1
ATOM 2805 O O . ILE A 1 361 ? 19.510 4.317 -8.495 1.00 88.25 361 ILE A O 1
ATOM 2809 N N . ALA A 1 362 ? 19.200 4.867 -10.645 1.00 83.81 362 ALA A N 1
ATOM 2810 C CA . ALA A 1 362 ? 20.620 4.954 -10.978 1.00 83.81 362 ALA A CA 1
ATOM 2811 C C . ALA A 1 362 ? 21.343 6.058 -10.185 1.00 83.81 362 ALA A C 1
ATOM 2813 O O . ALA A 1 362 ? 22.442 5.836 -9.680 1.00 83.81 362 ALA A O 1
ATOM 2814 N N . GLU A 1 363 ? 20.724 7.231 -10.029 1.00 82.19 363 GLU A N 1
ATOM 2815 C CA . GLU A 1 363 ? 21.289 8.354 -9.269 1.00 82.19 363 GLU A CA 1
ATOM 2816 C C . GLU A 1 363 ? 21.375 8.073 -7.761 1.00 82.19 363 GLU A C 1
ATOM 2818 O O . GLU A 1 363 ? 22.278 8.580 -7.091 1.00 82.19 363 GLU A O 1
ATOM 2823 N N . ASN A 1 364 ? 20.459 7.260 -7.226 1.00 82.75 364 ASN A N 1
ATOM 2824 C CA . ASN A 1 364 ? 20.361 6.965 -5.795 1.00 82.75 364 ASN A CA 1
ATOM 2825 C C . ASN A 1 364 ? 20.884 5.572 -5.413 1.00 82.75 364 ASN A C 1
ATOM 2827 O O . ASN A 1 364 ? 20.838 5.220 -4.231 1.00 82.75 364 ASN A O 1
ATOM 2831 N N . PHE A 1 365 ? 21.416 4.805 -6.373 1.00 86.94 365 PHE A N 1
ATOM 2832 C CA . PHE A 1 365 ? 21.699 3.371 -6.246 1.00 86.94 365 PHE A CA 1
ATOM 2833 C C . PHE A 1 365 ? 22.513 3.004 -4.997 1.00 86.94 365 PHE A C 1
ATOM 2835 O O . PHE A 1 365 ? 22.176 2.057 -4.293 1.00 86.94 365 PHE A O 1
ATOM 2842 N N . ASP A 1 366 ? 23.518 3.814 -4.649 1.00 85.31 366 ASP A N 1
ATOM 2843 C CA . ASP A 1 366 ? 24.381 3.607 -3.473 1.00 85.31 366 ASP A CA 1
ATOM 2844 C C . ASP A 1 366 ? 23.637 3.641 -2.117 1.00 85.31 366 ASP A C 1
ATOM 2846 O O . ASP A 1 366 ? 24.193 3.235 -1.093 1.00 85.31 366 ASP A O 1
ATOM 2850 N N . THR A 1 367 ? 22.410 4.169 -2.080 1.00 88.38 367 THR A N 1
ATOM 2851 C CA . THR A 1 367 ? 21.577 4.298 -0.869 1.00 88.38 367 THR A CA 1
ATOM 2852 C C . THR A 1 367 ? 20.387 3.343 -0.836 1.00 88.38 367 THR A C 1
ATOM 2854 O O . THR A 1 367 ? 19.692 3.269 0.178 1.00 88.38 367 THR A O 1
ATOM 2857 N N . LEU A 1 368 ? 20.157 2.616 -1.928 1.00 92.44 368 LEU A N 1
ATOM 2858 C CA . LEU A 1 368 ? 19.028 1.713 -2.080 1.00 92.44 368 LEU A CA 1
ATOM 2859 C C . LEU A 1 368 ? 19.321 0.338 -1.478 1.00 92.44 368 LEU A C 1
ATOM 2861 O O . LEU A 1 368 ? 20.470 -0.097 -1.367 1.00 92.44 368 LEU A O 1
ATOM 2865 N N . VAL A 1 369 ? 18.253 -0.351 -1.087 1.00 94.31 369 VAL A N 1
ATOM 2866 C CA . VAL A 1 369 ? 18.306 -1.741 -0.614 1.00 94.31 369 VAL A CA 1
ATOM 2867 C C . VAL A 1 369 ? 17.885 -2.702 -1.726 1.00 94.31 369 VAL A C 1
ATOM 2869 O O . VAL A 1 369 ? 17.407 -2.285 -2.776 1.00 94.31 369 VAL A O 1
ATOM 2872 N N . ILE A 1 370 ? 18.058 -4.005 -1.509 1.00 94.44 370 ILE A N 1
ATOM 2873 C CA . ILE A 1 370 ? 17.542 -5.024 -2.431 1.00 94.44 370 ILE A CA 1
ATOM 2874 C C . ILE A 1 370 ? 16.013 -5.101 -2.249 1.00 94.44 370 ILE A C 1
ATOM 2876 O O . ILE A 1 370 ? 15.587 -5.358 -1.118 1.00 94.44 370 ILE A O 1
ATOM 2880 N N . PRO A 1 371 ? 15.186 -4.938 -3.305 1.00 95.62 371 PRO A N 1
ATOM 2881 C CA . PRO A 1 371 ? 13.726 -4.878 -3.175 1.00 95.62 371 PRO A CA 1
ATOM 2882 C C . PRO A 1 371 ? 13.107 -6.084 -2.456 1.00 95.62 371 PRO A C 1
ATOM 2884 O O . PRO A 1 371 ? 12.224 -5.928 -1.625 1.00 95.62 371 PRO A O 1
ATOM 2887 N N . GLY A 1 372 ? 13.597 -7.295 -2.736 1.00 95.62 372 GLY A N 1
ATOM 2888 C CA . GLY A 1 372 ? 13.132 -8.543 -2.123 1.00 95.62 372 GLY A CA 1
ATOM 2889 C C . GLY A 1 372 ? 13.805 -8.907 -0.799 1.00 95.62 372 GLY A C 1
ATOM 2890 O O . GLY A 1 372 ? 13.660 -10.038 -0.337 1.00 95.62 372 GLY A O 1
ATOM 2891 N N . ALA A 1 373 ? 14.603 -8.007 -0.223 1.00 95.56 373 ALA A N 1
ATOM 2892 C CA . ALA A 1 373 ? 15.214 -8.183 1.091 1.00 95.56 373 ALA A CA 1
ATOM 2893 C C . ALA A 1 373 ? 15.377 -6.837 1.830 1.00 95.56 373 ALA A C 1
ATOM 2895 O O . ALA A 1 373 ? 16.495 -6.506 2.255 1.00 95.56 373 ALA A O 1
ATOM 2896 N N . PRO A 1 374 ? 14.298 -6.046 1.991 1.00 96.62 374 PRO A N 1
ATOM 2897 C CA . PRO A 1 374 ? 14.378 -4.776 2.690 1.00 96.62 374 PRO A CA 1
ATOM 2898 C C . PRO A 1 374 ? 14.668 -5.018 4.181 1.00 96.62 374 PRO A C 1
ATOM 2900 O O . PRO A 1 374 ? 14.217 -6.010 4.769 1.00 96.62 374 PRO A O 1
ATOM 2903 N N . PRO A 1 375 ? 15.450 -4.149 4.837 1.00 96.38 375 PRO A N 1
ATOM 2904 C CA . PRO A 1 375 ? 15.666 -4.256 6.267 1.00 96.38 375 PRO A CA 1
ATOM 2905 C C . PRO A 1 375 ? 14.404 -3.805 7.018 1.00 96.38 375 PRO A C 1
ATOM 2907 O O . PRO A 1 375 ? 13.678 -2.915 6.591 1.00 96.38 375 PRO A O 1
ATOM 2910 N N . LYS A 1 376 ? 14.170 -4.389 8.195 1.00 95.94 376 LYS A N 1
ATOM 2911 C CA . LYS A 1 376 ? 12.966 -4.131 9.007 1.00 95.94 376 LYS A CA 1
ATOM 2912 C C . LYS A 1 376 ? 12.722 -2.660 9.386 1.00 95.94 376 LYS A C 1
ATOM 2914 O O . LYS A 1 376 ? 11.616 -2.331 9.790 1.00 95.94 376 LYS A O 1
ATOM 2919 N N . ASP A 1 377 ? 13.761 -1.830 9.400 1.00 96.62 377 ASP A N 1
ATOM 2920 C CA . ASP A 1 377 ? 13.714 -0.410 9.757 1.00 96.62 377 ASP A CA 1
ATOM 2921 C C . ASP A 1 377 ? 13.843 0.509 8.537 1.00 96.62 377 ASP A C 1
ATOM 2923 O O . ASP A 1 377 ? 13.960 1.715 8.707 1.00 96.62 377 ASP A O 1
ATOM 2927 N N . ASP A 1 378 ? 13.812 -0.048 7.327 1.00 96.50 378 ASP A N 1
ATOM 2928 C CA . ASP A 1 378 ? 13.727 0.684 6.059 1.00 96.50 378 ASP A CA 1
ATOM 2929 C C . ASP A 1 378 ? 12.848 -0.113 5.078 1.00 96.50 378 ASP A C 1
ATOM 2931 O O . ASP A 1 378 ? 13.234 -0.403 3.946 1.00 96.50 378 ASP A O 1
ATOM 2935 N N . LEU A 1 379 ? 11.682 -0.551 5.571 1.00 97.44 379 LEU A N 1
ATOM 2936 C CA . LEU A 1 379 ? 10.764 -1.443 4.853 1.00 97.44 379 LEU A CA 1
ATOM 2937 C C . LEU A 1 379 ? 10.285 -0.809 3.542 1.00 97.44 379 LEU A C 1
ATOM 2939 O O . LEU A 1 379 ? 10.212 -1.479 2.518 1.00 97.44 379 LEU A O 1
ATOM 2943 N N . PHE A 1 380 ? 10.023 0.497 3.594 1.00 96.56 380 PHE A N 1
ATOM 2944 C CA . PHE A 1 380 ? 9.528 1.320 2.493 1.00 96.56 380 PHE A CA 1
ATOM 2945 C C . PHE A 1 380 ? 10.651 2.119 1.814 1.00 96.56 380 PHE A C 1
ATOM 2947 O O . PHE A 1 380 ? 10.455 3.256 1.384 1.00 96.56 380 PHE A O 1
ATOM 2954 N N . ASN A 1 381 ? 11.864 1.562 1.754 1.00 96.50 381 ASN A N 1
ATOM 2955 C CA . ASN A 1 381 ? 12.938 2.135 0.945 1.00 96.50 381 ASN A CA 1
ATOM 2956 C C . ASN A 1 381 ? 12.487 2.216 -0.521 1.00 96.50 381 ASN A C 1
ATOM 2958 O O . ASN A 1 381 ? 11.923 1.253 -1.032 1.00 96.50 381 ASN A O 1
ATOM 2962 N N . SER A 1 382 ? 12.802 3.304 -1.225 1.00 95.75 382 SER A N 1
ATOM 2963 C CA . SER A 1 382 ? 12.408 3.519 -2.627 1.00 95.75 382 SER A CA 1
ATOM 2964 C C . SER A 1 382 ? 12.673 2.309 -3.548 1.00 95.75 382 SER A C 1
ATOM 2966 O O . SER A 1 382 ? 11.888 1.997 -4.433 1.00 95.75 382 SER A O 1
ATOM 2968 N N . ALA A 1 383 ? 13.695 1.490 -3.281 1.00 95.94 383 ALA A N 1
ATOM 2969 C CA . ALA A 1 383 ? 13.916 0.251 -4.029 1.00 95.94 383 ALA A CA 1
ATOM 2970 C C . ALA A 1 383 ? 12.679 -0.674 -4.134 1.00 95.94 383 ALA A C 1
ATOM 2972 O O . ALA A 1 383 ? 12.448 -1.263 -5.191 1.00 95.94 383 ALA A O 1
ATOM 2973 N N . VAL A 1 384 ? 11.866 -0.801 -3.077 1.00 97.44 384 VAL A N 1
ATOM 2974 C CA . VAL A 1 384 ? 10.670 -1.668 -3.103 1.00 97.44 384 VAL A CA 1
ATOM 2975 C C . VAL A 1 384 ? 9.552 -1.114 -3.999 1.00 97.44 384 VAL A C 1
ATOM 2977 O O . VAL A 1 384 ? 8.650 -1.861 -4.375 1.00 97.44 384 VAL A O 1
ATOM 2980 N N . TYR A 1 385 ? 9.649 0.162 -4.385 1.00 98.12 385 TYR A N 1
ATOM 2981 C CA . TYR A 1 385 ? 8.733 0.878 -5.268 1.00 98.12 385 TYR A CA 1
ATOM 2982 C C . TYR A 1 385 ? 9.282 0.921 -6.695 1.00 98.12 385 TYR A C 1
ATOM 2984 O O . TYR A 1 385 ? 8.846 0.149 -7.552 1.00 98.12 385 TYR A O 1
ATOM 2992 N N . GLU A 1 386 ? 10.238 1.813 -6.974 1.00 96.69 386 GLU A N 1
ATOM 2993 C CA . GLU A 1 386 ? 10.614 2.139 -8.349 1.00 96.69 386 GLU A CA 1
ATOM 2994 C C . GLU A 1 386 ? 11.499 1.048 -8.958 1.00 96.69 386 GLU A C 1
ATOM 2996 O O . GLU A 1 386 ? 11.287 0.656 -10.106 1.00 96.69 386 GLU A O 1
ATOM 3001 N N . TRP A 1 387 ? 12.443 0.474 -8.200 1.00 95.25 387 TRP A N 1
ATOM 3002 C CA . TRP A 1 387 ? 13.303 -0.592 -8.731 1.00 95.25 387 TRP A CA 1
ATOM 3003 C C . TRP A 1 387 ? 12.498 -1.867 -9.007 1.00 95.25 387 TRP A C 1
ATOM 3005 O O . TRP A 1 387 ? 12.603 -2.451 -10.091 1.00 95.25 387 TRP A O 1
ATOM 3015 N N . GLY A 1 388 ? 11.624 -2.277 -8.090 1.00 95.94 388 GLY A N 1
ATOM 3016 C CA . GLY A 1 388 ? 10.762 -3.420 -8.365 1.00 95.94 388 GLY A CA 1
ATOM 3017 C C . GLY A 1 388 ? 9.736 -3.157 -9.483 1.00 95.94 388 GLY A C 1
ATOM 3018 O O . GLY A 1 388 ? 9.480 -4.061 -10.284 1.00 95.94 388 GLY A O 1
ATOM 3019 N N . ALA A 1 389 ? 9.238 -1.923 -9.651 1.00 97.69 389 ALA A N 1
ATOM 3020 C CA . ALA A 1 389 ? 8.406 -1.549 -10.802 1.00 97.69 389 ALA A CA 1
ATOM 3021 C C . ALA A 1 389 ? 9.161 -1.648 -12.142 1.00 97.69 389 ALA A C 1
ATOM 3023 O O . ALA A 1 389 ? 8.606 -2.151 -13.123 1.00 97.69 389 ALA A O 1
ATOM 3024 N N . LEU A 1 390 ? 10.443 -1.263 -12.190 1.00 95.12 390 LEU A N 1
ATOM 3025 C CA . LEU A 1 390 ? 11.310 -1.511 -13.353 1.00 95.12 390 LEU A CA 1
ATOM 3026 C C . LEU A 1 390 ? 11.456 -3.015 -13.632 1.00 95.12 390 LEU A C 1
ATOM 3028 O O . LEU A 1 390 ? 11.434 -3.434 -14.790 1.00 95.12 390 LEU A O 1
ATOM 3032 N N . GLY A 1 391 ? 11.529 -3.840 -12.583 1.00 94.25 391 GLY A N 1
ATOM 3033 C CA . GLY A 1 391 ? 11.515 -5.299 -12.700 1.00 94.25 391 GLY A CA 1
ATOM 3034 C C . GLY A 1 391 ? 10.239 -5.846 -13.345 1.00 94.25 391 GLY A C 1
ATOM 3035 O O . GLY A 1 391 ? 10.307 -6.725 -14.208 1.00 94.25 391 GLY A O 1
ATOM 3036 N N . LEU A 1 392 ? 9.076 -5.296 -12.988 1.00 96.25 392 LEU A N 1
ATOM 3037 C CA . LEU A 1 392 ? 7.792 -5.642 -13.609 1.00 96.25 392 LEU A CA 1
ATOM 3038 C C . LEU A 1 392 ? 7.699 -5.157 -15.061 1.00 96.25 392 LEU A C 1
ATOM 3040 O O . LEU A 1 392 ? 7.151 -5.868 -15.908 1.00 96.25 392 LEU A O 1
ATOM 3044 N N . HIS A 1 393 ? 8.279 -4.000 -15.381 1.00 95.94 393 HIS A N 1
ATOM 3045 C CA . HIS A 1 393 ? 8.385 -3.542 -16.764 1.00 95.94 393 HIS A CA 1
ATOM 3046 C C . HIS A 1 393 ? 9.273 -4.468 -17.602 1.00 95.94 393 HIS A C 1
ATOM 3048 O O . HIS A 1 393 ? 8.865 -4.916 -18.673 1.00 95.94 393 HIS A O 1
ATOM 3054 N N . ALA A 1 394 ? 10.449 -4.837 -17.089 1.00 92.06 394 ALA A N 1
ATOM 3055 C CA . ALA A 1 394 ? 11.341 -5.792 -17.740 1.00 92.06 394 ALA A CA 1
ATOM 3056 C C . ALA A 1 394 ? 10.665 -7.158 -17.938 1.00 92.06 394 ALA A C 1
ATOM 3058 O O . ALA A 1 394 ? 10.827 -7.788 -18.985 1.00 92.06 394 ALA A O 1
ATOM 3059 N N . LEU A 1 395 ? 9.859 -7.602 -16.966 1.00 93.06 395 LEU A N 1
ATOM 3060 C CA . LEU A 1 395 ? 9.024 -8.790 -17.113 1.00 93.06 395 LEU A CA 1
ATOM 3061 C C . LEU A 1 395 ? 8.044 -8.640 -18.280 1.00 93.06 395 LEU A C 1
ATOM 3063 O O . LEU A 1 395 ? 8.006 -9.521 -19.138 1.00 93.06 395 LEU A O 1
ATOM 3067 N N . ARG A 1 396 ? 7.282 -7.538 -18.335 1.00 95.00 396 ARG A N 1
ATOM 3068 C CA . ARG A 1 396 ? 6.332 -7.266 -19.425 1.00 95.00 396 ARG A CA 1
ATOM 3069 C C . ARG A 1 396 ? 7.017 -7.287 -20.790 1.00 95.00 396 ARG A C 1
ATOM 3071 O O . ARG A 1 396 ? 6.490 -7.910 -21.705 1.00 95.00 396 ARG A O 1
ATOM 3078 N N . LEU A 1 397 ? 8.193 -6.674 -20.925 1.00 90.06 397 LEU A N 1
ATOM 3079 C CA . LEU A 1 397 ? 8.964 -6.694 -22.172 1.00 90.06 397 LEU A CA 1
ATOM 3080 C C . LEU A 1 397 ? 9.384 -8.116 -22.571 1.00 90.06 397 LEU A C 1
ATOM 3082 O O . LEU A 1 397 ? 9.314 -8.476 -23.745 1.00 90.06 397 LEU A O 1
ATOM 3086 N N . ALA A 1 398 ? 9.784 -8.939 -21.600 1.00 88.56 398 ALA A N 1
ATOM 3087 C CA . ALA A 1 398 ? 10.281 -10.284 -21.860 1.00 88.56 398 ALA A CA 1
ATOM 3088 C C . ALA A 1 398 ? 9.191 -11.284 -22.268 1.00 88.56 398 ALA A C 1
ATOM 3090 O O . ALA A 1 398 ? 9.446 -12.143 -23.111 1.00 88.56 398 ALA A O 1
ATOM 3091 N N . ILE A 1 399 ? 7.998 -11.195 -21.671 1.00 90.62 399 ILE A N 1
ATOM 3092 C CA . ILE A 1 399 ? 6.893 -12.134 -21.949 1.00 90.62 399 ILE A CA 1
ATOM 3093 C C . ILE A 1 399 ? 5.830 -11.554 -22.893 1.00 90.62 399 ILE A C 1
ATOM 3095 O O . ILE A 1 399 ? 5.001 -12.292 -23.413 1.00 90.62 399 ILE A O 1
ATOM 3099 N N . GLY A 1 400 ? 5.874 -10.248 -23.158 1.00 91.69 400 GLY A N 1
ATOM 3100 C CA . GLY A 1 400 ? 4.892 -9.529 -23.963 1.00 91.69 400 GLY A CA 1
ATOM 3101 C C . GLY A 1 400 ? 3.597 -9.205 -23.209 1.00 91.69 400 GLY A C 1
ATOM 3102 O O . GLY A 1 400 ? 3.241 -9.839 -22.215 1.00 91.69 400 GLY A O 1
ATOM 3103 N N . ASP A 1 401 ? 2.863 -8.211 -23.714 1.00 95.50 401 ASP A N 1
ATOM 3104 C CA . ASP A 1 401 ? 1.643 -7.677 -23.090 1.00 95.50 401 ASP A CA 1
ATOM 3105 C C . ASP A 1 401 ? 0.566 -8.734 -22.834 1.00 95.50 401 ASP A C 1
ATOM 3107 O O . ASP A 1 401 ? -0.008 -8.778 -21.745 1.00 95.50 401 ASP A O 1
ATOM 3111 N N . ASP A 1 402 ? 0.291 -9.586 -23.825 1.00 96.75 402 ASP A N 1
ATOM 3112 C CA . ASP A 1 402 ? -0.781 -10.582 -23.739 1.00 96.75 402 ASP A CA 1
ATOM 3113 C C . ASP A 1 402 ? -0.569 -11.515 -22.535 1.00 96.75 402 ASP A C 1
ATOM 3115 O O . ASP A 1 402 ? -1.481 -11.689 -21.719 1.00 96.75 402 ASP A O 1
ATOM 3119 N N . ASP A 1 403 ? 0.644 -12.052 -22.386 1.00 97.31 403 ASP A N 1
ATOM 3120 C CA . ASP A 1 403 ? 0.998 -12.965 -21.299 1.00 97.31 403 ASP A CA 1
ATOM 3121 C C . ASP A 1 403 ? 1.176 -12.223 -19.971 1.00 97.31 403 ASP A C 1
ATOM 3123 O O . ASP A 1 403 ? 0.789 -12.746 -18.923 1.00 97.31 403 ASP A O 1
ATOM 3127 N N . PHE A 1 404 ? 1.690 -10.990 -19.986 1.00 97.81 404 PHE A N 1
ATOM 3128 C CA . PHE A 1 404 ? 1.827 -10.165 -18.785 1.00 97.81 404 PHE A CA 1
ATOM 3129 C C . PHE A 1 404 ? 0.471 -9.851 -18.152 1.00 97.81 404 PHE A C 1
ATOM 3131 O O . PHE A 1 404 ? 0.223 -10.200 -16.995 1.00 97.81 404 PHE A O 1
ATOM 3138 N N . PHE A 1 405 ? -0.462 -9.279 -18.915 1.00 98.62 405 PHE A N 1
ATOM 3139 C CA . PHE A 1 405 ? -1.790 -8.972 -18.390 1.00 98.62 405 PHE A CA 1
ATOM 3140 C C . PHE A 1 405 ? -2.615 -10.242 -18.129 1.00 98.62 405 PHE A C 1
ATOM 3142 O O . PHE A 1 405 ? -3.445 -10.262 -17.221 1.00 98.62 405 PHE A O 1
ATOM 3149 N N . ALA A 1 406 ? -2.401 -11.333 -18.879 1.00 98.56 406 ALA A N 1
ATOM 3150 C CA . ALA A 1 406 ? -3.004 -12.624 -18.541 1.00 98.56 406 ALA A CA 1
ATOM 3151 C C . ALA A 1 406 ? -2.469 -13.183 -17.213 1.00 98.56 406 ALA A C 1
ATOM 3153 O O . ALA A 1 406 ? -3.248 -13.763 -16.455 1.00 98.56 406 ALA A O 1
ATOM 3154 N N . SER A 1 407 ? -1.187 -12.969 -16.905 1.00 98.25 407 SER A N 1
ATOM 3155 C CA . SER A 1 407 ? -0.585 -13.344 -15.623 1.00 98.25 407 SER A CA 1
ATOM 3156 C C . SER A 1 407 ? -1.185 -12.539 -14.475 1.00 98.25 407 SER A C 1
ATOM 3158 O O . SER A 1 407 ? -1.612 -13.141 -13.497 1.00 98.25 407 SER A O 1
ATOM 3160 N N . LEU A 1 408 ? -1.315 -11.215 -14.612 1.00 98.56 408 LEU A N 1
ATOM 3161 C CA . LEU A 1 408 ? -1.926 -10.364 -13.581 1.00 98.56 408 LEU A CA 1
ATOM 3162 C C . LEU A 1 408 ? -3.380 -10.754 -13.288 1.00 98.56 408 LEU A C 1
ATOM 3164 O O . LEU A 1 408 ? -3.728 -10.966 -12.128 1.00 98.56 408 LEU A O 1
ATOM 3168 N N . ARG A 1 409 ? -4.204 -10.959 -14.327 1.00 98.69 409 ARG A N 1
ATOM 3169 C CA . ARG A 1 409 ? -5.587 -11.443 -14.154 1.00 98.69 409 ARG A CA 1
ATOM 3170 C C . ARG A 1 409 ? -5.653 -12.817 -13.506 1.00 98.69 409 ARG A C 1
ATOM 3172 O O . ARG A 1 409 ? -6.441 -13.040 -12.597 1.00 98.69 409 ARG A O 1
ATOM 3179 N N . THR A 1 410 ? -4.811 -13.745 -13.959 1.00 98.56 410 THR A N 1
ATOM 3180 C CA . THR A 1 410 ? -4.781 -15.106 -13.404 1.00 98.56 410 THR A CA 1
ATOM 3181 C C . THR A 1 410 ? -4.325 -15.100 -11.949 1.00 98.56 410 THR A C 1
ATOM 3183 O O . THR A 1 410 ? -4.840 -15.875 -11.148 1.00 98.56 410 THR A O 1
ATOM 3186 N N . TYR A 1 411 ? -3.368 -14.240 -11.608 1.00 98.50 411 TYR A N 1
ATOM 3187 C CA . TYR A 1 411 ? -2.865 -14.071 -10.254 1.00 98.50 411 TYR A CA 1
ATOM 3188 C C . TYR A 1 411 ? -3.954 -13.514 -9.336 1.00 98.50 411 TYR A C 1
ATOM 3190 O O . TYR A 1 411 ? -4.272 -14.147 -8.329 1.00 98.50 411 TYR A O 1
ATOM 3198 N N . TYR A 1 412 ? -4.608 -12.425 -9.745 1.00 98.38 412 TYR A N 1
ATOM 3199 C CA . TYR A 1 412 ? -5.747 -11.862 -9.027 1.00 98.38 412 TYR A CA 1
ATOM 3200 C C . TYR A 1 412 ? -6.877 -12.886 -8.833 1.00 98.38 412 TYR A C 1
ATOM 3202 O O . TYR A 1 412 ? -7.277 -13.152 -7.703 1.00 98.38 412 TYR A O 1
ATOM 3210 N N . ASP A 1 413 ? -7.346 -13.533 -9.903 1.00 98.00 413 ASP A N 1
ATOM 3211 C CA . ASP A 1 413 ? -8.462 -14.487 -9.832 1.00 98.00 413 ASP A CA 1
ATOM 3212 C C . ASP A 1 413 ? -8.146 -15.704 -8.946 1.00 98.00 413 ASP A C 1
ATOM 3214 O O . ASP A 1 413 ? -9.026 -16.243 -8.270 1.00 98.00 413 ASP A O 1
ATOM 3218 N N . ARG A 1 414 ? -6.893 -16.176 -8.963 1.00 98.25 414 ARG A N 1
ATOM 3219 C CA . ARG A 1 414 ? -6.468 -17.382 -8.239 1.0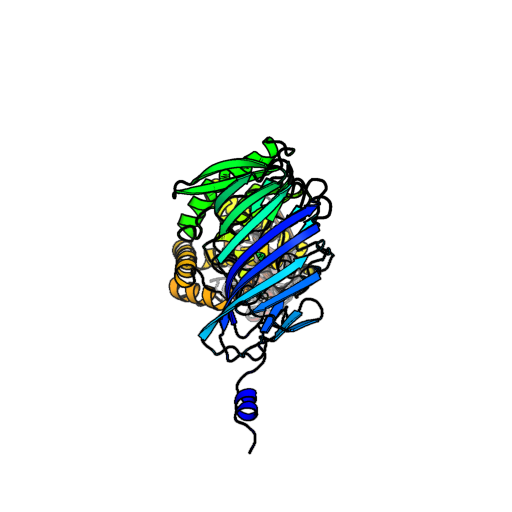0 98.25 414 ARG A CA 1
ATOM 3220 C C . ARG A 1 414 ? -6.313 -17.152 -6.744 1.00 98.25 414 ARG A C 1
ATOM 3222 O O . ARG A 1 414 ? -6.651 -18.051 -5.977 1.00 98.25 414 ARG A O 1
ATOM 3229 N N . TYR A 1 415 ? -5.797 -15.988 -6.366 1.00 97.81 415 TYR A N 1
ATOM 3230 C CA . TYR A 1 415 ? -5.480 -15.634 -4.982 1.00 97.81 415 TYR A CA 1
ATOM 3231 C C . TYR A 1 415 ? -6.424 -14.567 -4.416 1.00 97.81 415 TYR A C 1
ATOM 3233 O O . TYR A 1 415 ? -6.154 -13.984 -3.371 1.00 97.81 415 TYR A O 1
ATOM 3241 N N . SER A 1 416 ? -7.545 -14.314 -5.094 1.00 95.94 416 SER A N 1
ATOM 3242 C CA . SER A 1 416 ? -8.574 -13.365 -4.677 1.00 95.94 416 SER A CA 1
ATOM 3243 C C . SER A 1 416 ? -9.019 -13.629 -3.235 1.00 95.94 416 SER A C 1
ATOM 3245 O O . SER A 1 416 ? -9.663 -14.645 -2.957 1.00 95.94 416 SER A O 1
ATOM 3247 N N . GLY A 1 417 ? -8.745 -12.677 -2.342 1.00 93.62 417 GLY A N 1
ATOM 3248 C CA . GLY A 1 417 ? -9.088 -12.774 -0.928 1.00 93.62 417 GLY A CA 1
ATOM 3249 C C . GLY A 1 417 ? -8.181 -13.723 -0.146 1.00 93.62 417 GLY A C 1
ATOM 3250 O O . GLY A 1 417 ? -8.571 -14.165 0.930 1.00 93.62 417 GLY A O 1
ATOM 3251 N N . ASP A 1 418 ? -6.982 -14.039 -0.642 1.00 96.00 418 ASP A N 1
ATOM 3252 C CA . ASP A 1 418 ? -5.961 -14.851 0.037 1.00 96.00 418 ASP A CA 1
ATOM 3253 C C . ASP A 1 418 ? -4.741 -14.001 0.442 1.00 96.00 418 ASP A C 1
ATOM 3255 O O . ASP A 1 418 ? -4.644 -12.820 0.092 1.00 96.00 418 ASP A O 1
ATOM 3259 N N . ASN A 1 419 ? -3.841 -14.598 1.221 1.00 96.81 419 ASN A N 1
ATOM 3260 C CA . ASN A 1 419 ? -2.519 -14.061 1.498 1.00 96.81 419 ASN A CA 1
ATOM 3261 C C . ASN A 1 419 ? -1.511 -14.634 0.496 1.00 96.81 419 ASN A C 1
ATOM 3263 O O . ASN A 1 419 ? -1.498 -15.837 0.238 1.00 96.81 419 ASN A O 1
ATOM 3267 N N . VAL A 1 420 ? -0.657 -13.783 -0.061 1.00 98.00 420 VAL A N 1
ATOM 3268 C CA . VAL A 1 420 ? 0.219 -14.112 -1.190 1.00 98.00 420 VAL A CA 1
ATOM 3269 C C . VAL A 1 420 ? 1.693 -13.995 -0.834 1.00 98.00 420 VAL A C 1
ATOM 3271 O O . VAL A 1 420 ? 2.070 -13.332 0.137 1.00 98.00 420 VAL A O 1
ATOM 3274 N N . LYS A 1 421 ? 2.523 -14.668 -1.632 1.00 97.00 421 LYS A N 1
ATOM 3275 C CA . LYS A 1 421 ? 3.986 -14.594 -1.598 1.00 97.00 421 LYS A CA 1
ATOM 3276 C C . LYS A 1 421 ? 4.551 -14.354 -2.999 1.00 97.00 421 LYS A C 1
ATOM 3278 O O . LYS A 1 421 ? 3.866 -14.634 -3.988 1.00 97.00 421 LYS A O 1
ATOM 3283 N N . PRO A 1 422 ? 5.816 -13.928 -3.130 1.00 95.50 422 PRO A N 1
ATOM 3284 C CA . PRO A 1 422 ? 6.489 -13.832 -4.421 1.00 95.50 422 PRO A CA 1
ATOM 3285 C C . PRO A 1 422 ? 6.397 -15.109 -5.260 1.00 95.50 422 PRO A C 1
ATOM 3287 O O . PRO A 1 422 ? 6.174 -15.043 -6.470 1.00 95.50 422 PRO A O 1
ATOM 3290 N N . GLU A 1 423 ? 6.508 -16.290 -4.638 1.00 95.12 423 GLU A N 1
ATOM 3291 C CA . GLU A 1 423 ? 6.458 -17.560 -5.367 1.00 95.12 423 GLU A CA 1
ATOM 3292 C C . GLU A 1 423 ? 5.106 -17.810 -6.039 1.00 95.12 423 GLU A C 1
ATOM 3294 O O . GLU A 1 423 ? 5.064 -18.476 -7.074 1.00 95.12 423 GLU A O 1
ATOM 3299 N N . ASP A 1 424 ? 4.018 -17.268 -5.488 1.00 97.50 424 ASP A N 1
ATOM 3300 C CA . ASP A 1 424 ? 2.676 -17.383 -6.054 1.00 97.50 424 ASP A CA 1
ATOM 3301 C C . ASP A 1 424 ? 2.563 -16.614 -7.373 1.00 97.50 424 ASP A C 1
ATOM 3303 O O . ASP A 1 424 ? 2.121 -17.164 -8.388 1.00 97.50 424 ASP A O 1
ATOM 3307 N N . PHE A 1 425 ? 3.032 -15.362 -7.388 1.00 96.31 425 PHE A N 1
ATOM 3308 C CA . PHE A 1 425 ? 3.057 -14.542 -8.599 1.00 96.31 425 PHE A CA 1
ATOM 3309 C C . PHE A 1 425 ? 3.998 -15.139 -9.652 1.00 96.31 425 PHE A C 1
ATOM 3311 O O . PHE A 1 425 ? 3.610 -15.334 -10.806 1.00 96.31 425 PHE A O 1
ATOM 3318 N N . ILE A 1 426 ? 5.206 -15.534 -9.239 1.00 94.06 426 ILE A N 1
ATOM 3319 C CA . ILE A 1 426 ? 6.198 -16.166 -10.117 1.00 94.06 426 ILE A CA 1
ATOM 3320 C C . ILE A 1 426 ? 5.646 -17.468 -10.719 1.00 94.06 426 ILE A C 1
ATOM 3322 O O . ILE A 1 426 ? 5.860 -17.741 -11.902 1.00 94.06 426 ILE A O 1
ATOM 3326 N N . ALA A 1 427 ? 4.921 -18.280 -9.943 1.00 95.12 427 ALA A N 1
ATOM 3327 C CA . ALA A 1 427 ? 4.313 -19.511 -10.440 1.00 95.12 427 ALA A CA 1
ATOM 3328 C C . ALA A 1 427 ? 3.244 -19.243 -11.509 1.00 95.12 427 ALA A C 1
ATOM 3330 O O . ALA A 1 427 ? 3.201 -19.964 -12.508 1.00 95.12 427 ALA A O 1
ATOM 3331 N N . VAL A 1 428 ? 2.418 -18.205 -11.334 1.00 97.19 428 VAL A N 1
ATOM 3332 C CA . VAL A 1 428 ? 1.428 -17.789 -12.341 1.00 97.19 428 VAL A CA 1
ATOM 3333 C C . VAL A 1 428 ? 2.115 -17.312 -13.617 1.00 97.19 428 VAL A C 1
ATOM 3335 O O . VAL A 1 428 ? 1.760 -17.770 -14.700 1.00 97.19 428 VAL A O 1
ATOM 3338 N N . VAL A 1 429 ? 3.132 -16.457 -13.498 1.00 95.88 429 VAL A N 1
ATOM 3339 C CA . VAL A 1 429 ? 3.900 -15.966 -14.649 1.00 95.88 429 VAL A CA 1
ATOM 3340 C C . VAL A 1 429 ? 4.487 -17.133 -15.442 1.00 95.88 429 VAL A C 1
ATOM 3342 O O . VAL A 1 429 ? 4.275 -17.214 -16.648 1.00 95.88 429 VAL A O 1
ATOM 3345 N N . LYS A 1 430 ? 5.146 -18.090 -14.771 1.00 93.88 430 LYS A N 1
ATOM 3346 C CA . LYS A 1 430 ? 5.717 -19.287 -15.418 1.00 93.88 430 LYS A CA 1
ATOM 3347 C C . LYS A 1 430 ? 4.658 -20.162 -16.088 1.00 93.88 430 LYS A C 1
ATOM 3349 O O . LYS A 1 430 ? 4.919 -20.769 -17.126 1.00 93.88 430 LYS A O 1
ATOM 3354 N N . GLU A 1 431 ? 3.473 -20.269 -15.491 1.00 95.81 431 GLU A N 1
ATOM 3355 C CA . GLU A 1 431 ? 2.360 -21.023 -16.069 1.00 95.81 431 GLU A CA 1
ATOM 3356 C C . GLU A 1 431 ? 1.844 -20.384 -17.362 1.00 95.81 431 GLU A C 1
ATOM 3358 O O . GLU A 1 431 ? 1.564 -21.105 -18.321 1.00 95.81 431 GLU A O 1
ATOM 3363 N N . ILE A 1 432 ? 1.719 -19.059 -17.397 1.00 96.31 432 ILE A N 1
ATOM 3364 C CA . ILE A 1 432 ? 1.158 -18.340 -18.542 1.00 96.31 432 ILE A CA 1
ATOM 3365 C C . ILE A 1 432 ? 2.191 -18.185 -19.660 1.00 96.31 432 ILE A C 1
ATOM 3367 O O . ILE A 1 432 ? 1.918 -18.614 -20.780 1.00 96.31 432 ILE A O 1
ATOM 3371 N N . SER A 1 433 ? 3.382 -17.664 -19.356 1.00 92.31 433 SER A N 1
ATOM 3372 C CA . SER A 1 433 ? 4.403 -17.362 -20.370 1.00 92.31 433 SER A CA 1
ATOM 3373 C C . SER A 1 433 ? 5.142 -18.595 -20.893 1.00 92.31 433 SER A C 1
ATOM 3375 O O . SER A 1 433 ? 5.757 -18.545 -21.953 1.00 92.31 433 SER A O 1
ATOM 3377 N N . GLN A 1 434 ? 5.107 -19.714 -20.153 1.00 84.44 434 GLN A N 1
ATOM 3378 C CA . GLN A 1 434 ? 5.901 -20.923 -20.422 1.00 84.44 434 GLN A CA 1
ATOM 3379 C C . GLN A 1 434 ? 7.430 -20.696 -20.419 1.00 84.44 434 GLN A C 1
ATOM 3381 O O . GLN A 1 434 ? 8.177 -21.590 -20.823 1.00 84.44 434 GLN A O 1
ATOM 3386 N N . GLU A 1 435 ? 7.900 -19.547 -19.925 1.00 76.88 435 GLU A N 1
ATOM 3387 C CA . GLU A 1 435 ? 9.316 -19.189 -19.811 1.00 76.88 435 GLU A CA 1
ATOM 3388 C C . GLU A 1 435 ? 9.784 -19.261 -18.349 1.00 76.88 435 GLU A C 1
ATOM 3390 O O . GLU A 1 435 ? 9.061 -18.895 -17.417 1.00 76.88 435 GLU A O 1
ATOM 3395 N N . ASP A 1 436 ? 11.016 -19.729 -18.122 1.00 67.88 436 ASP A N 1
ATOM 3396 C CA . ASP A 1 436 ? 11.630 -19.696 -16.789 1.00 67.88 436 ASP A CA 1
ATOM 3397 C C . ASP A 1 436 ? 12.246 -18.316 -16.566 1.00 67.88 436 ASP A C 1
ATOM 3399 O O . ASP A 1 436 ? 13.401 -18.052 -16.909 1.00 67.88 436 ASP A O 1
ATOM 3403 N N . VAL A 1 437 ? 11.427 -17.398 -16.062 1.00 66.19 437 VAL A N 1
ATOM 3404 C CA . VAL A 1 437 ? 11.808 -15.994 -15.964 1.00 66.19 437 VAL A CA 1
ATOM 3405 C C . VAL A 1 437 ? 12.801 -15.780 -14.814 1.00 66.19 437 VAL A C 1
ATOM 3407 O O . VAL A 1 437 ? 12.415 -15.548 -13.671 1.00 66.19 437 VAL A O 1
ATOM 3410 N N . GLN A 1 438 ? 14.098 -15.802 -15.133 1.00 74.25 438 GLN A N 1
ATOM 3411 C CA . GLN A 1 438 ? 15.204 -15.443 -14.222 1.00 74.25 438 GLN A CA 1
ATOM 3412 C C . GLN A 1 438 ? 15.254 -13.935 -13.889 1.00 74.25 438 GLN A C 1
ATOM 3414 O O . GLN A 1 438 ? 16.161 -13.475 -13.201 1.00 74.25 438 GLN A O 1
ATOM 3419 N N . LEU A 1 439 ? 14.296 -13.140 -14.384 1.00 78.00 439 LEU A N 1
ATOM 3420 C CA . LEU A 1 439 ? 14.277 -11.687 -14.194 1.00 78.00 439 LEU A CA 1
ATOM 3421 C C . LEU A 1 439 ? 14.033 -11.285 -12.743 1.00 78.00 439 LEU A C 1
ATOM 3423 O O . LEU A 1 439 ? 14.587 -10.278 -12.321 1.00 78.00 439 LEU A O 1
ATOM 3427 N N . PHE A 1 440 ? 13.276 -12.064 -11.968 1.00 83.81 440 PHE A N 1
ATOM 3428 C CA . PHE A 1 440 ? 13.054 -11.753 -10.553 1.00 83.81 440 PHE A CA 1
ATOM 3429 C C . PHE A 1 440 ? 14.359 -11.821 -9.753 1.00 83.81 440 PHE A C 1
ATOM 3431 O O . PHE A 1 440 ? 14.645 -10.910 -8.984 1.00 83.81 440 PHE A O 1
ATOM 3438 N N . ASP A 1 441 ? 15.214 -12.816 -10.006 1.00 83.56 441 ASP A N 1
ATOM 3439 C CA . ASP A 1 441 ? 16.541 -12.886 -9.376 1.00 83.56 441 ASP A CA 1
ATOM 3440 C C . ASP A 1 441 ? 17.382 -11.644 -9.701 1.00 83.56 441 ASP A C 1
ATOM 3442 O O . ASP A 1 441 ? 18.113 -11.142 -8.852 1.00 83.56 441 ASP A O 1
ATOM 3446 N N . ARG A 1 442 ? 17.250 -11.129 -10.929 1.00 81.69 442 ARG A N 1
ATOM 3447 C CA . ARG A 1 442 ? 18.007 -9.976 -11.421 1.00 81.69 442 ARG A CA 1
ATOM 3448 C C . ARG A 1 442 ? 17.475 -8.628 -10.928 1.00 81.69 442 ARG A C 1
ATOM 3450 O O . ARG A 1 442 ? 18.277 -7.744 -10.670 1.00 81.69 442 ARG A O 1
ATOM 3457 N N . TRP A 1 443 ? 16.163 -8.449 -10.842 1.00 88.94 443 TRP A N 1
ATOM 3458 C CA . TRP A 1 443 ? 15.548 -7.149 -10.551 1.00 88.94 443 TRP A CA 1
ATOM 3459 C C . TRP A 1 443 ? 15.061 -7.006 -9.112 1.00 88.94 443 TRP A C 1
ATOM 3461 O O . TRP A 1 443 ? 15.021 -5.897 -8.600 1.00 88.94 443 TRP A O 1
ATOM 3471 N N . ILE A 1 444 ? 14.699 -8.111 -8.461 1.00 92.31 444 ILE A N 1
ATOM 3472 C CA . ILE A 1 444 ? 14.129 -8.100 -7.109 1.00 92.31 444 ILE A CA 1
ATOM 3473 C C . ILE A 1 444 ? 15.157 -8.545 -6.069 1.00 92.31 444 ILE A C 1
ATOM 3475 O O . ILE A 1 444 ? 15.161 -8.024 -4.960 1.00 92.31 444 ILE A O 1
ATOM 3479 N N . TYR A 1 445 ? 16.047 -9.483 -6.410 1.00 91.06 445 TYR A N 1
ATOM 3480 C CA . TYR A 1 445 ? 16.943 -10.123 -5.435 1.00 91.06 445 TYR A CA 1
ATOM 3481 C C . TYR A 1 445 ? 18.444 -9.868 -5.666 1.00 91.06 445 TYR A C 1
ATOM 3483 O O . TYR A 1 445 ? 19.272 -10.408 -4.928 1.00 91.06 445 TYR A O 1
ATOM 3491 N N . SER A 1 446 ? 18.814 -9.059 -6.663 1.00 86.25 446 SER A N 1
ATOM 3492 C CA . SER A 1 446 ? 20.208 -8.703 -6.961 1.00 86.25 446 SER A CA 1
ATOM 3493 C C . SER A 1 446 ? 20.586 -7.349 -6.363 1.00 86.25 446 SER A C 1
ATOM 3495 O O . SER A 1 446 ? 19.746 -6.475 -6.203 1.00 86.25 446 SER A O 1
ATOM 3497 N N . ASP A 1 447 ? 21.875 -7.166 -6.087 1.00 84.06 447 ASP A N 1
ATOM 3498 C CA . ASP A 1 447 ? 22.510 -5.902 -5.708 1.00 84.06 447 ASP A CA 1
ATOM 3499 C C . ASP A 1 447 ? 23.068 -5.125 -6.917 1.00 84.06 447 ASP A C 1
ATOM 3501 O O . ASP A 1 447 ? 23.881 -4.216 -6.754 1.00 84.06 447 ASP A O 1
ATOM 3505 N N . THR A 1 448 ? 22.648 -5.474 -8.139 1.00 80.31 448 THR A N 1
ATOM 3506 C CA . THR A 1 448 ? 23.083 -4.815 -9.378 1.00 80.31 448 THR A CA 1
ATOM 3507 C C . THR A 1 448 ? 21.897 -4.271 -10.162 1.00 80.31 448 THR A C 1
ATOM 3509 O O . THR A 1 448 ? 20.941 -4.997 -10.436 1.00 80.31 448 THR A O 1
ATOM 3512 N N . LEU A 1 449 ? 21.965 -2.995 -10.558 1.00 79.94 449 LEU A N 1
ATOM 3513 C CA . LEU A 1 449 ? 20.956 -2.403 -11.429 1.00 79.94 449 LEU A CA 1
ATOM 3514 C C . LEU A 1 449 ? 21.095 -2.988 -12.833 1.00 79.94 449 LEU A C 1
ATOM 3516 O O . LEU A 1 449 ? 22.116 -2.839 -13.504 1.00 79.94 449 LEU A O 1
ATOM 3520 N N . ALA A 1 450 ? 20.057 -3.683 -13.273 1.00 77.75 450 ALA A N 1
ATOM 3521 C CA . ALA A 1 450 ? 19.974 -4.230 -14.612 1.00 77.75 450 ALA A CA 1
ATOM 3522 C C . ALA A 1 450 ? 19.596 -3.148 -15.627 1.00 77.75 450 ALA A C 1
ATOM 3524 O O . ALA A 1 450 ? 18.823 -2.262 -15.304 1.00 77.75 450 ALA A O 1
ATOM 3525 N N . SER A 1 451 ? 20.080 -3.244 -16.866 1.00 68.56 451 SER A N 1
ATOM 3526 C CA . SER A 1 451 ? 19.650 -2.360 -17.953 1.00 68.56 451 SER A CA 1
ATOM 3527 C C . SER A 1 451 ? 18.315 -2.800 -18.566 1.00 68.56 451 SER A C 1
ATOM 3529 O O . SER A 1 451 ? 17.945 -3.975 -18.486 1.00 68.56 451 SER A O 1
ATOM 3531 N N . ILE A 1 452 ? 17.629 -1.864 -19.234 1.00 70.06 452 ILE A N 1
ATOM 3532 C CA . ILE A 1 452 ? 16.467 -2.123 -20.105 1.00 70.06 452 ILE A CA 1
ATOM 3533 C C . ILE A 1 452 ? 16.866 -1.766 -21.551 1.00 70.06 452 ILE A C 1
ATOM 3535 O O . ILE A 1 452 ? 16.724 -0.608 -21.958 1.00 70.06 452 ILE A O 1
ATOM 3539 N N . PRO A 1 453 ? 17.443 -2.712 -22.320 1.00 60.28 453 PRO A N 1
ATOM 3540 C CA . PRO A 1 453 ? 17.990 -2.440 -23.653 1.00 60.28 453 PRO A CA 1
ATOM 3541 C C . PRO A 1 453 ? 16.969 -1.878 -24.648 1.00 60.28 453 PRO A C 1
ATOM 3543 O O . PRO A 1 453 ? 17.311 -1.030 -25.468 1.00 60.28 453 PRO A O 1
ATOM 3546 N N . GLU A 1 454 ? 15.711 -2.311 -24.558 1.00 63.72 454 GLU A N 1
ATOM 3547 C CA . GLU A 1 454 ? 14.617 -1.937 -25.461 1.00 63.72 454 GLU A CA 1
ATOM 3548 C C . GLU A 1 454 ? 14.287 -0.439 -25.419 1.00 63.72 454 GLU A C 1
ATOM 3550 O O . GLU A 1 454 ? 13.747 0.100 -26.385 1.00 63.72 454 GLU A O 1
ATOM 3555 N N . LEU A 1 455 ? 14.647 0.243 -24.329 1.00 59.50 455 LEU A N 1
ATOM 3556 C CA . LEU A 1 455 ? 14.404 1.671 -24.137 1.00 59.50 455 LEU A CA 1
ATOM 3557 C C . LEU A 1 455 ? 15.575 2.552 -24.566 1.00 59.50 455 LEU A C 1
ATOM 3559 O O . LEU A 1 455 ? 15.509 3.770 -24.389 1.00 59.50 455 LEU A O 1
ATOM 3563 N N . ASN A 1 456 ? 16.633 1.962 -25.140 1.00 57.53 456 ASN A N 1
ATOM 3564 C CA . ASN A 1 456 ? 17.814 2.696 -25.584 1.00 57.53 456 ASN A CA 1
ATOM 3565 C C . ASN A 1 456 ? 18.371 3.610 -24.472 1.00 57.53 456 ASN A C 1
ATOM 3567 O O . ASN A 1 456 ? 18.829 4.714 -24.755 1.00 57.53 456 ASN A O 1
ATOM 3571 N N . LEU A 1 457 ? 18.327 3.165 -23.205 1.00 57.94 457 LEU A N 1
ATOM 3572 C CA . LEU A 1 457 ? 18.704 3.970 -22.026 1.00 57.94 457 LEU A CA 1
ATOM 3573 C C . LEU A 1 457 ? 20.153 4.493 -22.066 1.00 57.94 457 LEU A C 1
ATOM 3575 O O . LEU A 1 457 ? 20.510 5.392 -21.313 1.00 57.94 457 LEU A O 1
ATOM 3579 N N . PHE A 1 458 ? 20.962 3.952 -22.974 1.00 62.44 458 PHE A N 1
ATOM 3580 C CA . PHE A 1 458 ? 22.355 4.307 -23.216 1.00 62.44 458 PHE A CA 1
ATOM 3581 C C . PHE A 1 458 ? 22.631 4.659 -24.694 1.00 62.44 458 PHE A C 1
ATOM 3583 O O . PHE A 1 458 ? 23.778 4.634 -25.148 1.00 62.44 458 PHE A O 1
ATOM 3590 N N . ALA A 1 459 ? 21.591 4.949 -25.483 1.00 64.31 459 ALA A N 1
ATOM 3591 C CA . ALA A 1 459 ? 21.769 5.450 -26.840 1.00 64.31 459 ALA A CA 1
ATOM 3592 C C . ALA A 1 459 ? 21.880 6.978 -26.845 1.00 64.31 459 ALA A C 1
ATOM 3594 O O . ALA A 1 459 ? 21.156 7.673 -26.129 1.00 64.31 459 ALA A O 1
ATOM 3595 N N . GLY A 1 460 ? 22.758 7.493 -27.700 1.00 65.38 460 GLY A N 1
ATOM 3596 C CA . GLY A 1 460 ? 22.724 8.874 -28.148 1.00 65.38 460 GLY A CA 1
ATOM 3597 C C . GLY A 1 460 ? 21.460 9.180 -28.949 1.00 65.38 460 GLY A C 1
ATOM 3598 O O . GLY A 1 460 ? 20.493 8.417 -29.020 1.00 65.38 460 GLY A O 1
ATOM 3599 N N . THR A 1 461 ? 21.453 10.353 -29.548 1.00 74.88 461 THR A N 1
ATOM 3600 C CA . THR A 1 461 ? 20.430 10.839 -30.463 1.00 74.88 461 THR A CA 1
ATOM 3601 C C . THR A 1 461 ? 20.908 10.671 -31.909 1.00 74.88 461 THR A C 1
ATOM 3603 O O . THR A 1 461 ? 21.949 10.103 -32.180 1.00 74.88 461 THR A O 1
ATOM 3606 N N . LEU A 1 462 ? 20.141 11.153 -32.891 1.00 79.50 462 LEU A N 1
ATOM 3607 C CA . LEU A 1 462 ? 20.602 11.201 -34.292 1.00 79.50 462 LEU A CA 1
ATOM 3608 C C . LEU A 1 462 ? 21.482 12.440 -34.583 1.00 79.50 462 LEU A C 1
ATOM 3610 O O . LEU A 1 462 ? 21.478 12.952 -35.707 1.00 79.50 462 LEU A O 1
ATOM 3614 N N . GLN A 1 463 ? 22.119 13.005 -33.557 1.00 83.06 463 GLN A N 1
ATOM 3615 C CA . GLN A 1 463 ? 23.005 14.166 -33.625 1.00 83.06 463 GLN A CA 1
ATOM 3616 C C . GLN A 1 463 ? 24.319 13.825 -32.922 1.00 83.06 463 GLN A C 1
ATOM 3618 O O . GLN A 1 463 ? 24.411 12.820 -32.250 1.00 83.06 463 GLN A O 1
ATOM 3623 N N . ASN A 1 464 ? 25.305 14.713 -33.027 1.00 88.38 464 ASN A N 1
ATOM 3624 C CA . ASN A 1 464 ? 26.577 14.565 -32.331 1.00 88.38 464 ASN A CA 1
ATOM 3625 C C . ASN A 1 464 ? 26.400 14.659 -30.807 1.00 88.38 464 ASN A C 1
ATOM 3627 O O . ASN A 1 464 ? 26.076 15.737 -30.287 1.00 88.38 464 ASN A O 1
ATOM 3631 N N . ASP A 1 465 ? 26.708 13.576 -30.109 1.00 82.81 465 ASP A N 1
ATOM 3632 C CA . ASP A 1 465 ? 26.516 13.408 -28.677 1.00 82.81 465 ASP A CA 1
ATOM 3633 C C . ASP A 1 465 ? 27.826 13.172 -27.913 1.00 82.81 465 ASP A C 1
ATOM 3635 O O . ASP A 1 465 ? 28.887 12.863 -28.461 1.00 82.81 465 ASP A O 1
ATOM 3639 N N . ILE A 1 466 ? 27.759 13.370 -26.593 1.00 89.12 466 ILE A N 1
ATOM 3640 C CA . ILE A 1 466 ? 28.820 12.990 -25.658 1.00 89.12 466 ILE A CA 1
ATOM 3641 C C . ILE A 1 466 ? 28.212 12.006 -24.660 1.00 89.12 466 ILE A C 1
ATOM 3643 O O . ILE A 1 466 ? 27.457 12.415 -23.778 1.00 89.12 466 ILE A O 1
ATOM 3647 N N . LEU A 1 467 ? 28.554 10.727 -24.803 1.00 84.19 467 LEU A N 1
ATOM 3648 C CA . LEU A 1 467 ? 28.083 9.625 -23.968 1.00 84.19 467 LEU A CA 1
ATOM 3649 C C . LEU A 1 467 ? 29.161 9.256 -22.946 1.00 84.19 467 LEU A C 1
ATOM 3651 O O . LEU A 1 467 ? 30.324 9.058 -23.302 1.00 84.19 467 LEU A O 1
ATOM 3655 N N . CYS A 1 468 ? 28.785 9.186 -21.670 1.00 86.69 468 CYS A N 1
ATOM 3656 C CA . CYS A 1 468 ? 29.713 8.968 -20.563 1.00 86.69 468 CYS A CA 1
ATOM 3657 C C . CYS A 1 468 ? 29.249 7.805 -19.682 1.00 86.69 468 CYS A C 1
ATOM 3659 O O . CYS A 1 468 ? 28.350 7.984 -18.866 1.00 86.69 468 CYS A O 1
ATOM 3661 N N . GLY A 1 469 ? 29.925 6.669 -19.816 1.00 77.94 469 GLY A N 1
ATOM 3662 C CA . GLY A 1 469 ? 29.834 5.486 -18.970 1.00 77.94 469 GLY A CA 1
ATOM 3663 C C . GLY A 1 469 ? 30.367 5.671 -17.559 1.00 77.94 469 GLY A C 1
ATOM 3664 O O . GLY A 1 469 ? 30.935 6.717 -17.204 1.00 77.94 469 GLY A O 1
ATOM 3665 N N . THR A 1 470 ? 30.153 4.647 -16.746 1.00 78.50 470 THR A N 1
ATOM 3666 C CA . THR A 1 470 ? 30.557 4.558 -15.345 1.00 78.50 470 THR A CA 1
ATOM 3667 C C . THR A 1 470 ? 31.639 3.491 -15.174 1.00 78.50 470 THR A C 1
ATOM 3669 O O . THR A 1 470 ? 32.434 3.254 -16.069 1.00 78.50 470 THR A O 1
ATOM 3672 N N . SER A 1 471 ? 31.765 2.898 -13.986 1.00 84.00 471 SER A N 1
ATOM 3673 C CA . SER A 1 471 ? 32.664 1.760 -13.774 1.00 84.00 471 SER A CA 1
ATOM 3674 C C . SER A 1 471 ? 31.973 0.397 -13.896 1.00 84.00 471 SER A C 1
ATOM 3676 O O . SER A 1 471 ? 32.622 -0.613 -13.613 1.00 84.00 471 SER A O 1
ATOM 3678 N N . ALA A 1 472 ? 30.674 0.379 -14.205 1.00 77.81 472 ALA A N 1
ATOM 3679 C CA . ALA A 1 472 ? 29.874 -0.824 -14.418 1.00 77.81 472 ALA A CA 1
ATOM 3680 C C . ALA A 1 472 ? 30.012 -1.342 -15.859 1.00 77.81 472 ALA A C 1
ATOM 3682 O O . ALA A 1 472 ? 30.533 -0.636 -16.708 1.00 77.81 472 ALA A O 1
ATOM 3683 N N . ASP A 1 473 ? 29.541 -2.563 -16.115 1.00 82.50 473 ASP A N 1
ATOM 3684 C CA . ASP A 1 473 ? 29.509 -3.152 -17.459 1.00 82.50 473 ASP A CA 1
ATOM 3685 C C . ASP A 1 473 ? 28.305 -2.587 -18.240 1.00 82.50 473 ASP A C 1
ATOM 3687 O O . ASP A 1 473 ? 27.152 -2.851 -17.878 1.00 82.50 473 ASP A O 1
ATOM 3691 N N . GLU A 1 474 ? 28.548 -1.805 -19.294 1.00 77.38 474 GLU A N 1
ATOM 3692 C CA . GLU A 1 474 ? 27.513 -1.004 -19.967 1.00 77.38 474 GLU A CA 1
ATOM 3693 C C . GLU A 1 474 ? 27.455 -1.235 -21.491 1.00 77.38 474 GLU A C 1
ATOM 3695 O O . GLU A 1 474 ? 28.381 -1.749 -22.109 1.00 77.38 474 GLU A O 1
ATOM 3700 N N . LEU A 1 475 ? 26.341 -0.862 -22.132 1.00 83.50 475 LEU A N 1
ATOM 3701 C CA . LEU A 1 475 ? 26.179 -0.877 -23.594 1.00 83.50 475 LEU A CA 1
ATOM 3702 C C . LEU A 1 475 ? 25.868 0.541 -24.058 1.00 83.50 475 LEU A C 1
ATOM 3704 O O . LEU A 1 475 ? 24.790 1.008 -23.739 1.00 83.50 475 LEU A O 1
ATOM 3708 N N . TYR A 1 476 ? 26.723 1.182 -24.853 1.00 83.06 476 TYR A N 1
ATOM 3709 C CA . TYR A 1 476 ? 26.464 2.500 -25.445 1.00 83.06 476 TYR A CA 1
ATOM 3710 C C . TYR A 1 476 ? 26.301 2.431 -26.960 1.00 83.06 476 TYR A C 1
ATOM 3712 O O . TYR A 1 476 ? 26.998 1.672 -27.632 1.00 83.06 476 TYR A O 1
ATOM 3720 N N . SER A 1 477 ? 25.413 3.268 -27.499 1.00 85.75 477 SER A N 1
ATOM 3721 C CA . SER A 1 477 ? 25.162 3.374 -28.940 1.00 85.75 477 SER A CA 1
ATOM 3722 C C . SER A 1 477 ? 25.066 4.835 -29.387 1.00 85.75 477 SER A C 1
ATOM 3724 O O . SER A 1 477 ? 24.083 5.483 -29.057 1.00 85.75 477 SER A O 1
ATOM 3726 N N . GLY A 1 478 ? 26.018 5.342 -30.175 1.00 84.38 478 GLY A N 1
ATOM 3727 C CA . GLY A 1 478 ? 26.018 6.720 -30.701 1.00 84.38 478 GLY A CA 1
ATOM 3728 C C . GLY A 1 478 ? 24.840 7.041 -31.633 1.00 84.38 478 GLY A C 1
ATOM 3729 O O . GLY A 1 478 ? 24.214 8.086 -31.521 1.00 84.38 478 GLY A O 1
ATOM 3730 N N . LEU A 1 479 ? 24.407 6.050 -32.422 1.00 87.06 479 LEU A N 1
ATOM 3731 C CA . LEU A 1 479 ? 23.409 6.148 -33.496 1.00 87.06 479 LEU A CA 1
ATOM 3732 C C . LEU A 1 479 ? 23.913 6.884 -34.744 1.00 87.06 479 LEU A C 1
ATOM 3734 O O . LEU A 1 479 ? 24.421 6.241 -35.654 1.00 87.06 479 LEU A O 1
ATOM 3738 N N . ALA A 1 480 ? 23.643 8.175 -34.898 1.00 85.00 480 ALA A N 1
ATOM 3739 C CA . ALA A 1 480 ? 24.049 8.909 -36.091 1.00 85.00 480 ALA A CA 1
ATOM 3740 C C . ALA A 1 480 ? 24.585 10.273 -35.684 1.00 85.00 480 ALA A C 1
ATOM 3742 O O . ALA A 1 480 ? 23.922 10.967 -34.927 1.00 85.00 480 ALA A O 1
ATOM 3743 N N . GLY A 1 481 ? 25.682 10.717 -36.285 1.00 88.94 481 GLY A N 1
ATOM 3744 C CA . GLY A 1 481 ? 26.389 11.921 -35.859 1.00 88.94 481 GLY A CA 1
ATOM 3745 C C . GLY A 1 481 ? 27.842 11.596 -35.544 1.00 88.94 481 GLY A C 1
ATOM 3746 O O . GLY A 1 481 ? 28.219 10.440 -35.510 1.00 88.94 481 GLY A O 1
ATOM 3747 N N . ASP A 1 482 ? 28.667 12.628 -35.372 1.00 95.69 482 ASP A N 1
ATOM 3748 C CA . ASP A 1 482 ? 30.050 12.422 -34.924 1.00 95.69 482 ASP A CA 1
ATOM 3749 C C . ASP A 1 482 ? 30.068 12.465 -33.390 1.00 95.69 482 ASP A C 1
ATOM 3751 O O . ASP A 1 482 ? 30.056 13.557 -32.796 1.00 95.69 482 ASP A O 1
ATOM 3755 N N . ASP A 1 483 ? 30.059 11.295 -32.762 1.00 93.81 483 ASP A N 1
ATOM 3756 C CA . ASP A 1 483 ? 29.848 11.112 -31.332 1.00 93.81 483 ASP A CA 1
ATOM 3757 C C . ASP A 1 483 ? 31.155 10.980 -30.552 1.00 93.81 483 ASP A C 1
ATOM 3759 O O . ASP A 1 483 ? 32.235 10.683 -31.068 1.00 93.81 483 ASP A O 1
ATOM 3763 N N . THR A 1 484 ? 31.084 11.232 -29.247 1.00 96.25 484 THR A N 1
ATOM 3764 C CA . THR A 1 484 ? 32.168 10.924 -28.314 1.00 96.25 484 THR A CA 1
ATOM 3765 C C . THR A 1 484 ? 31.662 10.010 -27.210 1.00 96.25 484 THR A C 1
ATOM 3767 O O . THR A 1 484 ? 30.848 10.431 -26.394 1.00 96.25 484 THR A O 1
ATOM 3770 N N . ILE A 1 485 ? 32.185 8.787 -27.142 1.00 93.25 485 ILE A N 1
ATOM 3771 C CA . ILE A 1 485 ? 31.765 7.758 -26.184 1.00 93.25 485 ILE A CA 1
ATOM 3772 C C . ILE A 1 485 ? 32.908 7.467 -25.207 1.00 93.25 485 ILE A C 1
ATOM 3774 O O . ILE A 1 485 ? 34.030 7.176 -25.622 1.00 93.25 485 ILE A O 1
ATOM 3778 N N . TYR A 1 486 ? 32.636 7.529 -23.906 1.00 92.88 486 TYR A N 1
ATOM 3779 C CA . TYR A 1 486 ? 33.568 7.162 -22.837 1.00 92.88 486 TYR A CA 1
ATOM 3780 C C . TYR A 1 486 ? 33.029 5.949 -22.070 1.00 92.88 486 TYR A C 1
ATOM 3782 O O . TYR A 1 486 ? 32.005 6.104 -21.430 1.00 92.88 486 TYR A O 1
ATOM 3790 N N . GLY A 1 487 ? 33.703 4.794 -22.071 1.00 86.38 487 GLY A N 1
ATOM 3791 C CA . GLY A 1 487 ? 33.289 3.613 -21.287 1.00 86.38 487 GLY A CA 1
ATOM 3792 C C . GLY A 1 487 ? 33.520 3.769 -19.778 1.00 86.38 487 GLY A C 1
ATOM 3793 O O . GLY A 1 487 ? 32.626 3.563 -18.982 1.00 86.38 487 GLY A O 1
ATOM 3794 N N . ASN A 1 488 ? 34.673 4.328 -19.381 1.00 84.00 488 ASN A N 1
ATOM 3795 C CA . ASN A 1 488 ? 35.043 4.688 -17.992 1.00 84.00 488 ASN A CA 1
ATOM 3796 C C . ASN A 1 488 ? 35.197 3.531 -16.969 1.00 84.00 488 ASN A C 1
ATOM 3798 O O . ASN A 1 488 ? 35.463 3.810 -15.793 1.00 84.00 488 ASN A O 1
ATOM 3802 N N . GLY A 1 489 ? 35.185 2.266 -17.386 1.00 83.56 489 GLY A N 1
ATOM 3803 C CA . GLY A 1 489 ? 35.460 1.100 -16.538 1.00 83.56 489 GLY A CA 1
ATOM 3804 C C . GLY A 1 489 ? 34.746 -0.136 -17.085 1.00 83.56 489 GLY A C 1
ATOM 3805 O O . GLY A 1 489 ? 34.484 -0.158 -18.268 1.00 83.56 489 GLY A O 1
ATOM 3806 N N . GLY A 1 490 ? 34.487 -1.164 -16.268 1.00 85.81 490 GLY A N 1
ATOM 3807 C CA . GLY A 1 490 ? 33.637 -2.295 -16.686 1.00 85.81 490 GLY A CA 1
ATOM 3808 C C . GLY A 1 490 ? 34.126 -3.140 -17.873 1.00 85.81 490 GLY A C 1
ATOM 3809 O O . GLY A 1 490 ? 35.245 -2.983 -18.352 1.00 85.81 490 GLY A O 1
ATOM 3810 N N . MET A 1 491 ? 33.301 -4.103 -18.279 1.00 88.94 491 MET A N 1
ATOM 3811 C CA . MET A 1 491 ? 33.325 -4.801 -19.570 1.00 88.94 491 MET A CA 1
ATOM 3812 C C . MET A 1 491 ? 32.249 -4.189 -20.471 1.00 88.94 491 MET A C 1
ATOM 3814 O O . MET A 1 491 ? 31.102 -4.644 -20.460 1.00 88.94 491 MET A O 1
ATOM 3818 N N . ASP A 1 492 ? 32.607 -3.175 -21.255 1.00 87.25 492 ASP A N 1
ATOM 3819 C CA . ASP A 1 492 ? 31.607 -2.411 -22.007 1.00 87.25 492 ASP A CA 1
ATOM 3820 C C . ASP A 1 492 ? 31.363 -2.935 -23.423 1.00 87.25 492 ASP A C 1
ATOM 3822 O O . ASP A 1 492 ? 32.217 -3.563 -24.042 1.00 87.25 492 ASP A O 1
ATOM 3826 N N . THR A 1 493 ? 30.199 -2.619 -23.987 1.00 90.81 493 THR A N 1
ATOM 3827 C CA . THR A 1 493 ? 29.901 -2.704 -25.420 1.00 90.81 493 THR A CA 1
ATOM 3828 C C . THR A 1 493 ? 29.687 -1.290 -25.958 1.00 90.81 493 THR A C 1
ATOM 3830 O O . THR A 1 493 ? 28.677 -0.662 -25.671 1.00 90.81 493 THR A O 1
ATOM 3833 N N . LEU A 1 494 ? 30.629 -0.762 -26.735 1.00 92.75 494 LEU A N 1
ATOM 3834 C CA . LEU A 1 494 ? 30.607 0.617 -27.231 1.00 92.75 494 LEU A CA 1
ATOM 3835 C C . LEU A 1 494 ? 30.418 0.623 -28.750 1.00 92.75 494 LEU A C 1
ATOM 3837 O O . LEU A 1 494 ? 31.287 0.144 -29.480 1.00 92.75 494 LEU A O 1
ATOM 3841 N N . ILE A 1 495 ? 29.294 1.161 -29.220 1.00 93.31 495 ILE A N 1
ATOM 3842 C CA . ILE A 1 495 ? 28.897 1.154 -30.632 1.00 93.31 495 ILE A CA 1
ATOM 3843 C C . ILE A 1 495 ? 28.770 2.599 -31.130 1.00 93.31 495 ILE A C 1
ATOM 3845 O O . ILE A 1 495 ? 27.884 3.321 -30.682 1.00 93.31 495 ILE A O 1
ATOM 3849 N N . GLY A 1 496 ? 29.624 3.032 -32.058 1.00 89.94 496 GLY A N 1
ATOM 3850 C CA . GLY A 1 496 ? 29.543 4.365 -32.678 1.00 89.94 496 GLY A CA 1
ATOM 3851 C C . GLY A 1 496 ? 28.337 4.490 -33.614 1.00 89.94 496 GLY A C 1
ATOM 3852 O O . GLY A 1 496 ? 27.440 5.297 -33.391 1.00 89.94 496 GLY A O 1
ATOM 3853 N N . ASN A 1 497 ? 28.185 3.503 -34.501 1.00 90.56 497 ASN A N 1
ATOM 3854 C CA . ASN A 1 497 ? 27.178 3.385 -35.563 1.00 90.56 497 ASN A CA 1
ATOM 3855 C C . ASN A 1 497 ? 27.457 4.231 -36.803 1.00 90.56 497 ASN A C 1
ATOM 3857 O O . ASN A 1 497 ? 27.817 3.629 -37.802 1.00 90.56 497 ASN A O 1
ATOM 3861 N N . GLY A 1 498 ? 27.189 5.535 -36.848 1.00 89.75 498 GLY A N 1
ATOM 3862 C CA . GLY A 1 498 ? 27.295 6.275 -38.108 1.00 89.75 498 GLY A CA 1
ATOM 3863 C C . GLY A 1 498 ? 27.752 7.712 -37.946 1.00 89.75 498 GLY A C 1
ATOM 3864 O O . GLY A 1 498 ? 27.002 8.525 -37.432 1.00 89.75 498 GLY A O 1
ATOM 3865 N N . GLY A 1 499 ? 28.888 8.056 -38.542 1.00 93.44 499 GLY A N 1
ATOM 3866 C CA . GLY A 1 499 ? 29.576 9.337 -38.376 1.00 93.44 499 GLY A CA 1
ATOM 3867 C C . GLY A 1 499 ? 31.047 9.102 -38.054 1.00 93.44 499 GLY A C 1
ATOM 3868 O O . GLY A 1 499 ? 31.483 7.963 -38.020 1.00 93.44 499 GLY A O 1
ATOM 3869 N N . ASP A 1 500 ? 31.842 10.162 -37.906 1.00 96.38 500 ASP A N 1
ATOM 3870 C CA . ASP A 1 500 ? 33.259 10.021 -37.539 1.00 96.38 500 ASP A CA 1
ATOM 3871 C C . ASP A 1 500 ? 33.414 10.092 -36.002 1.00 96.38 500 ASP A C 1
ATOM 3873 O O . ASP A 1 500 ? 33.604 11.175 -35.435 1.00 96.38 500 ASP A O 1
ATOM 3877 N N . ASP A 1 501 ? 33.365 8.945 -35.326 1.00 96.50 501 ASP A N 1
ATOM 3878 C CA . ASP A 1 501 ? 33.231 8.847 -33.869 1.00 96.50 501 ASP A CA 1
ATOM 3879 C C . ASP A 1 501 ? 34.567 8.849 -33.108 1.00 96.50 501 ASP A C 1
ATOM 3881 O O . ASP A 1 501 ? 35.641 8.499 -33.612 1.00 96.50 501 ASP A O 1
ATOM 3885 N N . ILE A 1 502 ? 34.516 9.221 -31.824 1.00 97.62 502 ILE A N 1
ATOM 3886 C CA . ILE A 1 502 ? 35.636 9.112 -30.883 1.00 97.62 502 ILE A CA 1
ATOM 3887 C C . ILE A 1 502 ? 35.234 8.228 -29.702 1.00 97.62 502 ILE A C 1
ATOM 3889 O O . ILE A 1 502 ? 34.486 8.653 -28.826 1.00 97.62 502 ILE A O 1
ATOM 3893 N N . ILE A 1 503 ? 35.812 7.031 -29.615 1.00 96.81 503 ILE A N 1
ATOM 3894 C CA . ILE A 1 503 ? 35.473 6.048 -28.580 1.00 96.81 503 ILE A CA 1
ATOM 3895 C C . ILE A 1 503 ? 36.664 5.823 -27.646 1.00 96.81 503 ILE A C 1
ATOM 3897 O O . ILE A 1 503 ? 37.772 5.500 -28.080 1.00 96.81 503 ILE A O 1
ATOM 3901 N N . TYR A 1 504 ? 36.440 5.968 -26.344 1.00 96.06 504 TYR A N 1
ATOM 3902 C CA . TYR A 1 504 ? 37.400 5.663 -25.289 1.00 96.06 504 TYR A CA 1
ATOM 3903 C C . TYR A 1 504 ? 36.908 4.456 -24.492 1.00 96.06 504 TYR A C 1
ATOM 3905 O O . TYR A 1 504 ? 36.001 4.615 -23.685 1.00 96.06 504 TYR A O 1
ATOM 3913 N N . GLY A 1 505 ? 37.533 3.285 -24.667 1.00 89.62 505 GLY A N 1
ATOM 3914 C CA . GLY A 1 505 ? 37.159 2.075 -23.917 1.00 89.62 505 GLY A CA 1
ATOM 3915 C C . GLY A 1 505 ? 37.351 2.262 -22.411 1.00 89.62 505 GLY A C 1
ATOM 3916 O O . GLY A 1 505 ? 36.402 2.330 -21.649 1.00 89.62 505 GLY A O 1
ATOM 3917 N N . ASN A 1 506 ? 38.595 2.505 -21.980 1.00 84.12 506 ASN A N 1
ATOM 3918 C CA . ASN A 1 506 ? 38.963 2.748 -20.571 1.00 84.12 506 ASN A CA 1
ATOM 3919 C C . ASN A 1 506 ? 38.522 1.665 -19.554 1.00 84.12 506 ASN A C 1
ATOM 3921 O O . ASN A 1 506 ? 38.755 1.873 -18.360 1.00 84.12 506 ASN A O 1
ATOM 3925 N N . GLY A 1 507 ? 37.996 0.524 -20.010 1.00 79.00 507 GLY A N 1
ATOM 3926 C CA . GLY A 1 507 ? 37.562 -0.610 -19.204 1.00 79.00 507 GLY A CA 1
ATOM 3927 C C . GLY A 1 507 ? 38.474 -1.836 -19.296 1.00 79.00 507 GLY A C 1
ATOM 3928 O O . GLY A 1 507 ? 39.659 -1.775 -19.652 1.00 79.00 507 GLY A O 1
ATOM 3929 N N . SER A 1 508 ? 37.930 -2.982 -18.904 1.00 81.38 508 SER A N 1
ATOM 3930 C CA . SER A 1 508 ? 38.552 -4.298 -18.986 1.00 81.38 508 SER A CA 1
ATOM 3931 C C . SER A 1 508 ? 37.710 -5.213 -19.864 1.00 81.38 508 SER A C 1
ATOM 3933 O O . SER A 1 508 ? 36.626 -5.573 -19.459 1.00 81.38 508 SER A O 1
ATOM 3935 N N . GLU A 1 509 ? 38.256 -5.670 -20.993 1.00 91.00 509 GLU A N 1
ATOM 3936 C CA . GLU A 1 509 ? 37.597 -6.581 -21.952 1.00 91.00 509 GLU A CA 1
ATOM 3937 C C . GLU A 1 509 ? 36.439 -5.963 -22.763 1.00 91.00 509 GLU A C 1
ATOM 3939 O O . GLU A 1 509 ? 35.511 -6.665 -23.150 1.00 91.00 509 GLU A O 1
ATOM 3944 N N . ASP A 1 510 ? 36.555 -4.679 -23.115 1.00 93.19 510 ASP A N 1
ATOM 3945 C CA . ASP A 1 510 ? 35.546 -3.949 -23.898 1.00 93.19 510 ASP A CA 1
ATOM 3946 C C . ASP A 1 510 ? 35.329 -4.549 -25.300 1.00 93.19 510 ASP A C 1
ATOM 3948 O O . ASP A 1 510 ? 36.282 -4.903 -26.002 1.00 93.19 510 ASP A O 1
ATOM 3952 N N . PHE A 1 511 ? 34.084 -4.593 -25.759 1.00 94.12 511 PHE A N 1
ATOM 3953 C CA . PHE A 1 511 ? 33.707 -4.781 -27.155 1.00 94.12 511 PHE A CA 1
ATOM 3954 C C . PHE A 1 511 ? 33.461 -3.415 -27.800 1.00 94.12 511 PHE A C 1
ATOM 3956 O O . PHE A 1 511 ? 32.637 -2.642 -27.320 1.00 94.12 511 PHE A O 1
ATOM 3963 N N . ILE A 1 512 ? 34.160 -3.104 -28.891 1.00 95.94 512 ILE A N 1
ATOM 3964 C CA . ILE A 1 512 ? 34.085 -1.792 -29.541 1.00 95.94 512 ILE A CA 1
ATOM 3965 C C . ILE A 1 512 ? 33.816 -1.960 -31.035 1.00 95.94 512 ILE A C 1
ATOM 3967 O O . ILE A 1 512 ? 34.578 -2.634 -31.730 1.00 95.94 512 ILE A O 1
ATOM 3971 N N . ASP A 1 513 ? 32.775 -1.299 -31.531 1.00 94.00 513 ASP A N 1
ATOM 3972 C CA . ASP A 1 513 ? 32.445 -1.192 -32.953 1.00 94.00 513 ASP A CA 1
ATOM 3973 C C . ASP A 1 513 ? 32.284 0.287 -33.325 1.00 94.00 513 ASP A C 1
ATOM 3975 O O . ASP A 1 513 ? 31.388 0.958 -32.818 1.00 94.00 513 ASP A O 1
ATOM 3979 N N . GLY A 1 514 ? 33.180 0.809 -34.168 1.00 90.88 514 GLY A N 1
ATOM 3980 C CA . GLY A 1 514 ? 33.103 2.195 -34.647 1.00 90.88 514 GLY A CA 1
ATOM 3981 C C . GLY A 1 514 ? 31.895 2.421 -35.561 1.00 90.88 514 GLY A C 1
ATOM 3982 O O . GLY A 1 514 ? 31.147 3.373 -35.379 1.00 90.88 514 GLY A O 1
ATOM 3983 N N . GLY A 1 515 ? 31.590 1.454 -36.430 1.00 91.38 515 GLY A N 1
ATOM 3984 C CA . GLY A 1 515 ? 30.496 1.547 -37.393 1.00 91.38 515 GLY A CA 1
ATOM 3985 C C . GLY A 1 515 ? 30.891 2.196 -38.729 1.00 91.38 515 GLY A C 1
ATOM 3986 O O . GLY A 1 515 ? 31.935 1.903 -39.310 1.00 91.38 515 GLY A O 1
ATOM 3987 N N . GLU A 1 516 ? 29.981 2.978 -39.313 1.00 91.44 516 GLU A N 1
ATOM 3988 C CA . GLU A 1 516 ? 30.175 3.715 -40.558 1.00 91.44 516 GLU A CA 1
ATOM 3989 C C . GLU A 1 516 ? 30.908 5.035 -40.324 1.00 91.44 516 GLU A C 1
ATOM 3991 O O . GLU A 1 516 ? 30.282 6.018 -39.952 1.00 91.44 516 GLU A O 1
ATOM 3996 N N . GLY A 1 517 ? 32.183 5.121 -40.694 1.00 92.06 517 GLY A N 1
ATOM 3997 C CA . GLY A 1 517 ? 32.913 6.376 -40.535 1.00 92.06 517 GLY A CA 1
ATOM 3998 C C . GLY A 1 517 ? 34.410 6.185 -40.481 1.00 92.06 517 GLY A C 1
ATOM 3999 O O . GLY A 1 517 ? 34.928 5.108 -40.758 1.00 92.06 517 GLY A O 1
ATOM 4000 N N . SER A 1 518 ? 35.143 7.268 -40.243 1.00 94.94 518 SER A N 1
ATOM 4001 C CA . SER A 1 518 ? 36.570 7.202 -39.925 1.00 94.94 518 SER A CA 1
ATOM 4002 C C . SER A 1 518 ? 36.780 7.450 -38.438 1.00 94.94 518 SER A C 1
ATOM 4004 O O . SER A 1 518 ? 37.071 8.579 -38.030 1.00 94.94 518 SER A O 1
ATOM 4006 N N . ASP A 1 519 ? 36.703 6.382 -37.652 1.00 96.19 519 ASP A N 1
ATOM 4007 C CA . ASP A 1 519 ? 36.600 6.499 -36.202 1.00 96.19 519 ASP A CA 1
ATOM 4008 C C . ASP A 1 519 ? 37.964 6.563 -35.513 1.00 96.19 519 ASP A C 1
ATOM 4010 O O . ASP A 1 519 ? 39.007 6.124 -36.021 1.00 96.19 519 ASP A O 1
ATOM 4014 N N . ILE A 1 520 ? 37.983 7.130 -34.310 1.00 97.44 520 ILE A N 1
ATOM 4015 C CA . ILE A 1 520 ? 39.162 7.205 -33.450 1.00 97.44 520 ILE A CA 1
ATOM 4016 C C . ILE A 1 520 ? 38.887 6.432 -32.166 1.00 97.44 520 ILE A C 1
ATOM 4018 O O . ILE A 1 520 ? 38.203 6.912 -31.266 1.00 97.44 520 ILE A O 1
ATOM 4022 N N . ILE A 1 521 ? 39.527 5.273 -32.036 1.00 97.38 521 ILE A N 1
ATOM 4023 C CA . ILE A 1 521 ? 39.359 4.382 -30.888 1.00 97.38 521 ILE A CA 1
ATOM 4024 C C . ILE A 1 521 ? 40.595 4.467 -29.987 1.00 97.38 521 ILE A C 1
ATOM 4026 O O . ILE A 1 521 ? 41.737 4.314 -30.437 1.00 97.38 521 ILE A O 1
ATOM 4030 N N . TRP A 1 522 ? 40.380 4.712 -28.698 1.00 96.50 522 TRP A N 1
ATOM 4031 C CA . TRP A 1 522 ? 41.407 4.744 -27.660 1.00 96.50 522 TRP A CA 1
ATOM 4032 C C . TRP A 1 522 ? 41.263 3.541 -26.735 1.00 96.50 522 TRP A C 1
ATOM 4034 O O . TRP A 1 522 ? 40.334 3.458 -25.933 1.00 96.50 522 TRP A O 1
ATOM 4044 N N . LEU A 1 523 ? 42.222 2.619 -26.832 1.00 92.94 523 LEU A N 1
ATOM 4045 C CA . LEU A 1 523 ? 42.234 1.386 -26.053 1.00 92.94 523 LEU A CA 1
ATOM 4046 C C . LEU A 1 523 ? 42.973 1.584 -24.727 1.00 92.94 523 LEU A C 1
ATOM 4048 O O . LEU A 1 523 ? 44.059 2.166 -24.678 1.00 92.94 523 LEU A O 1
ATOM 4052 N N . CYS A 1 524 ? 42.404 1.066 -23.645 1.00 84.12 524 CYS A N 1
ATOM 4053 C CA . CYS A 1 524 ? 42.964 1.187 -22.300 1.00 84.12 524 CYS A CA 1
ATOM 4054 C C . CYS A 1 524 ? 42.677 -0.078 -21.478 1.00 84.12 524 CYS A C 1
ATOM 4056 O O . CYS A 1 524 ? 42.170 0.001 -20.373 1.00 84.12 524 CYS A O 1
ATOM 4058 N N . GLY A 1 525 ? 43.036 -1.247 -22.006 1.00 83.75 525 GLY A N 1
ATOM 4059 C CA . GLY A 1 525 ? 42.733 -2.530 -21.376 1.00 83.75 525 GLY A CA 1
ATOM 4060 C C . GLY A 1 525 ? 42.774 -3.666 -22.390 1.00 83.75 525 GLY A C 1
ATOM 4061 O O . GLY A 1 525 ? 43.274 -3.490 -23.506 1.00 83.75 525 GLY A O 1
ATOM 4062 N N . ALA A 1 526 ? 42.270 -4.835 -21.998 1.00 90.31 526 ALA A N 1
ATOM 4063 C CA . ALA A 1 526 ? 41.886 -5.842 -22.980 1.00 90.31 526 ALA A CA 1
ATOM 4064 C C . ALA A 1 526 ? 40.642 -5.359 -23.732 1.00 90.31 526 ALA A C 1
ATOM 4066 O O . ALA A 1 526 ? 39.807 -4.699 -23.127 1.00 90.31 526 ALA A O 1
ATOM 4067 N N . ALA A 1 527 ? 40.548 -5.643 -25.029 1.00 94.44 527 ALA A N 1
ATOM 4068 C CA . ALA A 1 527 ? 39.409 -5.224 -25.844 1.00 94.44 527 ALA A CA 1
ATOM 4069 C C . ALA A 1 527 ? 39.287 -6.075 -27.111 1.00 94.44 527 ALA A C 1
ATOM 4071 O O . ALA A 1 527 ? 40.297 -6.535 -27.651 1.00 94.44 527 ALA A O 1
ATOM 4072 N N . THR A 1 528 ? 38.072 -6.219 -27.622 1.00 96.00 528 THR A N 1
ATOM 4073 C CA . THR A 1 528 ? 37.779 -6.714 -28.967 1.00 96.00 528 THR A CA 1
ATOM 4074 C C . THR A 1 528 ? 37.257 -5.558 -29.806 1.00 96.00 528 THR A C 1
ATOM 4076 O O . THR A 1 528 ? 36.248 -4.958 -29.458 1.00 96.00 528 THR A O 1
ATOM 4079 N N . VAL A 1 529 ? 37.940 -5.242 -30.905 1.00 95.69 529 VAL A N 1
ATOM 4080 C CA . VAL A 1 529 ? 37.543 -4.167 -31.823 1.00 95.69 529 VAL A CA 1
ATOM 4081 C C . VAL A 1 529 ? 37.070 -4.768 -33.137 1.00 95.69 529 VAL A C 1
ATOM 4083 O O . VAL A 1 529 ? 37.792 -5.565 -33.743 1.00 95.69 529 VAL A O 1
ATOM 4086 N N . VAL A 1 530 ? 35.879 -4.388 -33.582 1.00 93.94 530 VAL A N 1
ATOM 4087 C CA . VAL A 1 530 ? 35.331 -4.783 -34.880 1.00 93.94 530 VAL A CA 1
ATOM 4088 C C . VAL A 1 530 ? 35.980 -3.949 -35.980 1.00 93.94 530 VAL A C 1
ATOM 4090 O O . VAL A 1 530 ? 36.096 -2.736 -35.860 1.00 93.94 530 VAL A O 1
ATOM 4093 N N . LEU A 1 531 ? 36.420 -4.609 -37.051 1.00 90.38 531 LEU A N 1
ATOM 4094 C CA . LEU A 1 531 ? 36.903 -3.971 -38.271 1.00 90.38 531 LEU A CA 1
ATOM 4095 C C . LEU A 1 531 ? 36.010 -4.387 -39.439 1.00 90.38 531 LEU A C 1
ATOM 4097 O O . LEU A 1 531 ? 35.925 -5.574 -39.774 1.00 90.38 531 LEU A O 1
ATOM 4101 N N . ALA A 1 532 ? 35.392 -3.411 -40.096 1.00 80.94 532 ALA A N 1
ATOM 4102 C CA . ALA A 1 532 ? 34.485 -3.637 -41.213 1.00 80.94 532 ALA A CA 1
ATOM 4103 C C . ALA A 1 532 ? 35.040 -3.082 -42.537 1.00 80.94 532 ALA A C 1
ATOM 4105 O O . ALA A 1 532 ? 35.860 -2.170 -42.584 1.00 80.94 532 ALA A O 1
ATOM 4106 N N . THR A 1 533 ? 34.619 -3.677 -43.654 1.00 77.31 533 THR A N 1
ATOM 4107 C CA . THR A 1 533 ? 35.044 -3.268 -45.004 1.00 77.31 533 THR A CA 1
ATOM 4108 C C . THR A 1 533 ? 34.092 -2.256 -45.614 1.00 77.31 533 THR A C 1
ATOM 4110 O O . THR A 1 533 ? 32.879 -2.438 -45.541 1.00 77.31 533 THR A O 1
ATOM 4113 N N . GLY A 1 534 ? 34.630 -1.281 -46.349 1.00 68.56 534 GLY A N 1
ATOM 4114 C CA . GLY A 1 534 ? 33.829 -0.363 -47.168 1.00 68.56 534 GLY A CA 1
ATOM 4115 C C . GLY A 1 534 ? 33.143 0.763 -46.389 1.00 68.56 534 GLY A C 1
ATOM 4116 O O . GLY A 1 534 ? 32.369 1.513 -46.982 1.00 68.56 534 GLY A O 1
ATOM 4117 N N . VAL A 1 535 ? 33.460 0.891 -45.102 1.00 68.31 535 VAL A N 1
ATOM 4118 C CA . VAL A 1 535 ? 32.933 1.876 -44.158 1.00 68.31 535 VAL A CA 1
ATOM 4119 C C . VAL A 1 535 ? 34.117 2.637 -43.558 1.00 68.31 535 VAL A C 1
ATOM 4121 O O . VAL A 1 535 ? 34.803 2.127 -42.691 1.00 68.31 535 VAL A O 1
ATOM 4124 N N . GLY A 1 536 ? 34.439 3.793 -44.150 1.00 81.00 536 GLY A N 1
ATOM 4125 C CA . GLY A 1 536 ? 35.584 4.641 -43.780 1.00 81.00 536 GLY A CA 1
ATOM 4126 C C . GLY A 1 536 ? 36.883 3.901 -43.408 1.00 81.00 536 GLY A C 1
ATOM 4127 O O . GLY A 1 536 ? 37.266 2.959 -44.099 1.00 81.00 536 GLY A O 1
ATOM 4128 N N . SER A 1 537 ? 37.645 4.419 -42.441 1.00 88.31 537 SER A N 1
ATOM 4129 C CA . SER A 1 537 ? 38.893 3.798 -41.969 1.00 88.31 537 SER A CA 1
ATOM 4130 C C . SER A 1 537 ? 39.226 4.246 -40.552 1.00 88.31 537 SER A C 1
ATOM 4132 O O . SER A 1 537 ? 39.525 5.422 -40.315 1.00 88.31 537 SER A O 1
ATOM 4134 N N . ASP A 1 538 ? 39.380 3.265 -39.671 1.00 94.19 538 ASP A N 1
ATOM 4135 C CA . ASP A 1 538 ? 39.529 3.538 -38.245 1.00 94.19 538 ASP A CA 1
ATOM 4136 C C . ASP A 1 538 ? 40.979 3.778 -37.844 1.00 94.19 538 ASP A C 1
ATOM 4138 O O . ASP A 1 538 ? 41.943 3.285 -38.447 1.00 94.19 538 ASP A O 1
ATOM 4142 N N . THR A 1 539 ? 41.159 4.548 -36.779 1.00 96.69 539 THR A N 1
ATOM 4143 C CA . THR A 1 539 ? 42.447 4.766 -36.128 1.00 96.69 539 THR A CA 1
ATOM 4144 C C . THR A 1 539 ? 42.408 4.201 -34.717 1.00 96.69 539 THR A C 1
ATOM 4146 O O . THR A 1 539 ? 41.761 4.759 -33.834 1.00 96.69 539 THR A O 1
ATOM 4149 N N . LEU A 1 540 ? 43.180 3.141 -34.481 1.00 96.75 540 LEU A N 1
ATOM 4150 C CA . LEU A 1 540 ? 43.309 2.520 -33.165 1.00 96.75 540 LEU A CA 1
ATOM 4151 C C . LEU A 1 540 ? 44.546 3.071 -32.449 1.00 96.75 540 LEU A C 1
ATOM 4153 O O . LEU A 1 540 ? 45.678 3.015 -32.950 1.00 96.75 540 LEU A O 1
ATOM 4157 N N . ASN A 1 541 ? 44.330 3.595 -31.247 1.00 96.31 541 ASN A N 1
ATOM 4158 C CA . ASN A 1 541 ? 45.364 4.102 -30.356 1.00 96.31 541 ASN A CA 1
ATOM 4159 C C . ASN A 1 541 ? 45.564 3.166 -29.166 1.00 96.31 541 ASN A C 1
ATOM 4161 O O . ASN A 1 541 ? 44.612 2.560 -28.683 1.00 96.31 541 ASN A O 1
ATOM 4165 N N . ASN A 1 542 ? 46.809 3.086 -28.682 1.00 93.62 542 ASN A N 1
ATOM 4166 C CA . ASN A 1 542 ? 47.211 2.269 -27.528 1.00 93.62 542 ASN A CA 1
ATOM 4167 C C . ASN A 1 542 ? 46.933 0.759 -27.677 1.00 93.62 542 ASN A C 1
ATOM 4169 O O . ASN A 1 542 ? 46.632 0.077 -26.699 1.00 93.62 542 ASN A O 1
ATOM 4173 N N . PHE A 1 543 ? 47.073 0.227 -28.891 1.00 93.38 543 PHE A N 1
ATOM 4174 C CA . PHE A 1 543 ? 46.978 -1.209 -29.149 1.00 93.38 543 PHE A CA 1
ATOM 4175 C C . PHE A 1 543 ? 47.932 -2.024 -28.262 1.00 93.38 543 PHE A C 1
ATOM 4177 O O . PHE A 1 543 ? 49.092 -1.652 -28.069 1.00 93.38 543 PHE A O 1
ATOM 4184 N N . GLN A 1 544 ? 47.455 -3.160 -27.744 1.00 90.56 544 GLN A N 1
ATOM 4185 C CA . GLN A 1 544 ? 48.251 -4.066 -26.920 1.00 90.56 544 GLN A CA 1
ATOM 4186 C C . GLN A 1 544 ? 48.211 -5.483 -27.490 1.00 90.56 544 GLN A C 1
ATOM 4188 O O . GLN A 1 544 ? 47.200 -6.169 -27.395 1.00 90.56 544 GLN A O 1
ATOM 4193 N N . LEU A 1 545 ? 49.346 -5.963 -28.006 1.00 88.06 545 LEU A N 1
ATOM 4194 C CA . LEU A 1 545 ? 49.458 -7.236 -28.734 1.00 88.06 545 LEU A CA 1
ATOM 4195 C C . LEU A 1 545 ? 48.837 -8.465 -28.037 1.00 88.06 545 LEU A C 1
ATOM 4197 O O . LEU A 1 545 ? 48.340 -9.359 -28.709 1.00 88.06 545 LEU A O 1
ATOM 4201 N N . ALA A 1 546 ? 48.889 -8.535 -26.705 1.00 86.69 546 ALA A N 1
ATOM 4202 C CA . ALA A 1 546 ? 48.359 -9.670 -25.943 1.00 86.69 546 ALA A CA 1
ATOM 4203 C C . ALA A 1 546 ? 46.926 -9.460 -25.422 1.00 86.69 546 ALA A C 1
ATOM 4205 O O . ALA A 1 546 ? 46.318 -10.421 -24.955 1.00 86.69 546 ALA A O 1
ATOM 4206 N N . SER A 1 547 ? 46.414 -8.229 -25.479 1.00 90.12 547 SER A N 1
ATOM 4207 C CA . SER A 1 547 ? 45.160 -7.826 -24.828 1.00 90.12 547 SER A CA 1
ATOM 4208 C C . SER A 1 547 ? 44.093 -7.390 -25.836 1.00 90.12 547 SER A C 1
ATOM 4210 O O . SER A 1 547 ? 42.910 -7.461 -25.532 1.00 90.12 547 SER A O 1
ATOM 4212 N N . THR A 1 548 ? 44.490 -6.948 -27.030 1.00 93.75 548 THR A N 1
ATOM 4213 C CA . THR A 1 548 ? 43.572 -6.487 -28.074 1.00 93.75 548 THR A CA 1
ATOM 4214 C C . THR A 1 548 ? 43.327 -7.583 -29.104 1.00 93.75 548 THR A C 1
ATOM 4216 O O . THR A 1 548 ? 44.275 -8.129 -29.675 1.00 93.75 548 THR A O 1
ATOM 4219 N N . LYS A 1 549 ? 42.055 -7.869 -29.375 1.00 95.25 549 LYS A N 1
ATOM 4220 C CA . LYS A 1 549 ? 41.595 -8.710 -30.479 1.00 95.25 549 LYS A CA 1
ATOM 4221 C C . LYS A 1 549 ? 40.932 -7.851 -31.549 1.00 95.25 549 LYS A C 1
ATOM 4223 O O . LYS A 1 549 ? 40.266 -6.874 -31.227 1.00 95.25 549 LYS A O 1
ATOM 4228 N N . LEU A 1 550 ? 41.133 -8.204 -32.813 1.00 94.69 550 LEU A N 1
ATOM 4229 C CA . LEU A 1 550 ? 40.526 -7.533 -33.961 1.00 94.69 550 LEU A CA 1
ATOM 4230 C C . LEU A 1 550 ? 39.570 -8.505 -34.645 1.00 94.69 550 LEU A C 1
ATOM 4232 O O . LEU A 1 550 ? 40.005 -9.491 -35.239 1.00 94.69 550 LEU A O 1
ATOM 4236 N N . GLN A 1 551 ? 38.279 -8.233 -34.547 1.00 93.38 551 GLN A N 1
ATOM 4237 C CA . GLN A 1 551 ? 37.242 -9.051 -35.151 1.00 93.38 551 GLN A CA 1
ATOM 4238 C C . GLN A 1 551 ? 36.993 -8.576 -36.581 1.00 93.38 551 GLN A C 1
ATOM 4240 O O . GLN A 1 551 ? 36.651 -7.420 -36.804 1.00 93.38 551 GLN A O 1
ATOM 4245 N N . ILE A 1 552 ? 37.162 -9.468 -37.557 1.00 87.38 552 ILE A N 1
ATOM 4246 C CA . ILE A 1 552 ? 37.116 -9.128 -38.995 1.00 87.38 552 ILE A CA 1
ATOM 4247 C C . ILE A 1 552 ? 35.933 -9.777 -39.737 1.00 87.38 552 ILE A C 1
ATOM 4249 O O . ILE A 1 552 ? 35.953 -9.905 -40.959 1.00 87.38 552 ILE A O 1
ATOM 4253 N N . GLY A 1 553 ? 34.881 -10.186 -39.020 1.00 80.31 553 GLY A N 1
ATOM 4254 C CA . GLY A 1 553 ? 33.671 -10.776 -39.610 1.00 80.31 553 GLY A CA 1
ATOM 4255 C C . GLY A 1 553 ? 33.963 -11.986 -40.513 1.00 80.31 553 GLY A C 1
ATOM 4256 O O . GLY A 1 553 ? 34.766 -12.848 -40.168 1.00 80.31 553 GLY A O 1
ATOM 4257 N N . ASP A 1 554 ? 33.338 -12.041 -41.695 1.00 79.38 554 ASP A N 1
ATOM 4258 C CA . ASP A 1 554 ? 33.528 -13.121 -42.686 1.00 79.38 554 ASP A CA 1
ATOM 4259 C C . ASP A 1 554 ? 34.810 -12.970 -43.545 1.00 79.38 554 ASP A C 1
ATOM 4261 O O . ASP A 1 554 ? 34.991 -13.672 -44.549 1.00 79.38 554 ASP A O 1
ATOM 4265 N N . ILE A 1 555 ? 35.708 -12.038 -43.203 1.00 83.19 555 ILE A N 1
ATOM 4266 C CA . ILE A 1 555 ? 36.942 -11.805 -43.958 1.00 83.19 555 ILE A CA 1
ATOM 4267 C C . ILE A 1 555 ? 37.934 -12.940 -43.698 1.00 83.19 555 ILE A C 1
ATOM 4269 O O . ILE A 1 555 ? 38.334 -13.206 -42.568 1.00 83.19 555 ILE A O 1
ATOM 4273 N N . ASP A 1 556 ? 38.419 -13.573 -44.771 1.00 85.44 556 ASP A N 1
ATOM 4274 C CA . ASP A 1 556 ? 39.546 -14.498 -44.663 1.00 85.44 556 ASP A CA 1
ATOM 4275 C C . ASP A 1 556 ? 40.791 -13.725 -44.216 1.00 85.44 556 ASP A C 1
ATOM 4277 O O . ASP A 1 556 ? 41.320 -12.892 -44.953 1.00 85.44 556 ASP A O 1
ATOM 4281 N N . ILE A 1 557 ? 41.289 -14.041 -43.026 1.00 86.75 557 ILE A N 1
ATOM 4282 C CA . ILE A 1 557 ? 42.502 -13.473 -42.435 1.00 86.75 557 ILE A CA 1
ATOM 4283 C C . ILE A 1 557 ? 43.721 -13.530 -43.375 1.00 86.75 557 ILE A C 1
ATOM 4285 O O . ILE A 1 557 ? 44.577 -12.649 -43.354 1.00 86.75 557 ILE A O 1
ATOM 4289 N N . ASN A 1 558 ? 43.787 -14.532 -44.261 1.00 88.06 558 ASN A N 1
ATOM 4290 C CA . ASN A 1 558 ? 44.875 -14.680 -45.232 1.00 88.06 558 ASN A CA 1
ATOM 4291 C C . ASN A 1 558 ? 44.773 -13.699 -46.411 1.00 88.06 558 ASN A C 1
ATOM 4293 O O . ASN A 1 558 ? 45.701 -13.608 -47.216 1.00 88.06 558 ASN A O 1
ATOM 4297 N N . SER A 1 559 ? 43.645 -12.999 -46.544 1.00 89.62 559 SER A N 1
ATOM 4298 C CA . SER A 1 559 ? 43.427 -11.960 -47.554 1.00 89.62 559 SER A CA 1
ATOM 4299 C C . SER A 1 559 ? 43.895 -10.572 -47.105 1.00 89.62 559 SER A C 1
ATOM 4301 O O . SER A 1 559 ? 43.924 -9.652 -47.925 1.00 89.62 559 SER A O 1
ATOM 4303 N N . LEU A 1 560 ? 44.291 -10.423 -45.836 1.00 93.12 560 LEU A N 1
ATOM 4304 C CA . LEU A 1 560 ? 44.776 -9.162 -45.288 1.00 93.12 560 LEU A CA 1
ATOM 4305 C C . LEU A 1 560 ? 46.206 -8.850 -45.745 1.00 93.12 560 LEU A C 1
ATOM 4307 O O . LEU A 1 560 ? 47.052 -9.734 -45.900 1.00 93.12 560 LEU A O 1
ATOM 4311 N N . SER A 1 561 ? 46.493 -7.563 -45.927 1.00 95.00 561 SER A N 1
ATOM 4312 C CA . SER A 1 561 ? 47.837 -7.059 -46.209 1.00 95.00 561 SER A CA 1
ATOM 4313 C C . SER A 1 561 ? 48.206 -5.911 -45.273 1.00 95.00 561 SER A C 1
ATOM 4315 O O . SER A 1 561 ? 47.353 -5.123 -44.872 1.00 95.00 561 SER A O 1
ATOM 4317 N N . PHE A 1 562 ? 49.487 -5.842 -44.902 1.00 96.44 562 PHE A N 1
ATOM 4318 C CA . PHE A 1 562 ? 49.984 -4.938 -43.865 1.00 96.44 562 PHE A CA 1
ATOM 4319 C C . PHE A 1 562 ? 51.090 -4.036 -44.411 1.00 96.44 562 PHE A C 1
ATOM 4321 O O . PHE A 1 562 ? 52.044 -4.528 -45.021 1.00 96.44 562 PHE A O 1
ATOM 4328 N N . PHE A 1 563 ? 50.995 -2.729 -44.162 1.00 96.88 563 PHE A N 1
ATOM 4329 C CA . PHE A 1 563 ? 51.980 -1.747 -44.626 1.00 96.88 563 PHE A CA 1
ATOM 4330 C C . PHE A 1 563 ? 52.367 -0.762 -43.526 1.00 96.88 563 PHE A C 1
ATOM 4332 O O . PHE A 1 563 ? 51.524 -0.295 -42.766 1.00 96.88 563 PHE A O 1
ATOM 4339 N N . ASP A 1 564 ? 53.651 -0.413 -43.460 1.00 97.00 564 ASP A N 1
ATOM 4340 C CA . ASP A 1 564 ? 54.113 0.666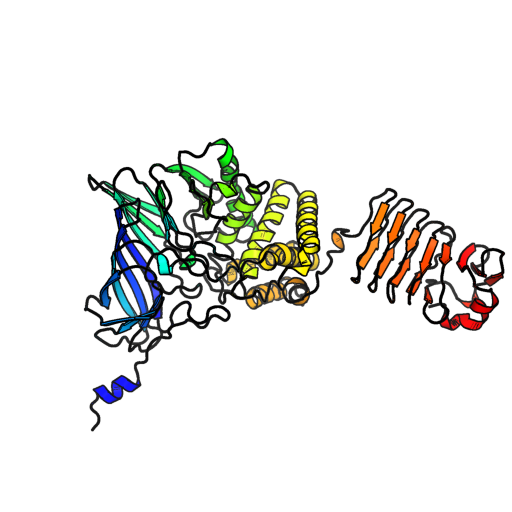 -42.590 1.00 97.00 564 ASP A CA 1
ATOM 4341 C C . ASP A 1 564 ? 53.784 2.027 -43.209 1.00 97.00 564 ASP A C 1
ATOM 4343 O O . ASP A 1 564 ? 54.065 2.287 -44.383 1.00 97.00 564 ASP A O 1
ATOM 4347 N N . SER A 1 565 ? 53.264 2.933 -42.387 1.00 95.31 565 SER A N 1
ATOM 4348 C CA . SER A 1 565 ? 53.026 4.327 -42.749 1.00 95.31 565 SER A CA 1
ATOM 4349 C C . SER A 1 565 ? 53.659 5.276 -41.730 1.00 95.31 565 SER A C 1
ATOM 4351 O O . SER A 1 565 ? 54.105 4.873 -40.657 1.00 95.31 565 SER A O 1
ATOM 4353 N N . SER A 1 566 ? 53.650 6.581 -42.016 1.00 92.94 566 SER A N 1
ATOM 4354 C CA . SER A 1 566 ? 54.065 7.588 -41.029 1.00 92.94 566 SER A CA 1
ATOM 4355 C C . SER A 1 566 ? 53.126 7.691 -39.819 1.00 92.94 566 SER A C 1
ATOM 4357 O O . SER A 1 566 ? 53.462 8.395 -38.871 1.00 92.94 566 SER A O 1
ATOM 4359 N N . ARG A 1 567 ? 51.945 7.059 -39.870 1.00 90.06 567 ARG A N 1
ATOM 4360 C CA . ARG A 1 567 ? 50.922 7.080 -38.813 1.00 90.06 567 ARG A CA 1
ATOM 4361 C C . ARG A 1 567 ? 50.861 5.774 -38.008 1.00 90.06 567 ARG A C 1
ATOM 4363 O O . ARG A 1 567 ? 50.188 5.755 -36.986 1.00 90.06 567 ARG A O 1
ATOM 4370 N N . GLY A 1 568 ? 51.577 4.730 -38.429 1.00 95.56 568 GLY A N 1
ATOM 4371 C CA . GLY A 1 568 ? 51.543 3.396 -37.821 1.00 95.56 568 GLY A CA 1
ATOM 4372 C C . GLY A 1 568 ? 51.349 2.285 -38.853 1.00 95.56 568 GLY A C 1
ATOM 4373 O O . GLY A 1 568 ? 51.476 2.524 -40.062 1.00 95.56 568 GLY A O 1
ATOM 4374 N N . ALA A 1 569 ? 51.039 1.086 -38.370 1.00 97.00 569 ALA A N 1
ATOM 4375 C CA . ALA A 1 569 ? 50.766 -0.085 -39.191 1.00 97.00 569 ALA A CA 1
ATOM 4376 C C . ALA A 1 569 ? 49.359 0.002 -39.793 1.00 97.00 569 ALA A C 1
ATOM 4378 O O . ALA A 1 569 ? 48.386 0.210 -39.077 1.00 97.00 569 ALA A O 1
ATOM 4379 N N . GLN A 1 570 ? 49.248 -0.157 -41.106 1.00 97.00 570 GLN A N 1
ATOM 4380 C CA . GLN A 1 570 ? 47.978 -0.123 -41.826 1.00 97.00 570 GLN A CA 1
ATOM 4381 C C . GLN A 1 570 ? 47.541 -1.534 -42.210 1.00 97.00 570 GLN A C 1
ATOM 4383 O O . GLN A 1 570 ? 48.365 -2.309 -42.701 1.00 97.00 570 GLN A O 1
ATOM 4388 N N . ILE A 1 571 ? 46.260 -1.839 -42.010 1.00 95.19 571 ILE A N 1
ATOM 4389 C CA . ILE A 1 571 ? 45.627 -3.122 -42.329 1.00 95.19 571 ILE A CA 1
ATOM 4390 C C . ILE A 1 571 ? 44.707 -2.916 -43.527 1.00 95.19 571 ILE A C 1
ATOM 4392 O O . ILE A 1 571 ? 43.799 -2.092 -43.473 1.00 95.19 571 ILE A O 1
ATOM 4396 N N . PHE A 1 572 ? 44.924 -3.677 -44.593 1.00 93.19 572 PHE A N 1
ATOM 4397 C CA . PHE A 1 572 ? 44.125 -3.609 -45.810 1.00 93.19 572 PHE A CA 1
ATOM 4398 C C . PHE A 1 572 ? 43.467 -4.944 -46.122 1.00 93.19 572 PHE A C 1
ATOM 4400 O O . PHE A 1 572 ? 44.107 -5.992 -46.001 1.00 93.19 572 PHE A O 1
ATOM 4407 N N . GLN A 1 573 ? 42.251 -4.888 -46.658 1.00 91.12 573 GLN A N 1
ATOM 4408 C CA . GLN A 1 573 ? 41.663 -5.976 -47.426 1.00 91.12 573 GLN A CA 1
ATOM 4409 C C . GLN A 1 573 ? 41.589 -5.545 -48.895 1.00 91.12 573 GLN A C 1
ATOM 4411 O O . GLN A 1 573 ? 40.861 -4.628 -49.259 1.00 91.12 573 GLN A O 1
ATOM 4416 N N . SER A 1 574 ? 42.342 -6.213 -49.770 1.00 87.50 574 SER A N 1
ATOM 4417 C CA . SER A 1 574 ? 42.515 -5.766 -51.163 1.00 87.50 574 SER A CA 1
ATOM 4418 C C . SER A 1 574 ? 43.012 -4.308 -51.250 1.00 87.50 574 SER A C 1
ATOM 4420 O O . SER A 1 574 ? 44.155 -4.051 -50.886 1.00 87.50 574 SER A O 1
ATOM 4422 N N . GLU A 1 575 ? 42.192 -3.373 -51.739 1.00 87.31 575 GLU A N 1
ATOM 4423 C CA . GLU A 1 575 ? 42.532 -1.943 -51.851 1.00 87.31 575 GLU A CA 1
ATOM 4424 C C . GLU A 1 575 ? 41.897 -1.099 -50.728 1.00 87.31 575 GLU A C 1
ATOM 4426 O O . GLU A 1 575 ? 42.183 0.094 -50.627 1.00 87.31 575 GLU A O 1
ATOM 4431 N N . ASP A 1 576 ? 41.063 -1.710 -49.879 1.00 89.12 576 ASP A N 1
ATOM 4432 C CA . ASP A 1 576 ? 40.327 -1.023 -48.822 1.00 89.12 576 ASP A CA 1
ATOM 4433 C C . ASP A 1 576 ? 41.158 -1.009 -47.535 1.00 89.12 576 ASP A C 1
ATOM 4435 O O . ASP A 1 576 ? 41.596 -2.054 -47.043 1.00 89.12 576 ASP A O 1
ATOM 4439 N N . LEU A 1 577 ? 41.408 0.191 -47.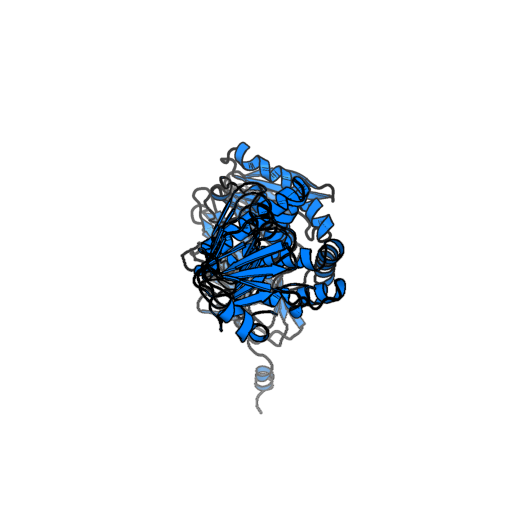009 1.00 92.56 577 LEU A N 1
ATOM 4440 C CA . LEU A 1 577 ? 42.083 0.391 -45.729 1.00 92.56 577 LEU A CA 1
ATOM 4441 C C . LEU A 1 577 ? 41.065 0.175 -44.608 1.00 92.56 577 LEU A C 1
ATOM 4443 O O . LEU A 1 577 ? 40.146 0.970 -44.483 1.00 92.56 577 LEU A O 1
ATOM 4447 N N . LEU A 1 578 ? 41.255 -0.869 -43.801 1.00 91.31 578 LEU A N 1
ATOM 4448 C CA . LEU A 1 578 ? 40.371 -1.179 -42.676 1.00 91.31 578 LEU A CA 1
ATOM 4449 C C . LEU A 1 578 ? 40.719 -0.321 -41.460 1.00 91.31 578 LEU A C 1
ATOM 4451 O O . LEU A 1 578 ? 39.875 0.361 -40.901 1.00 91.31 578 LEU A O 1
ATOM 4455 N N . ALA A 1 579 ? 41.995 -0.327 -41.066 1.00 94.81 579 ALA A N 1
ATOM 4456 C CA . ALA A 1 579 ? 42.436 0.394 -39.881 1.00 94.81 579 ALA A CA 1
ATOM 4457 C C . ALA A 1 579 ? 43.907 0.804 -39.944 1.00 94.81 579 ALA A C 1
ATOM 4459 O O . ALA A 1 579 ? 44.747 0.160 -40.582 1.00 94.81 579 ALA A O 1
ATOM 4460 N N . THR A 1 580 ? 44.231 1.868 -39.213 1.00 96.69 580 THR A N 1
ATOM 4461 C CA . THR A 1 580 ? 45.597 2.273 -38.881 1.00 96.69 580 THR A CA 1
ATOM 4462 C C . THR A 1 580 ? 45.837 2.089 -37.385 1.00 96.69 580 THR A C 1
ATOM 4464 O O . THR A 1 580 ? 45.235 2.775 -36.564 1.00 96.69 580 THR A O 1
ATOM 4467 N N . ILE A 1 581 ? 46.770 1.207 -37.028 1.00 96.75 581 ILE A N 1
ATOM 4468 C CA . ILE A 1 581 ? 47.193 0.974 -35.646 1.00 96.75 581 ILE A CA 1
ATOM 4469 C C . ILE A 1 581 ? 48.404 1.848 -35.340 1.00 96.75 581 ILE A C 1
ATOM 4471 O O . ILE A 1 581 ? 49.505 1.648 -35.865 1.00 96.75 581 ILE A O 1
ATOM 4475 N N . THR A 1 582 ? 48.191 2.853 -34.499 1.00 96.31 582 THR A N 1
ATOM 4476 C CA . THR A 1 582 ? 49.226 3.830 -34.161 1.00 96.31 582 THR A CA 1
ATOM 4477 C C . THR A 1 582 ? 50.306 3.218 -33.270 1.00 96.31 582 THR A C 1
ATOM 4479 O O . THR A 1 582 ? 50.048 2.355 -32.437 1.00 96.31 582 THR A O 1
ATOM 4482 N N . GLY A 1 583 ? 51.554 3.653 -33.462 1.00 92.12 583 GLY A N 1
ATOM 4483 C CA . GLY A 1 583 ? 52.698 3.178 -32.671 1.00 92.12 583 GLY A CA 1
ATOM 4484 C C . GLY A 1 583 ? 53.203 1.772 -33.018 1.00 92.12 583 GLY A C 1
ATOM 4485 O O . GLY A 1 583 ? 54.294 1.417 -32.576 1.00 92.12 583 GLY A O 1
ATOM 4486 N N . GLU A 1 584 ? 52.481 1.022 -33.852 1.00 94.81 584 GLU A N 1
ATOM 4487 C CA . GLU A 1 584 ? 52.844 -0.333 -34.266 1.00 94.81 584 GLU A CA 1
ATOM 4488 C C . GLU A 1 584 ? 53.492 -0.408 -35.651 1.00 94.81 584 GLU A C 1
ATOM 4490 O O . GLU A 1 584 ? 53.422 0.526 -36.455 1.00 94.81 584 GLU A O 1
ATOM 4495 N N . SER A 1 585 ? 54.131 -1.552 -35.922 1.00 95.69 585 SER A N 1
ATOM 4496 C CA . SER A 1 585 ? 54.734 -1.883 -37.219 1.00 95.69 585 SER A CA 1
ATOM 4497 C C . SER A 1 585 ? 53.933 -2.953 -37.958 1.00 95.69 585 SER A C 1
ATOM 4499 O O . SER A 1 585 ? 53.333 -3.833 -37.338 1.00 95.69 585 SER A O 1
ATOM 4501 N N . ALA A 1 586 ? 53.977 -2.943 -39.289 1.00 95.25 586 ALA A N 1
ATOM 4502 C CA . ALA A 1 586 ? 53.360 -3.977 -40.116 1.00 95.25 586 ALA A CA 1
ATOM 4503 C C . ALA A 1 586 ? 53.902 -5.381 -39.788 1.00 95.25 586 ALA A C 1
ATOM 4505 O O . ALA A 1 586 ? 53.158 -6.362 -39.835 1.00 95.25 586 ALA A O 1
ATOM 4506 N N . SER A 1 587 ? 55.180 -5.487 -39.399 1.00 95.38 587 SER A N 1
ATOM 4507 C CA . SER A 1 587 ? 55.758 -6.740 -38.894 1.00 95.38 587 SER A CA 1
ATOM 4508 C C . SER A 1 587 ? 55.114 -7.212 -37.591 1.00 95.38 587 SER A C 1
ATOM 4510 O O . SER A 1 587 ? 54.875 -8.405 -37.455 1.00 95.38 587 SER A O 1
ATOM 4512 N N . THR A 1 588 ? 54.764 -6.305 -36.666 1.00 94.19 588 THR A N 1
ATOM 4513 C CA . THR A 1 588 ? 54.079 -6.689 -35.419 1.00 94.19 588 THR A CA 1
ATOM 4514 C C . THR A 1 588 ? 52.773 -7.414 -35.734 1.00 94.19 588 THR A C 1
ATOM 4516 O O . THR A 1 588 ? 52.499 -8.467 -35.162 1.00 94.19 588 THR A O 1
ATOM 4519 N N . LEU A 1 589 ? 51.987 -6.870 -36.666 1.00 93.81 589 LEU A N 1
ATOM 4520 C CA . LEU A 1 589 ? 50.694 -7.440 -37.031 1.00 93.81 589 LEU A CA 1
ATOM 4521 C C . LEU A 1 589 ? 50.859 -8.747 -37.812 1.00 93.81 589 LEU A C 1
ATOM 4523 O O . LEU A 1 589 ? 50.259 -9.754 -37.452 1.00 93.81 589 LEU A O 1
ATOM 4527 N N . SER A 1 590 ? 51.715 -8.748 -38.840 1.00 93.25 590 SER A N 1
ATOM 4528 C CA . SER A 1 590 ? 51.907 -9.908 -39.725 1.00 93.25 590 SER A CA 1
ATOM 4529 C C . SER A 1 590 ? 52.558 -11.124 -39.050 1.00 93.25 590 SER A C 1
ATOM 4531 O O . SER A 1 590 ? 52.244 -12.254 -39.422 1.00 93.25 590 SER A O 1
ATOM 4533 N N . ASP A 1 591 ? 53.408 -10.931 -38.038 1.00 94.69 591 ASP A N 1
ATOM 4534 C CA . ASP A 1 591 ? 54.034 -12.039 -37.304 1.00 94.69 591 ASP A CA 1
ATOM 4535 C C . ASP A 1 591 ? 53.096 -12.673 -36.255 1.00 94.69 591 ASP A C 1
ATOM 4537 O O . ASP A 1 591 ? 53.333 -13.806 -35.835 1.00 94.69 591 ASP A O 1
ATOM 4541 N N . ASN A 1 592 ? 52.024 -11.977 -35.851 1.00 94.12 592 ASN A N 1
ATOM 4542 C CA . ASN A 1 592 ? 51.109 -12.396 -34.776 1.00 94.12 592 ASN A CA 1
ATOM 4543 C C . ASN A 1 592 ? 49.647 -12.491 -35.244 1.00 94.12 592 ASN A C 1
ATOM 4545 O O . ASN A 1 592 ? 48.716 -12.379 -34.452 1.00 94.12 592 ASN A O 1
ATOM 4549 N N . VAL A 1 593 ? 49.433 -12.705 -36.543 1.00 90.50 593 VAL A N 1
ATOM 4550 C CA . VAL A 1 593 ? 48.110 -12.683 -37.187 1.00 90.50 593 VAL A CA 1
ATOM 4551 C C . VAL A 1 593 ? 47.086 -13.577 -36.472 1.00 90.50 593 VAL A C 1
ATOM 4553 O O . VAL A 1 593 ? 45.985 -13.131 -36.178 1.00 90.50 593 VAL A O 1
ATOM 4556 N N . THR A 1 594 ? 47.448 -14.808 -36.108 1.00 87.12 594 THR A N 1
ATOM 4557 C CA . THR A 1 594 ? 46.529 -15.742 -35.423 1.00 87.12 594 THR A CA 1
ATOM 4558 C C . THR A 1 594 ? 46.216 -15.370 -33.977 1.00 87.12 594 THR A C 1
ATOM 4560 O O . THR A 1 594 ? 45.273 -15.908 -33.405 1.00 87.12 594 THR A O 1
ATOM 4563 N N . ASP A 1 595 ? 47.028 -14.503 -33.376 1.00 88.00 595 ASP A N 1
ATOM 4564 C CA . ASP A 1 595 ? 46.866 -14.072 -31.991 1.00 88.00 595 ASP A CA 1
ATOM 4565 C C . ASP A 1 595 ? 46.106 -12.746 -31.907 1.00 88.00 595 ASP A C 1
ATOM 4567 O O . ASP A 1 595 ? 45.499 -12.466 -30.878 1.00 88.00 595 ASP A O 1
ATOM 4571 N N . ILE A 1 596 ? 46.120 -11.937 -32.966 1.00 92.50 596 ILE A N 1
ATOM 4572 C CA . ILE A 1 596 ? 45.447 -10.635 -33.007 1.00 92.50 596 ILE A CA 1
ATOM 4573 C C . ILE A 1 596 ? 44.025 -10.774 -33.547 1.00 92.50 596 ILE A C 1
ATOM 4575 O O . ILE A 1 596 ? 43.102 -10.216 -32.965 1.00 92.50 596 ILE A O 1
ATOM 4579 N N . PHE A 1 597 ? 43.841 -11.492 -34.653 1.00 91.69 597 PHE A N 1
ATOM 4580 C CA . PHE A 1 597 ? 42.560 -11.524 -35.354 1.00 91.69 597 PHE A CA 1
ATOM 4581 C C . PHE A 1 597 ? 41.709 -12.712 -34.910 1.00 91.69 597 PHE A C 1
ATOM 4583 O O . PHE A 1 597 ? 42.226 -13.826 -34.773 1.00 91.69 597 PHE A O 1
ATOM 4590 N N . VAL A 1 598 ? 40.418 -12.460 -34.698 1.00 85.44 598 VAL A N 1
ATOM 4591 C CA . VAL A 1 598 ? 39.431 -13.439 -34.213 1.00 85.44 598 VAL A CA 1
ATOM 4592 C C . VAL A 1 598 ? 38.234 -13.567 -35.136 1.00 85.44 598 VAL A C 1
ATOM 4594 O O . VAL A 1 598 ? 37.868 -12.555 -35.782 1.00 85.44 598 VAL A O 1
#

Radius of gyration: 31.77 Å; chains: 1; bounding box: 84×65×93 Å

Secondary structure (DSSP, 8-state):
---HHHHHTTT-EEPPSS---SS-TTSS-SSEEEEEEEEEEEEEEGGGTEEEEEEEEEEEESS-EEEEEEE--SSEEEEEEETTEEPEEEEETTEEEEE-SSPBPTT-EEEEEEEEEE-PPPEE-TTSSS--EEEEEE-SS-EEEE-TTTTGGGTS-B--STTS-EEEEEEEEEETT-EEEESSEEEEEEE-SSEEEEEEEEEEEE-GGG--EEEES-EEEEEEE-TT-PEEEEEEETTS-GGGSGGGGGHHHHHHHHHHHH-S--SSEE-EEEESS--SS-B--TTSEEEETTTTT-TTHHHHHHHHHHTTTBTTTBEESSGGGTHHHHHHHHHHHHHHHHHHH-HHHHHHHHHHHHHHHHHHGGGPPPTTS--TTSTT-GGGTHHHHHHHHHHHHHH-HHHHHHHHHHHHHHHTTSEE-HHHHHHHHHHHH-S--THHHHHTS-SSPPP-GGGTTTB--SS--EEE--SS--EEEEEESS-EEE--SSS-EEEEEESS-EEE--SSSEEEEEEES--EEE--SSEEEE--SSS--EEEES--TTTEEEE-TT--GGGEEEEEETTEEEEEETTEEEEEETT--HHHHHHTHHHHB-

pLDDT: mean 93.0, std 8.77, range [46.09, 98.94]

Foldseek 3Di:
DPPVVVVVVVFADAWACAPCFPQCRNAFIGFKFWAEKEKAWAQPDQQQSWTKIKIKTKIAGQGWHQKIWWFAAAWDWDFKAKQNHTWDWDDDHRIIITGYPDIAHHGDIMMMMTITTTGQDWDADLQAPDGATAAWAHDNFGIKHAFPQHHLNSVDTHRRHLQRWYWYKYWYKDFPPKDKDWPADFPDWDDPPGIIITIHTRGATWHSRLTMMDMGSDWDWDWDAAPLGAIEIETERPPDDVVLVVLQVCLSVLQVLLCVLQNHQQGRHAYEYEDAADNVAWALRARYIYHYPVLSPDPLNNLSSSLSSNLSQACTQQNAPHLLQLLRSQLSSLLSSLVVLCVVPNDVSSLVVLLVLLVVCVVCLVPADQLSGDRSNNSPGCLSHSLSNNLLVLLCVVQHDVLSSQLSRCLSVVQGNHHDHPVSSQVSSCVRSVDNDCSCCVRRVDSDRDDDVVSLSQEADQEEEEGAADQEEEEHEPDHYAYEHENHEYQYEAHCAYEAYEYENNYEAHEYENHAHAYEYEDDYAYEYEWEWPRYEYEYEPDDLQRYAYEDDPDDLVQWDWDQDPQAIWIDRPPTTRYHYGPYHSCSCVVSVVNHYD

Sequence (598 aa):
MSSLSDQLSDHFTPGASGVGDSLYPNFGNGGYDATHYQVNLNITDVATSTLDATTNINAIATQDLSSFNLDFIGFTVNEITVNGESAQFSRNGQELTIIPPEFITTGETFNVAVNYSGAPTPINSVAFTFPVPTGWIITENGSFVLSEPDGAANFYPVNDHPLDRASYTFNVTVPEPYEVAANGVLEQTLDNGETTTYTFEARDPMVSYLTTINIDQDFKLETSISESGVLIRNYFASDIAQEKLELFDLQPAMVDFFSEIYGTYPFEVYGAVVVNAETGSALETQTLSIFGVDTLDREDLEGTIAHETAHQWFGNHLALSDWQDIWLNESLATYSQGLWVEHSQGALALDEWVKEQYSFIAENFDTLVIPGAPPKDDLFNSAVYEWGALGLHALRLAIGDDDFFASLRTYYDRYSGDNVKPEDFIAVVKEISQEDVQLFDRWIYSDTLASIPELNLFAGTLQNDILCGTSADELYSGLAGDDTIYGNGGMDTLIGNGGDDIIYGNGSEDFIDGGEGSDIIWLCGAATVVLATGVGSDTLNNFQLASTKLQIGDIDINSLSFFDSSRGAQIFQSEDLLATITGESASTLSDNVTDIFV

=== Feature glossary ===
A reading guide for the features in this record.

Start from the sequence.

  · Sequence gives the chain of amino acids in standard one-letter code (A=alanine, C=cysteine, …, Y=tyrosine), read N→C. It is the only feature that is directly encoded by the gene; all structural features are derived from the folded form of this sequence.

Fold it, and you get atomic coordinates and the backbone conformation that goes with them.

  · The mmCIF table is the protein's shape written out atom by atom. For each backbone N, Cα, C, and carbonyl O, it records an (x, y, z) coordinate triple in Å plus the residue type, chain letter, and residue number.

  · Backbone dihedral angles. Every residue except chain termini has a φ (preceding-C → N → Cα → C) and a ψ (N → Cα → C → next-N). They are reported in degrees following the IUPAC sign convention. Secondary structure is essentially a statement about which (φ, ψ) basin each residue occupies.

  · DSSP 8-state secondary structure assigns each residue one of H (α-helix), G (3₁₀-helix), I (π-helix), E (extended β-strand), B (isolated β-bridge), T (hydrogen-bonded turn), S (bend), or '-' (coil). The assignment is computed from backbone hydrogen-bond geometry via the Kabsch–Sander algorithm.

  · P-SEA three-state annotation labels each residue as helix, strand, or coil based purely on the geometry of the Cα trace. It serves as a fallback when the full backbone (and thus DSSP) is unavailable.

Summarize the fold with a handful of shape descriptors and a per-residue structural alphabet.

  · Radius of gyration (Rg) is the root-mean-square distance of Cα atoms from their centroid — a single number for overall size and compactness. A globular domain of N residues has Rg ≈ 2.2·N^0.38 Å; an extended or disordered chain has a much larger Rg. The Cα contact count is the number of residue pairs whose Cα atoms are within 8 Å and are more than four positions apart in sequence — a standard proxy for tertiary packing density. The bounding box is the smallest axis-aligned box enclosing all Cα atoms.

  · Foldseek's 3Di representation compresses backbone geometry into a per-residue letter drawn from a learned twenty-state alphabet. It captures the tertiary interaction pattern around each residue — which residues are packed against it in space, regardless of where they are in sequence.

  · Accessible surface area quantifies burial. A residue with SASA near zero is packed into the hydrophobic core; one with SASA >100 Å² sits on the surface. Computed here via the Shrake–Rupley numerical algorithm with a 1.4 Å probe.

Ask how reliable the model is.

  · For AlphaFold models, the B-factor field carries pLDDT — the model's own estimate of local accuracy on a 0–100 scale. Regions with pLDDT<50 should be treated as essentially unmodeled; they often correspond to intrinsically disordered segments.

  · For experimental (PDB) structures, the B-factor (temperature factor) quantifies the positional spread of each atom in the crystal — a combination of thermal vibration and static disorder — in units of Å². High B-factors mark flexible loops or poorly resolved regions; low B-factors mark the rigid, well-ordered core.

  · PAE(i, j) answers: if I align the predicted and true structures on residue i, how far off (in Å) do I expect residue j to be? A block-diagonal PAE matrix with low values on the blocks and high values off-diagonal is the signature of a multi-domain protein with confidently predicted domains but uncertain inter-domain orientation.

Place it in context: what it resembles, what it is annotated as, and how it looks.

  · Structural nearest neighbors (via Foldseek easy-search vs the PDB). Reported per hit: target PDB id, E-value, and alignment TM-score. A TM-score above ~0.5 is the conventional threshold for 'same fold'.

  · Functional annotations link the protein to curated databases. InterPro entries identify conserved domains and families by matching the sequence against member-database signatures (Pfam, PROSITE, CDD, …). Gene Ontology (GO) terms describe molecular function, biological process, and cellular component in a controlled vocabulary. CATH places the structure in a hierarchical fold classification (Class/Architecture/Topology/Homologous-superfamily). The organism is the source species.

  · Plot images: a contact map (which residues are close in 3D, as an N×N binary image), a Ramachandran scatter (backbone torsion angles, revealing secondary-structure composition at a glance), and — for AlphaFold structures — a PAE heatmap (pairwise prediction confidence).

  · Structure images are PyMOL renders from six orthogonal camera directions. Cartoon representation draws helices as coils and strands as arrows; sticks shows the backbone as bonds; surface shows the solvent-excluded envelope. Rainbow coloring maps sequence position to hue (blue→red, N→C); chain coloring assigns a distinct color per polypeptide.